Protein AF-A0AAD6SNQ7-F1 (afdb_monomer_lite)

Organism: NCBI:txid1745969

Foldseek 3Di:
DPPPVVPPPPDDDDDDDDDDDDDDDPDDDFPPDDPVVVVVVVVVVVVCVVCVVVVHHDDPVVQVVPVQDDPQCPPGPPDHDPPDPDDPPPDDPPPDDDDDDDDDDDDDDDDDDDDDDDDDDDDDPVVPDDPDDDDDDDCPDQWDWDQDPVGDTDTDGVVVVVCCVVCVPPFDQDPDPVSNVVVHGPPPPDPVPVCVVVDDPQKDFQQFWWWFWADEPLDTFTFIWHFHWKDQPHDTDGMDGLVLLQDPPGSIKTKIWGFQWAWFFFCDPPDNDTFIKIWGLPDTDADDQQPDPPPPPPPPPRDGDIAMGRSSRIGTADWDKAALVRTDPVSSVSCVVVVDGITTMGGPVRVVVSVCVSPVPDPSVVVVVVHPHPPVRDDDDDDDPSVCPSRTDDDPPPPPPD

Sequence (402 aa):
MLCWLSWLVHGSLSFGRTLEHYVADPGFADVGNASTRNSWELGEYKASCFLAELGINFDFDKALADPTVDFIRPNGNNIYPGNAREKDRSIIDDGLDSTGSPLHPDSGDNNELFLPEDDAPTVFLGDFLADADSSSTSDIPDSLPTDAASGGTKCLHKASIISTLFNSDFRRLATTRLLRVRCYTADGHKPTLNPVEISDEHSFNVGNLAVALIRSHNTVAAAVVRVIVLERGKARVGQVDVEDLGSPDSTLLATAQPLIMQDVYVVGTHRVQSTRKWVWTGDYAKFEPLNGVASTVDSGTRKTLTVKVLGALLHPLDAEIEDINVLGSVVSETMRAKNFSQTWSISNNDLMAVVSAMYEGLDVPALLQLLPKHTRYGKSKERPISALVTTLITAPIAAAVG

Secondary structure (DSSP, 8-state):
--SSTTSS--SS------------------TT---HHHHHHHHHHHHHHHHHHTT----HHHHHTSTT--TT-TTSTTPPTT--SS--TT-----------------------PPPPP------GGGG-------------SEEEEEETTTEEEEEEHHHHHHHHH--S---B-SSHHHHHTT-BSS-------HHHHS-TTEEETT-EEEEEEEETTEEEEEEEEEEEEEETTEEESEEEHHHHH-TT--EEEEEEEEEEEEEEEE-TT-S-EEEEEEEEEEE--PPPTT----S-TTS------EEEEGGGEEE---EEEEGGGS-HHHHHHHHHTT-SEEEEEEHHHHHHHHHHHHHT--HHHHHHHSPP-TTS---SS--SGGGTTTEE---------

Radius of gyration: 32.02 Å; chains: 1; bounding box: 53×99×102 Å

Structure (mmCIF, N/CA/C/O backbone):
data_AF-A0AAD6SNQ7-F1
#
_entry.id   AF-A0AAD6SNQ7-F1
#
loop_
_atom_site.group_PDB
_atom_site.id
_atom_site.type_symbol
_atom_site.label_atom_id
_atom_site.label_alt_id
_atom_site.label_comp_id
_atom_site.label_asym_id
_atom_site.label_entity_id
_atom_site.label_seq_id
_atom_site.pdbx_PDB_ins_code
_atom_site.Cartn_x
_atom_site.Cartn_y
_atom_site.Cartn_z
_atom_site.occupancy
_atom_site.B_iso_or_equiv
_atom_site.auth_seq_id
_atom_site.auth_comp_id
_atom_site.auth_asym_id
_atom_site.auth_atom_id
_atom_site.pdbx_PDB_model_num
ATOM 1 N N . MET A 1 1 ? 4.297 17.540 -23.267 1.00 44.25 1 MET A N 1
ATOM 2 C CA . MET A 1 1 ? 5.167 17.238 -24.429 1.00 44.25 1 MET A CA 1
ATOM 3 C C . MET A 1 1 ? 4.791 15.899 -25.092 1.00 44.25 1 MET A C 1
ATOM 5 O O . MET A 1 1 ? 5.659 15.165 -25.528 1.00 44.25 1 MET A O 1
ATOM 9 N N . LEU A 1 2 ? 3.485 15.610 -25.223 1.00 32.94 2 LEU A N 1
ATOM 10 C CA . LEU A 1 2 ? 2.920 14.483 -25.994 1.00 32.94 2 LEU A CA 1
ATOM 11 C C . LEU A 1 2 ? 1.763 14.929 -26.918 1.00 32.94 2 LEU A C 1
ATOM 13 O O . LEU A 1 2 ? 1.196 14.120 -27.637 1.00 32.94 2 LEU A O 1
ATOM 17 N N . CYS A 1 3 ? 1.438 16.228 -26.964 1.00 27.80 3 CYS A N 1
ATOM 18 C CA . CYS A 1 3 ? 0.322 16.743 -27.769 1.00 27.80 3 CYS A CA 1
ATOM 19 C C . CYS A 1 3 ? 0.690 17.087 -29.222 1.00 27.80 3 CYS A C 1
ATOM 21 O O . CYS A 1 3 ? -0.193 17.436 -29.996 1.00 27.80 3 CYS A O 1
ATOM 23 N N . TRP A 1 4 ? 1.968 17.025 -29.610 1.00 29.02 4 TRP A N 1
ATOM 24 C CA . TRP A 1 4 ? 2.415 17.545 -30.912 1.00 29.02 4 TRP A CA 1
ATOM 25 C C . TRP A 1 4 ? 2.588 16.492 -32.016 1.00 29.02 4 TRP A C 1
ATOM 27 O O . TRP A 1 4 ? 2.587 16.850 -33.188 1.00 29.02 4 TRP A O 1
ATOM 37 N N . LEU A 1 5 ? 2.637 15.197 -31.684 1.00 33.09 5 LEU A N 1
ATOM 38 C CA . LEU A 1 5 ? 2.726 14.128 -32.694 1.00 33.09 5 LEU A CA 1
ATOM 39 C C . LEU A 1 5 ? 1.383 13.808 -33.380 1.00 33.09 5 LEU A C 1
ATOM 41 O O . LEU A 1 5 ? 1.371 13.165 -34.423 1.00 33.09 5 LEU A O 1
ATOM 45 N N . SER A 1 6 ? 0.259 14.315 -32.861 1.00 30.66 6 SER A N 1
ATOM 46 C CA . SER A 1 6 ? -1.074 14.110 -33.454 1.00 30.66 6 SER A CA 1
ATOM 47 C C . SER A 1 6 ? -1.342 14.998 -34.686 1.00 30.66 6 SER A C 1
ATOM 49 O O . SER A 1 6 ? -2.231 14.716 -35.485 1.00 30.66 6 SER A O 1
ATOM 51 N N . TRP A 1 7 ? -0.557 16.062 -34.900 1.00 27.03 7 TRP A N 1
ATOM 52 C CA . TRP A 1 7 ? -0.892 17.091 -35.897 1.00 27.03 7 TRP A CA 1
ATOM 53 C C . TRP A 1 7 ? -0.236 16.932 -37.278 1.00 27.03 7 TRP A C 1
ATOM 55 O O . TRP A 1 7 ? -0.599 17.653 -38.202 1.00 27.03 7 TRP A O 1
ATOM 65 N N . LEU A 1 8 ? 0.695 15.989 -37.466 1.00 30.58 8 LEU A N 1
ATOM 66 C CA . LEU A 1 8 ? 1.539 15.937 -38.676 1.00 30.58 8 LEU A CA 1
ATOM 67 C C . LEU A 1 8 ? 1.163 14.858 -39.713 1.00 30.58 8 LEU A C 1
ATOM 69 O O . LEU A 1 8 ? 1.836 14.748 -40.731 1.00 30.58 8 LEU A O 1
ATOM 73 N N . VAL A 1 9 ? 0.066 14.109 -39.522 1.00 34.59 9 VAL A N 1
ATOM 74 C CA . VAL A 1 9 ? -0.359 13.032 -40.456 1.00 34.59 9 VAL A CA 1
ATOM 75 C C . VAL A 1 9 ? -1.730 13.298 -41.107 1.00 34.59 9 VAL A C 1
ATOM 77 O O . VAL A 1 9 ? -2.362 12.400 -41.647 1.00 34.59 9 VAL A O 1
ATOM 80 N N . HIS A 1 10 ? -2.224 14.539 -41.115 1.00 34.25 10 HIS A N 1
ATOM 81 C CA . HIS A 1 10 ? -3.434 14.904 -41.874 1.00 34.25 10 HIS A CA 1
ATOM 82 C C . HIS A 1 10 ? -3.084 15.664 -43.159 1.00 34.25 10 HIS A C 1
ATOM 84 O O . HIS A 1 10 ? -3.366 16.847 -43.319 1.00 34.25 10 HIS A O 1
ATOM 90 N N . GLY A 1 11 ? -2.468 14.936 -44.092 1.00 29.77 11 GLY A N 1
ATOM 91 C CA . GLY A 1 11 ? -2.245 15.348 -45.475 1.00 29.77 11 GLY A CA 1
ATOM 92 C C . GLY A 1 11 ? -2.874 14.349 -46.443 1.00 29.77 11 GLY A C 1
ATOM 93 O O . GLY A 1 11 ? -2.186 13.480 -46.955 1.00 29.77 11 GLY A O 1
ATOM 94 N N . SER A 1 12 ? -4.183 14.499 -46.669 1.00 34.81 12 SER A N 1
ATOM 95 C CA . SER A 1 12 ? -4.957 13.996 -47.816 1.00 34.81 12 SER A CA 1
ATOM 96 C C . SER A 1 12 ? -4.780 12.522 -48.214 1.00 34.81 12 SER A C 1
ATOM 98 O O . SER A 1 12 ? -3.978 12.215 -49.087 1.00 34.81 12 SER A O 1
ATOM 100 N N . LEU A 1 13 ? -5.653 11.647 -47.702 1.00 28.55 13 LEU A N 1
ATOM 101 C CA . LEU A 1 13 ? -6.299 10.569 -48.468 1.00 28.55 13 LEU A CA 1
ATOM 102 C C . LEU A 1 13 ? -7.516 10.069 -47.674 1.00 28.55 13 LEU A C 1
ATOM 104 O O . LEU A 1 13 ? -7.408 9.564 -46.561 1.00 28.55 13 LEU A O 1
ATOM 108 N N . SER A 1 14 ? -8.698 10.280 -48.241 1.00 36.78 14 SER A N 1
ATOM 109 C CA . SER A 1 14 ? -9.988 9.892 -47.681 1.00 36.78 14 SER A CA 1
ATOM 110 C C . SER A 1 14 ? -10.174 8.374 -47.703 1.00 36.78 14 SER A C 1
ATOM 112 O O . SER A 1 14 ? -10.265 7.800 -48.787 1.00 36.78 14 SER A O 1
ATOM 114 N N . PHE A 1 15 ? -10.343 7.740 -46.543 1.00 28.59 15 PHE A N 1
ATOM 115 C CA . PHE A 1 15 ? -11.095 6.489 -46.437 1.00 28.59 15 PHE A CA 1
ATOM 116 C C . PHE A 1 15 ? -11.769 6.405 -45.066 1.00 28.59 15 PHE A C 1
ATOM 118 O O . PHE A 1 15 ? -11.117 6.439 -44.027 1.00 28.59 15 PHE A O 1
ATOM 125 N N . GLY A 1 16 ? -13.101 6.360 -45.073 1.00 35.41 16 GLY A N 1
ATOM 126 C CA . GLY A 1 16 ? -13.914 6.340 -43.865 1.00 35.41 16 GLY A CA 1
ATOM 127 C C . GLY A 1 16 ? -13.884 4.979 -43.178 1.00 35.41 16 GLY A C 1
ATOM 128 O O . GLY A 1 16 ? -14.328 3.990 -43.757 1.00 35.41 16 GLY A O 1
ATOM 129 N N . ARG A 1 17 ? -13.429 4.957 -41.923 1.00 30.72 17 ARG A N 1
ATOM 130 C CA . ARG A 1 17 ? -13.850 4.004 -40.889 1.00 30.72 17 ARG A CA 1
ATOM 131 C C . ARG A 1 17 ? -13.858 4.719 -39.538 1.00 30.72 17 ARG A C 1
ATOM 133 O O . ARG A 1 17 ? -12.938 5.458 -39.210 1.00 30.72 17 ARG A O 1
ATOM 140 N N . THR A 1 18 ? -14.942 4.517 -38.803 1.00 37.59 18 THR A N 1
ATOM 141 C CA . THR A 1 18 ? -15.203 4.984 -37.438 1.00 37.59 18 THR A CA 1
ATOM 142 C C . THR A 1 18 ? -14.102 4.527 -36.479 1.00 37.59 18 THR A C 1
ATOM 144 O O . THR A 1 18 ? -13.974 3.333 -36.223 1.00 37.59 18 THR A O 1
ATOM 147 N N . LEU A 1 19 ? -13.320 5.483 -35.972 1.00 32.16 19 LEU A N 1
ATOM 148 C CA . LEU A 1 19 ? -12.378 5.323 -34.863 1.00 32.16 19 LEU A CA 1
ATOM 149 C C . LEU A 1 19 ? -13.091 5.731 -33.571 1.00 32.16 19 LEU A C 1
ATOM 151 O O . LEU A 1 19 ? -13.517 6.877 -33.428 1.00 32.16 19 LEU A O 1
ATOM 155 N N . GLU A 1 20 ? -13.244 4.776 -32.660 1.00 31.59 20 GLU A N 1
ATOM 156 C CA . GLU A 1 20 ? -13.660 5.028 -31.284 1.00 31.59 20 GLU A CA 1
ATOM 157 C C . GLU A 1 20 ? -12.581 5.843 -30.551 1.00 31.59 20 GLU A C 1
ATOM 159 O O . GLU A 1 20 ? -11.384 5.731 -30.820 1.00 31.59 20 GLU A O 1
ATOM 164 N N . HIS A 1 21 ? -13.033 6.730 -29.668 1.00 33.38 21 HIS A N 1
ATOM 165 C CA . HIS A 1 21 ? -12.236 7.760 -29.010 1.00 33.38 21 HIS A CA 1
ATOM 166 C C . HIS A 1 21 ? -11.073 7.190 -28.179 1.00 33.38 21 HIS A C 1
ATOM 168 O O . HIS A 1 21 ? -11.274 6.691 -27.076 1.00 33.38 21 HIS A O 1
ATOM 174 N N . TYR A 1 22 ? -9.840 7.367 -28.660 1.00 34.44 22 TYR A N 1
ATOM 175 C CA . TYR A 1 22 ? -8.632 7.214 -27.850 1.00 34.44 22 TYR A CA 1
ATOM 176 C C . TYR A 1 22 ? -8.386 8.524 -27.086 1.00 34.44 22 TYR A C 1
ATOM 178 O O . TYR A 1 22 ? -8.005 9.541 -27.672 1.00 34.44 22 TYR A O 1
ATOM 186 N N . VAL A 1 23 ? -8.656 8.535 -25.780 1.00 31.36 23 VAL A N 1
ATOM 187 C CA . VAL A 1 23 ? -8.342 9.676 -24.909 1.00 31.36 23 VAL A CA 1
ATOM 188 C C . VAL A 1 23 ? -6.855 9.606 -24.567 1.00 31.36 23 VAL A C 1
ATOM 190 O O . VAL A 1 23 ? -6.413 8.717 -23.845 1.00 31.36 23 VAL A O 1
ATOM 193 N N . ALA A 1 24 ? -6.068 10.529 -25.121 1.00 34.56 24 ALA A N 1
ATOM 194 C CA . ALA A 1 24 ? -4.665 10.685 -24.767 1.00 34.56 24 ALA A CA 1
ATOM 195 C C . ALA A 1 24 ? -4.552 11.171 -23.314 1.00 34.56 24 ALA A C 1
ATOM 197 O O . ALA A 1 24 ? -4.980 12.277 -22.989 1.00 34.56 24 ALA A O 1
ATOM 198 N N . ASP A 1 25 ? -3.972 10.332 -22.459 1.00 34.56 25 ASP A N 1
ATOM 199 C CA . ASP A 1 25 ? -3.701 10.625 -21.054 1.00 34.56 25 ASP A CA 1
ATOM 200 C C . ASP A 1 25 ? -2.648 11.756 -20.963 1.00 34.56 25 ASP A C 1
ATOM 202 O O . ASP A 1 25 ? -1.522 11.588 -21.459 1.00 34.56 25 ASP A O 1
ATOM 206 N N . PRO A 1 26 ? -2.976 12.950 -20.430 1.00 39.72 26 PRO A N 1
ATOM 207 C CA . PRO A 1 26 ? -2.037 14.060 -20.367 1.00 39.72 26 PRO A CA 1
ATOM 208 C C . PRO A 1 26 ? -0.961 13.746 -19.325 1.00 39.72 26 PRO A C 1
ATOM 210 O O . PRO A 1 26 ? -1.177 13.881 -18.126 1.00 39.72 26 PRO A O 1
ATOM 213 N N . GLY A 1 27 ? 0.217 13.320 -19.786 1.00 36.06 27 GLY A N 1
ATOM 214 C CA . GLY A 1 27 ? 1.357 13.047 -18.911 1.00 36.06 27 GLY A CA 1
ATOM 215 C C . GLY A 1 27 ? 1.688 14.249 -18.019 1.00 36.06 27 GLY A C 1
ATOM 216 O O . GLY A 1 27 ? 2.125 15.291 -18.515 1.00 36.06 27 GLY A O 1
ATOM 217 N N . PHE A 1 28 ? 1.481 14.088 -16.711 1.00 39.56 28 PHE A N 1
ATOM 218 C CA . PHE A 1 28 ? 1.901 15.032 -15.681 1.00 39.56 28 PHE A CA 1
ATOM 219 C C . PHE A 1 28 ? 3.424 14.956 -15.522 1.00 39.56 28 PHE A C 1
ATOM 221 O O . PHE A 1 28 ? 3.981 13.891 -15.265 1.00 39.56 28 PHE A O 1
ATOM 228 N N . ALA A 1 29 ? 4.108 16.084 -15.708 1.00 36.91 29 ALA A N 1
ATOM 229 C CA . ALA A 1 29 ? 5.525 16.215 -15.394 1.00 36.91 29 ALA A CA 1
ATOM 230 C C . ALA A 1 29 ? 5.660 16.738 -13.957 1.00 36.91 29 ALA A C 1
ATOM 232 O O . ALA A 1 29 ? 5.331 17.895 -13.693 1.00 36.91 29 ALA A O 1
ATOM 233 N N . ASP A 1 30 ? 6.133 15.897 -13.037 1.00 41.38 30 ASP A N 1
ATOM 234 C CA . ASP A 1 30 ? 6.415 16.298 -11.656 1.00 41.38 30 ASP A CA 1
ATOM 235 C C . ASP A 1 30 ? 7.753 17.049 -11.564 1.00 41.38 30 ASP A C 1
ATOM 237 O O . ASP A 1 30 ? 8.815 16.552 -11.952 1.00 41.38 30 ASP A O 1
ATOM 241 N N . VAL A 1 31 ? 7.719 18.264 -11.012 1.00 36.19 31 VAL A N 1
ATOM 242 C CA . VAL A 1 31 ? 8.917 19.069 -10.744 1.00 36.19 31 VAL A CA 1
ATOM 243 C C . VAL A 1 31 ? 9.620 18.512 -9.503 1.00 36.19 31 VAL A C 1
ATOM 245 O O . VAL A 1 31 ? 9.115 18.641 -8.389 1.00 36.19 31 VAL A O 1
ATOM 248 N N . GLY A 1 32 ? 10.797 17.905 -9.689 1.00 39.31 32 GLY A N 1
ATOM 249 C CA . GLY A 1 32 ? 11.708 17.534 -8.595 1.00 39.31 32 GLY A CA 1
ATOM 250 C C . GLY A 1 32 ? 12.216 16.091 -8.596 1.00 39.31 32 GLY A C 1
ATOM 251 O O . GLY A 1 32 ? 13.176 15.809 -7.887 1.00 39.31 32 GLY A O 1
ATOM 252 N N . ASN A 1 33 ? 11.633 15.188 -9.393 1.00 43.94 33 ASN A N 1
ATOM 253 C CA . ASN A 1 33 ? 12.139 13.817 -9.540 1.00 43.94 33 ASN A CA 1
ATOM 254 C C . ASN A 1 33 ? 11.820 13.229 -10.927 1.00 43.94 33 ASN A C 1
ATOM 256 O O . ASN A 1 33 ? 11.257 12.144 -11.061 1.00 43.94 33 ASN A O 1
ATOM 260 N N . ALA A 1 34 ? 12.141 13.977 -11.983 1.00 52.12 34 ALA A N 1
ATOM 261 C CA . ALA A 1 34 ? 12.033 13.473 -13.344 1.00 52.12 34 ALA A CA 1
ATOM 262 C C . ALA A 1 34 ? 13.240 12.570 -13.634 1.00 52.12 34 ALA A C 1
ATOM 264 O O . ALA A 1 34 ? 14.311 13.054 -14.003 1.00 52.12 34 ALA A O 1
ATOM 265 N N . SER A 1 35 ? 13.078 11.251 -13.480 1.00 67.44 35 SER A N 1
ATOM 266 C CA . SER A 1 35 ? 14.003 10.315 -14.124 1.00 67.44 35 SER A CA 1
ATOM 267 C C . SER A 1 35 ? 13.796 10.446 -15.631 1.00 67.44 35 SER A C 1
ATOM 269 O O . SER A 1 35 ? 12.843 9.903 -16.201 1.00 67.44 35 SER A O 1
ATOM 271 N N . THR A 1 36 ? 14.667 11.226 -16.273 1.00 73.06 36 THR A N 1
ATOM 272 C CA . THR A 1 36 ? 14.682 11.420 -17.728 1.00 73.06 36 THR A CA 1
ATOM 273 C C . THR A 1 36 ? 14.791 10.082 -18.444 1.00 73.06 36 THR A C 1
ATOM 275 O O . THR A 1 36 ? 14.110 9.871 -19.441 1.00 73.06 36 THR A O 1
ATOM 278 N N . ARG A 1 37 ? 15.557 9.148 -17.871 1.00 76.00 37 ARG A N 1
ATOM 279 C CA . ARG A 1 37 ? 15.703 7.782 -18.368 1.00 76.00 37 ARG A CA 1
ATOM 280 C C . ARG A 1 37 ? 14.400 6.986 -18.319 1.00 76.00 37 ARG A C 1
ATOM 282 O O . ARG A 1 37 ? 13.995 6.459 -19.342 1.00 76.00 37 ARG A O 1
ATOM 289 N N . ASN A 1 38 ? 13.707 6.945 -17.179 1.00 67.56 38 ASN A N 1
ATOM 290 C CA . ASN A 1 38 ? 12.454 6.181 -17.084 1.00 67.56 38 ASN A CA 1
ATOM 291 C C . ASN A 1 38 ? 11.371 6.785 -17.986 1.00 67.56 38 ASN A C 1
ATOM 293 O O . ASN A 1 38 ? 10.576 6.068 -18.585 1.00 67.56 38 ASN A O 1
ATOM 297 N N . SER A 1 39 ? 11.341 8.117 -18.078 1.00 76.00 39 SER A N 1
ATOM 298 C CA . SER A 1 39 ? 10.406 8.829 -18.954 1.00 76.00 39 SER A CA 1
ATOM 299 C C . SER A 1 39 ? 10.691 8.529 -20.426 1.00 76.00 39 SER A C 1
ATOM 301 O O . SER A 1 39 ? 9.755 8.353 -21.202 1.00 76.00 39 SER A O 1
ATOM 303 N N . TRP A 1 40 ? 11.975 8.443 -20.789 1.00 82.00 40 TRP A N 1
ATOM 304 C CA . TRP A 1 40 ? 12.426 8.027 -22.111 1.00 82.00 40 TRP A CA 1
ATOM 305 C C . TRP A 1 40 ? 12.014 6.584 -22.417 1.00 82.00 40 TRP A C 1
ATOM 307 O O . TRP A 1 40 ? 11.275 6.373 -23.370 1.00 82.00 40 TRP A O 1
ATOM 317 N N . GLU A 1 41 ? 12.400 5.620 -21.577 1.00 81.19 41 GLU A N 1
ATOM 318 C CA . GLU A 1 41 ? 12.111 4.189 -21.769 1.00 81.19 41 GLU A CA 1
ATOM 319 C C . GLU A 1 41 ? 10.595 3.929 -21.870 1.00 81.19 41 GLU A C 1
ATOM 321 O O . GLU A 1 41 ? 10.130 3.190 -22.738 1.00 81.19 41 GLU A O 1
ATOM 326 N N . LEU A 1 42 ? 9.788 4.599 -21.036 1.00 78.44 42 LEU A N 1
ATOM 327 C CA . LEU A 1 42 ? 8.328 4.517 -21.110 1.00 78.44 42 LEU A CA 1
ATOM 328 C C . LEU A 1 42 ? 7.771 5.135 -22.401 1.00 78.44 42 LEU A C 1
ATOM 330 O O . LEU A 1 42 ? 6.817 4.609 -22.979 1.00 78.44 42 LEU A O 1
ATOM 334 N N . GLY A 1 43 ? 8.324 6.271 -22.829 1.00 84.31 43 GLY A N 1
ATOM 335 C CA . GLY A 1 43 ? 7.940 6.940 -24.070 1.00 84.31 43 GLY A CA 1
ATOM 336 C C . GLY A 1 43 ? 8.264 6.092 -25.297 1.00 84.31 43 GLY A C 1
ATOM 337 O O . GLY A 1 43 ? 7.405 5.917 -26.159 1.00 84.31 43 GLY A O 1
ATOM 338 N N . GLU A 1 44 ? 9.461 5.516 -25.331 1.00 88.69 44 GLU A N 1
ATOM 339 C CA . GLU A 1 44 ? 9.940 4.605 -26.367 1.00 88.69 44 GLU A CA 1
ATOM 340 C C . GLU A 1 44 ? 9.063 3.353 -26.461 1.00 88.69 44 GLU A C 1
ATOM 342 O O . GLU A 1 44 ? 8.596 3.005 -27.547 1.00 88.69 44 GLU A O 1
ATOM 347 N N . TYR A 1 45 ? 8.750 2.723 -25.323 1.00 85.12 45 TYR A N 1
ATOM 348 C CA . TYR A 1 45 ? 7.848 1.573 -25.272 1.00 85.12 45 TYR A CA 1
ATOM 349 C C . TYR A 1 45 ? 6.461 1.913 -25.837 1.00 85.12 45 TYR A C 1
ATOM 351 O O . TYR A 1 45 ? 5.957 1.219 -26.720 1.00 85.12 45 TYR A O 1
ATOM 359 N N . LYS A 1 46 ? 5.853 3.019 -25.384 1.00 84.12 46 LYS A N 1
ATOM 360 C CA . LYS A 1 46 ? 4.534 3.458 -25.870 1.00 84.12 46 LYS A CA 1
ATOM 361 C C . LYS A 1 46 ? 4.546 3.764 -27.368 1.00 84.12 46 LYS A C 1
ATOM 363 O O . LYS A 1 46 ? 3.620 3.369 -28.075 1.00 84.12 46 LYS A O 1
ATOM 368 N N . ALA A 1 47 ? 5.582 4.449 -27.851 1.00 88.44 47 ALA A N 1
ATOM 369 C CA . ALA A 1 47 ? 5.738 4.757 -29.267 1.00 88.44 47 ALA A CA 1
ATOM 370 C C . ALA A 1 47 ? 5.924 3.480 -30.100 1.00 88.44 47 ALA A C 1
ATOM 372 O O . ALA A 1 47 ? 5.312 3.352 -31.157 1.00 88.44 47 ALA A O 1
ATOM 373 N N . SER A 1 48 ? 6.692 2.511 -29.596 1.00 89.31 48 SER A N 1
ATOM 374 C CA . SER A 1 48 ? 6.884 1.202 -30.229 1.00 89.31 48 SER A CA 1
ATOM 375 C C . SER A 1 48 ? 5.573 0.429 -30.352 1.00 89.31 48 SER A C 1
ATOM 377 O O . SER A 1 48 ? 5.261 -0.063 -31.433 1.00 89.31 48 SER A O 1
ATOM 379 N N . CYS A 1 49 ? 4.769 0.364 -29.283 1.00 82.31 49 CYS A N 1
ATOM 380 C CA . CYS A 1 49 ? 3.448 -0.269 -29.324 1.00 82.31 49 CYS A CA 1
ATOM 381 C C . CYS A 1 49 ? 2.541 0.389 -30.370 1.00 82.31 49 CYS A C 1
ATOM 383 O O . CYS A 1 49 ? 1.959 -0.304 -31.200 1.00 82.31 49 CYS A O 1
ATOM 385 N N . PHE A 1 50 ? 2.477 1.722 -30.378 1.00 87.56 50 PHE A N 1
ATOM 386 C CA . PHE A 1 50 ? 1.652 2.469 -31.326 1.00 87.56 50 PHE A CA 1
ATOM 387 C C . PHE A 1 50 ? 2.094 2.266 -32.785 1.00 87.56 50 PHE A C 1
ATOM 389 O O . PHE A 1 50 ? 1.269 2.049 -33.668 1.00 87.56 50 PHE A O 1
ATOM 396 N N . LEU A 1 51 ? 3.401 2.299 -33.062 1.00 88.94 51 LEU A N 1
ATOM 397 C CA . LEU A 1 51 ? 3.926 2.045 -34.406 1.00 88.94 51 LEU A CA 1
ATOM 398 C C . LEU A 1 51 ? 3.676 0.598 -34.848 1.00 88.94 51 LEU A C 1
ATOM 400 O O . LEU A 1 51 ? 3.301 0.370 -36.000 1.00 88.94 51 LEU A O 1
ATOM 404 N N . ALA A 1 52 ? 3.791 -0.363 -33.931 1.00 88.56 52 ALA A N 1
ATOM 405 C CA . ALA A 1 52 ? 3.498 -1.764 -34.205 1.00 88.56 52 ALA A CA 1
ATOM 406 C C . ALA A 1 52 ? 2.019 -1.995 -34.564 1.00 88.56 52 ALA A C 1
ATOM 408 O O . ALA A 1 52 ? 1.737 -2.765 -35.482 1.00 88.56 52 ALA A O 1
ATOM 409 N N . GLU A 1 53 ? 1.080 -1.292 -33.919 1.00 87.62 53 GLU A N 1
ATOM 410 C CA . GLU A 1 53 ? -0.347 -1.315 -34.286 1.00 87.62 53 GLU A CA 1
ATOM 411 C C . GLU A 1 53 ? -0.593 -0.819 -35.720 1.00 87.62 53 GLU A C 1
ATOM 413 O O . GLU A 1 53 ? -1.493 -1.304 -36.406 1.00 87.62 53 GLU A O 1
ATOM 418 N N . LEU A 1 54 ? 0.249 0.096 -36.210 1.00 91.44 54 LEU A N 1
ATOM 419 C CA . LEU A 1 54 ? 0.232 0.586 -37.591 1.00 91.44 54 LEU A CA 1
ATOM 420 C C . LEU A 1 54 ? 1.018 -0.308 -38.569 1.00 91.44 54 LEU A C 1
ATOM 422 O O . LEU A 1 54 ? 1.125 0.022 -39.751 1.00 91.44 54 LEU A O 1
ATOM 426 N N . GLY A 1 55 ? 1.582 -1.428 -38.105 1.00 93.75 55 GLY A N 1
ATOM 427 C CA . GLY A 1 55 ? 2.431 -2.314 -38.906 1.00 93.75 55 GLY A CA 1
ATOM 428 C C . GLY A 1 55 ? 3.817 -1.736 -39.215 1.00 93.75 55 GLY A C 1
ATOM 429 O O . GLY A 1 55 ? 4.506 -2.231 -40.107 1.00 93.75 55 GLY A O 1
ATOM 430 N N . ILE A 1 56 ? 4.230 -0.689 -38.500 1.00 95.06 56 ILE A N 1
ATOM 431 C CA . ILE A 1 56 ? 5.529 -0.037 -38.648 1.00 95.06 56 ILE A CA 1
ATOM 432 C C . ILE A 1 56 ? 6.456 -0.587 -37.567 1.00 95.06 56 ILE A C 1
ATOM 434 O O . ILE A 1 56 ? 6.267 -0.338 -36.380 1.00 95.06 56 ILE A O 1
ATOM 438 N N . ASN A 1 57 ? 7.487 -1.322 -37.976 1.00 93.06 57 ASN A N 1
ATOM 439 C CA . ASN A 1 57 ? 8.536 -1.755 -37.060 1.00 93.06 57 ASN A CA 1
ATOM 440 C C . ASN A 1 57 ? 9.667 -0.717 -37.080 1.00 93.06 57 ASN A C 1
ATOM 442 O O . ASN A 1 57 ? 10.364 -0.586 -38.088 1.00 93.06 57 ASN A O 1
ATOM 446 N N . PHE A 1 58 ? 9.789 0.062 -36.005 1.00 92.62 58 PHE A N 1
ATOM 447 C CA . PHE A 1 58 ? 10.753 1.154 -35.889 1.00 92.62 58 PHE A CA 1
ATOM 448 C C . PHE A 1 58 ? 11.773 0.844 -34.793 1.00 92.62 58 PHE A C 1
ATOM 450 O O . PHE A 1 58 ? 11.403 0.570 -33.656 1.00 92.62 58 PHE A O 1
ATOM 457 N N . ASP A 1 59 ? 13.053 0.892 -35.152 1.00 93.69 59 ASP A N 1
ATOM 458 C CA . ASP A 1 59 ? 14.181 0.618 -34.259 1.00 93.69 59 ASP A CA 1
ATOM 459 C C . ASP A 1 59 ? 14.737 1.949 -33.729 1.00 93.69 59 ASP A C 1
ATOM 461 O O . ASP A 1 59 ? 15.457 2.664 -34.437 1.00 93.69 59 ASP A O 1
ATOM 465 N N . PHE A 1 60 ? 14.335 2.310 -32.505 1.00 91.94 60 PHE A N 1
ATOM 466 C CA . PHE A 1 60 ? 14.706 3.574 -31.865 1.00 91.94 60 PHE A CA 1
ATOM 467 C C . PHE A 1 60 ? 16.208 3.661 -31.584 1.00 91.94 60 PHE A C 1
ATOM 469 O O . PHE A 1 60 ? 16.798 4.714 -31.830 1.00 91.94 60 PHE A O 1
ATOM 476 N N . ASP A 1 61 ? 16.836 2.560 -31.166 1.00 90.56 61 ASP A N 1
ATOM 477 C CA . ASP A 1 61 ? 18.277 2.493 -30.909 1.00 90.56 61 ASP A CA 1
ATOM 478 C C . ASP A 1 61 ? 19.076 2.770 -32.183 1.00 90.56 61 ASP A C 1
ATOM 480 O O . ASP A 1 61 ? 19.997 3.591 -32.198 1.00 90.56 61 ASP A O 1
ATOM 484 N N . LYS A 1 62 ? 18.694 2.128 -33.293 1.00 93.75 62 LYS A N 1
ATOM 485 C CA . LYS A 1 62 ? 19.350 2.346 -34.584 1.00 93.75 62 LYS A CA 1
ATOM 486 C C . LYS A 1 62 ? 19.127 3.760 -35.116 1.00 93.75 62 LYS A C 1
ATOM 488 O O . LYS A 1 62 ? 20.044 4.327 -35.706 1.00 93.75 62 LYS A O 1
ATOM 493 N N . ALA A 1 63 ? 17.930 4.318 -34.932 1.00 89.94 63 ALA A N 1
ATOM 494 C CA . ALA A 1 63 ? 17.625 5.683 -35.348 1.00 89.94 63 ALA A CA 1
ATOM 495 C C . ALA A 1 63 ? 18.442 6.713 -34.551 1.00 89.94 63 ALA A C 1
ATOM 497 O O . ALA A 1 63 ? 18.985 7.637 -35.144 1.00 89.94 63 ALA A O 1
ATOM 498 N N . LEU A 1 64 ? 18.580 6.532 -33.236 1.00 86.69 64 LEU A N 1
ATOM 499 C CA . LEU A 1 64 ? 19.342 7.430 -32.360 1.00 86.69 64 LEU A CA 1
ATOM 500 C C . LEU A 1 64 ? 20.858 7.263 -32.448 1.00 86.69 64 LEU A C 1
ATOM 502 O O . LEU A 1 64 ? 21.595 8.170 -32.065 1.00 86.69 64 LEU A O 1
ATOM 506 N N . ALA A 1 65 ? 21.338 6.126 -32.955 1.00 90.81 65 ALA A N 1
ATOM 507 C CA . ALA A 1 65 ? 22.752 5.947 -33.264 1.00 90.81 65 ALA A CA 1
ATOM 508 C C . ALA A 1 65 ? 23.227 6.883 -34.392 1.00 90.81 65 ALA A C 1
ATOM 510 O O . ALA A 1 65 ? 24.427 7.145 -34.500 1.00 90.81 65 ALA A O 1
ATOM 511 N N . ASP A 1 66 ? 22.310 7.392 -35.224 1.00 89.31 66 ASP A N 1
ATOM 512 C CA . ASP A 1 66 ? 22.610 8.421 -36.213 1.00 89.31 66 ASP A CA 1
ATOM 513 C C . ASP A 1 66 ? 22.577 9.816 -35.553 1.00 89.31 66 ASP A C 1
ATOM 515 O O . ASP A 1 66 ? 21.506 10.300 -35.181 1.00 89.31 66 ASP A O 1
ATOM 519 N N . PRO A 1 67 ? 23.720 10.523 -35.442 1.00 83.69 67 PRO A N 1
ATOM 520 C CA . PRO A 1 67 ? 23.781 11.839 -34.804 1.00 83.69 67 PRO A CA 1
ATOM 521 C C . PRO A 1 67 ? 23.009 12.931 -35.564 1.00 83.69 67 PRO A C 1
ATOM 523 O O . PRO A 1 67 ? 22.890 14.052 -35.067 1.00 83.69 67 PRO A O 1
ATOM 526 N N . THR A 1 68 ? 22.522 12.647 -36.776 1.00 81.00 68 THR A N 1
ATOM 527 C CA . THR A 1 68 ? 21.672 13.563 -37.548 1.00 81.00 68 THR A CA 1
ATOM 528 C C . THR A 1 68 ? 20.190 13.463 -37.182 1.00 81.00 68 THR A C 1
ATOM 530 O O . THR A 1 68 ? 19.424 14.375 -37.509 1.00 81.00 68 THR A O 1
ATOM 533 N N . VAL A 1 69 ? 19.781 12.400 -36.482 1.00 81.81 69 VAL A N 1
ATOM 534 C CA . VAL A 1 69 ? 18.403 12.184 -36.040 1.00 81.81 69 VAL A CA 1
ATOM 535 C C . VAL A 1 69 ? 18.207 12.827 -34.668 1.00 81.81 69 VAL A C 1
ATOM 537 O O . VAL A 1 69 ? 18.763 12.397 -33.664 1.00 81.81 69 VAL A O 1
ATOM 540 N N . ASP A 1 70 ? 17.375 13.865 -34.620 1.00 79.31 70 ASP A N 1
ATOM 541 C CA . ASP A 1 70 ? 16.919 14.489 -33.377 1.00 79.31 70 ASP A CA 1
ATOM 542 C C . ASP A 1 70 ? 15.386 14.503 -33.389 1.00 79.31 70 ASP A C 1
ATOM 544 O O . ASP A 1 70 ? 14.768 15.215 -34.184 1.00 79.31 70 ASP A O 1
ATOM 548 N N . PHE A 1 71 ? 14.754 13.716 -32.511 1.00 79.12 71 PHE A N 1
ATOM 549 C CA . PHE A 1 71 ? 13.290 13.641 -32.411 1.00 79.12 71 PHE A CA 1
ATOM 550 C C . PHE A 1 71 ? 12.640 14.961 -31.969 1.00 79.12 71 PHE A C 1
ATOM 552 O O . PHE A 1 71 ? 11.430 15.134 -32.112 1.00 79.12 71 PHE A O 1
ATOM 559 N N . ILE A 1 72 ? 13.430 15.915 -31.471 1.00 74.19 72 ILE A N 1
ATOM 560 C CA . ILE A 1 72 ? 12.986 17.272 -31.146 1.00 74.19 72 ILE A CA 1
ATOM 561 C C . ILE A 1 72 ? 13.015 18.173 -32.404 1.00 74.19 72 ILE A C 1
ATOM 563 O O . ILE A 1 72 ? 12.429 19.257 -32.414 1.00 74.19 72 ILE A O 1
ATOM 567 N N . ARG A 1 73 ? 13.633 17.722 -33.509 1.00 74.19 73 ARG A N 1
ATOM 568 C CA . ARG A 1 73 ? 13.782 18.455 -34.782 1.00 74.19 73 ARG A CA 1
ATOM 569 C C . ARG A 1 73 ? 13.126 17.698 -35.942 1.00 74.19 73 ARG A C 1
ATOM 571 O O . ARG A 1 73 ? 13.818 17.184 -36.822 1.00 74.19 73 ARG A O 1
ATOM 578 N N . PRO A 1 74 ? 11.785 17.691 -36.021 1.00 63.75 74 PRO A N 1
ATOM 579 C CA . PRO A 1 74 ? 11.059 16.915 -37.029 1.00 63.75 74 PRO A CA 1
ATOM 580 C C . PRO A 1 74 ? 11.357 17.330 -38.483 1.00 63.75 74 PRO A C 1
ATOM 582 O O . PRO A 1 74 ? 11.092 16.562 -39.401 1.00 63.75 74 PRO A O 1
ATOM 585 N N . ASN A 1 75 ? 11.922 18.523 -38.708 1.00 68.62 75 ASN A N 1
ATOM 586 C CA . ASN A 1 75 ? 12.132 19.093 -40.044 1.00 68.62 75 ASN A CA 1
ATOM 587 C C . ASN A 1 75 ? 13.547 18.872 -40.617 1.00 68.62 75 ASN A C 1
ATOM 589 O O . ASN A 1 75 ? 13.843 19.363 -41.707 1.00 68.62 75 ASN A O 1
ATOM 593 N N . GLY A 1 76 ? 14.437 18.182 -39.893 1.00 64.50 76 GLY A N 1
ATOM 594 C CA . GLY A 1 76 ? 15.850 18.058 -40.267 1.00 64.50 76 GLY A CA 1
ATOM 595 C C . GLY A 1 76 ? 16.634 19.381 -40.173 1.00 64.50 76 GLY A C 1
ATOM 596 O O . GLY A 1 76 ? 16.119 20.419 -39.754 1.00 64.50 76 GLY A O 1
ATOM 597 N N . ASN A 1 77 ? 17.920 19.352 -40.542 1.00 69.56 77 ASN A N 1
ATOM 598 C CA . ASN A 1 77 ? 18.813 20.526 -40.636 1.00 69.56 77 ASN A CA 1
ATOM 599 C C . ASN A 1 77 ? 19.045 21.340 -39.346 1.00 69.56 77 ASN A C 1
ATOM 601 O O . ASN A 1 77 ? 19.427 22.505 -39.422 1.00 69.56 77 ASN A O 1
ATOM 605 N N . ASN A 1 78 ? 18.863 20.757 -38.160 1.00 61.91 78 ASN A N 1
ATOM 606 C CA . ASN A 1 78 ? 19.095 21.435 -36.876 1.00 61.91 78 ASN A CA 1
ATOM 607 C C . ASN A 1 78 ? 18.192 22.653 -36.583 1.00 61.91 78 ASN A C 1
ATOM 609 O O . ASN A 1 78 ? 18.554 23.503 -35.771 1.00 61.91 78 ASN A O 1
ATOM 613 N N . ILE A 1 79 ? 17.008 22.741 -37.199 1.00 64.81 79 ILE A N 1
ATOM 614 C CA . ILE A 1 79 ? 16.086 23.871 -37.002 1.00 64.81 79 ILE A CA 1
ATOM 615 C C . ILE A 1 79 ? 14.943 23.469 -36.061 1.00 64.81 79 ILE A C 1
ATOM 617 O O . ILE A 1 79 ? 14.166 22.565 -36.367 1.00 64.81 79 ILE A O 1
ATOM 621 N N . TYR A 1 80 ? 14.814 24.175 -34.933 1.00 68.00 80 TYR A N 1
ATOM 622 C CA . TYR A 1 80 ? 13.688 24.019 -34.011 1.00 68.00 80 TYR A CA 1
ATOM 623 C C . TYR A 1 80 ? 12.411 24.652 -34.585 1.00 68.00 80 TYR A C 1
ATOM 625 O O . TYR A 1 80 ? 12.456 25.799 -35.050 1.00 68.00 80 TYR A O 1
ATOM 633 N N . PRO A 1 81 ? 11.255 23.968 -34.515 1.00 56.66 81 PRO A N 1
ATOM 634 C CA . PRO A 1 81 ? 9.965 24.604 -34.748 1.00 56.66 81 PRO A CA 1
ATOM 635 C C . PRO A 1 81 ? 9.791 25.759 -33.752 1.00 56.66 81 PRO A C 1
ATOM 637 O O . PRO A 1 81 ? 9.801 25.541 -32.545 1.00 56.66 81 PRO A O 1
ATOM 640 N N . GLY A 1 82 ? 9.670 26.991 -34.250 1.00 63.25 82 GLY A N 1
ATOM 641 C CA . GLY A 1 82 ? 9.513 28.182 -33.406 1.00 63.25 82 GLY A CA 1
ATOM 642 C C . GLY A 1 82 ? 10.776 29.022 -33.193 1.00 63.25 82 GLY A C 1
ATOM 643 O O . GLY A 1 82 ? 10.661 30.101 -32.618 1.00 63.25 82 GLY A O 1
ATOM 644 N N . ASN A 1 83 ? 11.941 28.625 -33.725 1.00 56.84 83 ASN A N 1
ATOM 645 C CA . ASN A 1 83 ? 13.044 29.574 -33.910 1.00 56.84 83 ASN A CA 1
ATOM 646 C C . ASN A 1 83 ? 12.654 30.569 -35.011 1.00 56.84 83 ASN A C 1
ATOM 648 O O . ASN A 1 83 ? 12.940 30.377 -36.196 1.00 56.84 83 ASN A O 1
ATOM 652 N N . ALA A 1 84 ? 11.952 31.632 -34.620 1.00 53.94 84 ALA A N 1
ATOM 653 C CA . ALA A 1 84 ? 11.799 32.806 -35.456 1.00 53.94 84 ALA A CA 1
ATOM 654 C C . ALA A 1 84 ? 13.205 33.325 -35.789 1.00 53.94 84 ALA A C 1
ATOM 656 O O . ALA A 1 84 ? 14.059 33.431 -34.916 1.00 53.94 84 ALA A O 1
ATOM 657 N N . ARG A 1 85 ? 13.454 33.695 -37.049 1.00 57.72 85 ARG A N 1
ATOM 658 C CA . ARG A 1 85 ? 14.681 34.419 -37.444 1.00 57.72 85 ARG A CA 1
ATOM 659 C C . ARG A 1 85 ? 14.811 35.794 -36.762 1.00 57.72 85 ARG A C 1
ATOM 661 O O . ARG A 1 85 ? 15.777 36.509 -37.007 1.00 57.72 85 ARG A O 1
ATOM 668 N N . GLU A 1 86 ? 13.822 36.187 -35.965 1.00 59.84 86 GLU A N 1
ATOM 669 C CA . GLU A 1 86 ? 13.786 37.444 -35.237 1.00 59.84 86 GLU A CA 1
ATOM 670 C C . GLU A 1 86 ? 14.687 37.362 -34.000 1.00 59.84 86 GLU A C 1
ATOM 672 O O . GLU A 1 86 ? 14.609 36.405 -33.232 1.00 59.84 86 GLU A O 1
ATOM 677 N N . LYS A 1 87 ? 15.548 38.377 -33.825 1.00 59.91 87 LYS A N 1
ATOM 678 C CA . LYS A 1 87 ? 16.411 38.550 -32.646 1.00 59.91 87 LYS A CA 1
ATOM 679 C C . LYS A 1 87 ? 15.549 38.393 -31.389 1.00 59.91 87 LYS A C 1
ATOM 681 O O . LYS A 1 87 ? 14.520 39.061 -31.269 1.00 59.91 87 LYS A O 1
ATOM 686 N N . ASP A 1 88 ? 15.961 37.493 -30.500 1.00 60.03 88 ASP A N 1
ATOM 687 C CA . ASP A 1 88 ? 15.251 37.185 -29.261 1.00 60.03 88 ASP A CA 1
ATOM 688 C C . ASP A 1 88 ? 14.995 38.480 -28.475 1.00 60.03 88 ASP A C 1
ATOM 690 O O . ASP A 1 88 ? 15.928 39.156 -28.041 1.00 60.03 88 ASP A O 1
ATOM 694 N N . ARG A 1 89 ? 13.718 38.858 -28.339 1.00 58.03 89 ARG A N 1
ATOM 695 C CA . ARG A 1 89 ? 13.306 40.116 -27.696 1.00 58.03 89 ARG A CA 1
ATOM 696 C C . ARG A 1 89 ? 13.493 40.082 -26.178 1.00 58.03 89 ARG A C 1
ATOM 698 O O . ARG A 1 89 ? 13.303 41.110 -25.537 1.00 58.03 89 ARG A O 1
ATOM 705 N N . SER A 1 90 ? 13.828 38.918 -25.613 1.00 64.69 90 SER A N 1
ATOM 706 C CA . SER A 1 90 ? 14.133 38.761 -24.190 1.00 64.69 90 SER A CA 1
ATOM 707 C C . SER A 1 90 ? 15.599 39.048 -23.849 1.00 64.69 90 SER A C 1
ATOM 709 O O . SER A 1 90 ? 15.909 39.295 -22.685 1.00 64.69 90 SER A O 1
ATOM 711 N N . ILE A 1 91 ? 16.490 39.089 -24.849 1.00 61.28 91 ILE A N 1
ATOM 712 C CA . ILE A 1 91 ? 17.878 39.512 -24.663 1.00 61.28 91 ILE A CA 1
ATOM 713 C C . ILE A 1 91 ? 17.902 41.040 -24.710 1.00 61.28 91 ILE A C 1
ATOM 715 O O . ILE A 1 91 ? 17.881 41.656 -25.779 1.00 61.28 91 ILE A O 1
ATOM 719 N N . ILE A 1 92 ? 17.911 41.651 -23.528 1.00 61.22 92 ILE A N 1
ATOM 720 C CA . ILE A 1 92 ? 18.231 43.067 -23.364 1.00 61.22 92 ILE A CA 1
ATOM 721 C C . ILE A 1 92 ? 19.711 43.214 -23.741 1.00 61.22 92 ILE A C 1
ATOM 723 O O . ILE A 1 92 ? 20.564 42.511 -23.209 1.00 61.22 92 ILE A O 1
ATOM 727 N N . ASP A 1 93 ? 20.006 44.059 -24.728 1.00 59.69 93 ASP A N 1
ATOM 728 C CA . ASP A 1 93 ? 21.382 44.388 -25.108 1.00 59.69 93 ASP A CA 1
ATOM 729 C C . ASP A 1 93 ? 22.010 45.140 -23.920 1.00 59.69 93 ASP A C 1
ATOM 731 O O . ASP A 1 93 ? 21.681 46.306 -23.692 1.00 59.69 93 ASP A O 1
ATOM 735 N N . ASP A 1 94 ? 22.871 44.474 -23.141 1.00 58.06 94 ASP A N 1
ATOM 736 C CA . ASP A 1 94 ? 23.581 45.020 -21.967 1.00 58.06 94 ASP A CA 1
ATOM 737 C C . ASP A 1 94 ? 24.685 46.023 -22.364 1.00 58.06 94 ASP A C 1
ATOM 739 O O . ASP A 1 94 ? 25.805 46.031 -21.855 1.00 58.06 94 ASP A O 1
ATOM 743 N N . GLY A 1 95 ? 24.377 46.904 -23.309 1.00 56.97 95 GLY A N 1
ATOM 744 C CA . GLY A 1 95 ? 25.217 48.022 -23.696 1.00 56.97 95 GLY A CA 1
ATOM 745 C C . GLY A 1 95 ? 24.977 49.232 -22.804 1.00 56.97 95 GLY A C 1
ATOM 746 O O . GLY A 1 95 ? 24.573 50.265 -23.326 1.00 56.97 95 GLY A O 1
ATOM 747 N N . LEU A 1 96 ? 25.203 49.128 -21.491 1.00 50.97 96 LEU A N 1
ATOM 748 C CA . LEU A 1 96 ? 25.289 50.295 -20.606 1.00 50.97 96 LEU A CA 1
ATOM 749 C C . LEU A 1 96 ? 26.307 50.066 -19.478 1.00 50.97 96 LEU A C 1
ATOM 751 O O . LEU A 1 96 ? 26.074 49.323 -18.527 1.00 50.97 96 LEU A O 1
ATOM 755 N N . ASP A 1 97 ? 27.435 50.766 -19.615 1.00 56.66 97 ASP A N 1
ATOM 756 C CA . ASP A 1 97 ? 28.458 50.996 -18.598 1.00 56.66 97 ASP A CA 1
ATOM 757 C C . ASP A 1 97 ? 27.846 51.346 -17.236 1.00 56.66 97 ASP A C 1
ATOM 759 O O . ASP A 1 97 ? 27.071 52.297 -17.107 1.00 56.66 97 ASP A O 1
ATOM 763 N N . SER A 1 98 ? 28.242 50.630 -16.184 1.00 48.22 98 SER A N 1
ATOM 764 C CA . SER A 1 98 ? 28.014 51.056 -14.800 1.00 48.22 98 SER A CA 1
ATOM 765 C C . SER A 1 98 ? 29.118 50.544 -13.880 1.00 48.22 98 SER A C 1
ATOM 767 O O . SER A 1 98 ? 29.061 49.469 -13.291 1.00 48.22 98 SER A O 1
ATOM 769 N N . THR A 1 99 ? 30.142 51.381 -13.754 1.00 51.25 99 THR A N 1
ATOM 770 C CA . THR A 1 99 ? 31.057 51.466 -12.615 1.00 51.25 99 THR A CA 1
ATOM 771 C C . THR A 1 99 ? 30.289 51.748 -11.317 1.00 51.25 99 THR A C 1
ATOM 773 O O . THR A 1 99 ? 29.648 52.793 -11.212 1.00 51.25 99 THR A O 1
ATOM 776 N N . GLY A 1 100 ? 30.399 50.880 -10.304 1.00 42.00 100 GLY A N 1
ATOM 777 C CA . GLY A 1 100 ? 29.839 51.142 -8.971 1.00 42.00 100 GLY A CA 1
ATOM 778 C C . GLY A 1 100 ? 30.180 50.083 -7.913 1.00 42.00 100 GLY A C 1
ATOM 779 O O . GLY A 1 100 ? 29.703 48.962 -7.985 1.00 42.00 100 GLY A O 1
ATOM 780 N N . SER A 1 101 ? 31.014 50.495 -6.955 1.00 38.97 101 SER A N 1
ATOM 781 C CA . SER A 1 101 ? 31.664 49.825 -5.810 1.00 38.97 101 SER A CA 1
ATOM 782 C C . SER A 1 101 ? 30.945 48.744 -4.965 1.00 38.97 101 SER A C 1
ATOM 784 O O . SER A 1 101 ? 29.719 48.720 -4.876 1.00 38.97 101 SER A O 1
ATOM 786 N N . PRO A 1 102 ? 31.735 47.932 -4.216 1.00 50.97 102 PRO A N 1
ATOM 787 C CA . PRO A 1 102 ? 31.267 46.897 -3.290 1.00 50.97 102 PRO A CA 1
ATOM 788 C C . PRO A 1 102 ? 31.009 47.434 -1.867 1.00 50.97 102 PRO A C 1
ATOM 790 O O . PRO A 1 102 ? 31.757 48.280 -1.373 1.00 50.97 102 PRO A O 1
ATOM 793 N N . LEU A 1 103 ? 30.001 46.890 -1.173 1.00 42.62 103 LEU A N 1
ATOM 794 C CA . LEU A 1 103 ? 29.770 47.114 0.260 1.00 42.62 103 LEU A CA 1
ATOM 795 C C . LEU A 1 103 ? 29.741 45.797 1.056 1.00 42.62 103 LEU A C 1
ATOM 797 O O . LEU A 1 103 ? 29.204 44.783 0.620 1.00 42.62 103 LEU A O 1
ATOM 801 N N . HIS A 1 104 ? 30.384 45.904 2.217 1.00 44.09 104 HIS A N 1
ATOM 802 C CA . HIS A 1 104 ? 30.669 44.977 3.315 1.00 44.09 104 HIS A CA 1
ATOM 803 C C . HIS A 1 104 ? 29.569 43.986 3.760 1.00 44.09 104 HIS A C 1
ATOM 805 O O . HIS A 1 104 ? 28.396 44.352 3.781 1.00 44.09 104 HIS A O 1
ATOM 811 N N . PRO A 1 105 ? 29.956 42.801 4.285 1.00 52.72 105 PRO A N 1
ATOM 812 C CA . PRO A 1 105 ? 29.109 41.980 5.146 1.00 52.72 105 PRO A CA 1
ATOM 813 C C . PRO A 1 105 ? 29.233 42.385 6.628 1.00 52.72 105 PRO A C 1
ATOM 815 O O . PRO A 1 105 ? 30.338 42.568 7.146 1.00 52.72 105 PRO A O 1
ATOM 818 N N . ASP A 1 106 ? 28.083 42.503 7.290 1.00 43.22 106 ASP A N 1
ATOM 819 C CA . ASP A 1 106 ? 27.925 42.802 8.715 1.00 43.22 106 ASP A CA 1
ATOM 820 C C . ASP A 1 106 ? 27.831 41.504 9.538 1.00 43.22 106 ASP A C 1
ATOM 822 O O . ASP A 1 106 ? 27.265 40.504 9.091 1.00 43.22 106 ASP A O 1
ATOM 826 N N . SER A 1 107 ? 28.446 41.514 10.719 1.00 51.09 107 SER A N 1
ATOM 827 C CA . SER A 1 107 ? 28.680 40.352 11.583 1.00 51.09 107 SER A CA 1
ATOM 828 C C . SER A 1 107 ? 27.710 40.379 12.765 1.00 51.09 107 SER A C 1
ATOM 830 O O . SER A 1 107 ? 27.786 41.270 13.603 1.00 51.09 107 SER A O 1
ATOM 832 N N . GLY A 1 108 ? 26.803 39.400 12.834 1.00 42.62 108 GLY A N 1
ATOM 833 C CA . GLY A 1 108 ? 25.740 39.317 13.840 1.00 42.62 108 GLY A CA 1
ATOM 834 C C . GLY A 1 108 ? 25.938 38.183 14.846 1.00 42.62 108 GLY A C 1
ATOM 835 O O . GLY A 1 108 ? 25.555 37.051 14.578 1.00 42.62 108 GLY A O 1
ATOM 836 N N . ASP A 1 109 ? 26.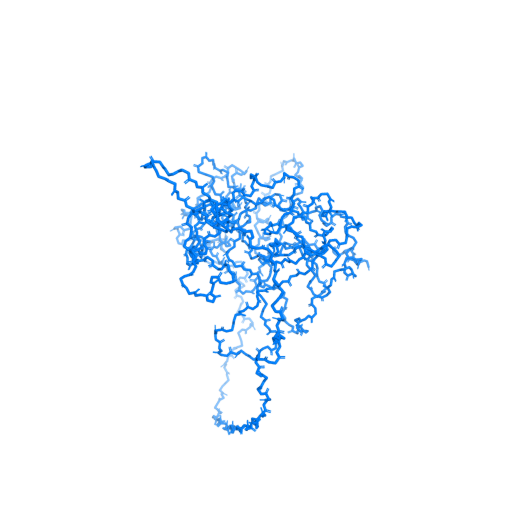572 38.538 15.960 1.00 43.56 109 ASP A N 1
ATOM 837 C CA . ASP A 1 109 ? 26.348 38.157 17.366 1.00 43.56 109 ASP A CA 1
ATOM 838 C C . ASP A 1 109 ? 25.622 36.830 17.721 1.00 43.56 109 ASP A C 1
ATOM 840 O O . ASP A 1 109 ? 24.423 36.658 17.492 1.00 43.56 109 ASP A O 1
ATOM 844 N N . ASN A 1 110 ? 26.348 35.926 18.396 1.00 41.25 110 ASN A N 1
ATOM 845 C CA . ASN A 1 110 ? 25.848 34.681 18.993 1.00 41.25 110 ASN A CA 1
ATOM 846 C C . ASN A 1 110 ? 25.626 34.878 20.498 1.00 41.25 110 ASN A C 1
ATOM 848 O O . ASN A 1 110 ? 26.591 34.997 21.252 1.00 41.25 110 ASN A O 1
ATOM 852 N N . ASN A 1 111 ? 24.370 34.845 20.944 1.00 42.06 111 ASN A N 1
ATOM 853 C CA . ASN A 1 111 ? 24.014 34.922 22.360 1.00 42.06 111 ASN A CA 1
ATOM 854 C C . ASN A 1 111 ? 23.556 33.535 22.853 1.00 42.06 111 ASN A C 1
ATOM 856 O O . ASN A 1 111 ? 22.448 33.091 22.544 1.00 42.06 111 ASN A O 1
ATOM 860 N N . GLU A 1 112 ? 24.431 32.831 23.577 1.00 41.94 112 GLU A N 1
ATOM 861 C CA . GLU A 1 112 ? 24.137 31.544 24.220 1.00 41.94 112 GLU A CA 1
ATOM 862 C C . GLU A 1 112 ? 23.270 31.752 25.471 1.00 41.94 112 GLU A C 1
ATOM 864 O O . GLU A 1 112 ? 23.673 32.384 26.448 1.00 41.94 112 GLU A O 1
ATOM 869 N N . LEU A 1 113 ? 22.057 31.200 25.439 1.00 47.94 113 LEU A N 1
ATOM 870 C CA . LEU A 1 113 ? 21.112 31.194 26.552 1.00 47.94 113 LEU A CA 1
ATOM 871 C C . LEU A 1 113 ? 21.325 29.926 27.394 1.00 47.94 113 LEU A C 1
ATOM 873 O O . LEU A 1 113 ? 20.956 28.827 26.982 1.00 47.94 113 LEU A O 1
ATOM 877 N N . PHE A 1 114 ? 21.911 30.088 28.582 1.00 41.94 114 PHE A N 1
ATOM 878 C CA . PHE A 1 114 ? 21.971 29.058 29.621 1.00 41.94 114 PHE A CA 1
ATOM 879 C C . PHE A 1 114 ? 20.568 28.794 30.192 1.00 41.94 114 PHE A C 1
ATOM 881 O O . PHE A 1 114 ? 19.901 29.717 30.663 1.00 41.94 114 PHE A O 1
ATOM 888 N N . LEU A 1 115 ? 20.136 27.530 30.179 1.00 55.16 115 LEU A N 1
ATOM 889 C CA . LEU A 1 115 ? 18.950 27.050 30.896 1.00 55.16 115 LEU A CA 1
ATOM 890 C C . LEU A 1 115 ? 19.385 26.327 32.185 1.00 55.16 115 LEU A C 1
ATOM 892 O O . LEU A 1 115 ? 20.345 25.558 32.133 1.00 55.16 115 LEU A O 1
ATOM 896 N N . PRO A 1 116 ? 18.710 26.558 33.325 1.00 55.47 116 PRO A N 1
ATOM 897 C CA . PRO A 1 116 ? 19.039 25.916 34.593 1.00 55.47 116 PRO A CA 1
ATOM 898 C C . PRO A 1 116 ? 18.529 24.466 34.647 1.00 55.47 116 PRO A C 1
ATOM 900 O O . PRO A 1 116 ? 17.434 24.163 34.173 1.00 55.47 116 PRO A O 1
ATOM 903 N N . GLU A 1 117 ? 19.343 23.583 35.227 1.00 51.44 117 GLU A N 1
ATOM 904 C CA . GLU A 1 117 ? 19.015 22.183 35.516 1.00 51.44 117 GLU A CA 1
ATOM 905 C C . GLU A 1 117 ? 17.997 22.103 36.666 1.00 51.44 117 GLU A C 1
ATOM 907 O O . GLU A 1 117 ? 18.243 22.621 37.754 1.00 51.44 117 GLU A O 1
ATOM 912 N N . ASP A 1 118 ? 16.850 21.466 36.412 1.00 52.75 118 ASP A N 1
ATOM 913 C CA . ASP A 1 118 ? 15.814 21.171 37.408 1.00 52.75 118 ASP A CA 1
ATOM 914 C C . ASP A 1 118 ? 16.032 19.759 37.985 1.00 52.75 118 ASP A C 1
ATOM 916 O O . ASP A 1 118 ? 15.989 18.755 37.265 1.00 52.75 118 ASP A O 1
ATOM 920 N N . ASP A 1 119 ? 16.243 19.697 39.301 1.00 53.84 119 ASP A N 1
ATOM 921 C CA . ASP A 1 119 ? 16.378 18.481 40.107 1.00 53.84 119 ASP A CA 1
ATOM 922 C C . ASP A 1 119 ? 15.056 17.690 40.161 1.00 53.84 119 ASP A C 1
ATOM 924 O O . ASP A 1 119 ? 14.114 18.040 40.877 1.00 53.84 119 ASP A O 1
ATOM 928 N N . ALA A 1 120 ? 14.984 16.572 39.433 1.00 53.56 120 ALA A N 1
ATOM 929 C CA . ALA A 1 120 ? 13.863 15.636 39.510 1.00 53.56 120 ALA A CA 1
ATOM 930 C C . ALA A 1 120 ? 14.087 14.566 40.607 1.00 53.56 120 ALA A C 1
ATOM 932 O O . ALA A 1 120 ? 15.161 13.961 40.666 1.00 53.56 120 ALA A O 1
ATOM 933 N N . PRO A 1 121 ? 13.081 14.259 41.451 1.00 55.84 121 PRO A N 1
ATOM 934 C CA . PRO A 1 121 ? 13.211 13.281 42.529 1.00 55.84 121 PRO A CA 1
ATOM 935 C C . PRO A 1 121 ? 13.313 11.839 42.007 1.00 55.84 121 PRO A C 1
ATOM 937 O O . PRO A 1 121 ? 12.486 11.362 41.227 1.00 55.84 121 PRO A O 1
ATOM 940 N N . THR A 1 122 ? 14.324 11.118 42.488 1.00 50.22 122 THR A N 1
ATOM 941 C CA . THR A 1 122 ? 14.595 9.704 42.208 1.00 50.22 122 THR A CA 1
ATOM 942 C C . THR A 1 122 ? 13.629 8.795 42.972 1.00 50.22 122 THR A C 1
ATOM 944 O O . THR A 1 122 ? 13.775 8.562 44.168 1.00 50.22 122 THR A O 1
ATOM 947 N N . VAL A 1 123 ? 12.640 8.239 42.269 1.00 49.88 123 VAL A N 1
ATOM 948 C CA . VAL A 1 123 ? 11.729 7.214 42.806 1.00 49.88 123 VAL A CA 1
ATOM 949 C C . VAL A 1 123 ? 12.444 5.858 42.824 1.00 49.88 123 VAL A C 1
ATOM 951 O O . VAL A 1 123 ? 12.832 5.339 41.775 1.00 49.88 123 VAL A O 1
ATOM 954 N N . PHE A 1 124 ? 12.631 5.280 44.014 1.00 62.84 124 PHE A N 1
ATOM 955 C CA . PHE A 1 124 ? 13.260 3.971 44.196 1.00 62.84 124 PHE A CA 1
ATOM 956 C C . PHE A 1 124 ? 12.237 2.846 43.989 1.00 62.84 124 PHE A C 1
ATOM 958 O O . PHE A 1 124 ? 11.167 2.823 44.588 1.00 62.84 124 PHE A O 1
ATOM 965 N N . LEU A 1 125 ? 12.588 1.874 43.147 1.00 49.69 125 LEU A N 1
ATOM 966 C CA . LEU A 1 125 ? 11.709 0.776 42.719 1.00 49.69 125 LEU A CA 1
ATOM 967 C C . LEU A 1 125 ? 11.299 -0.188 43.858 1.00 49.69 125 LEU A C 1
ATOM 969 O O . LEU A 1 125 ? 10.429 -1.032 43.661 1.00 49.69 125 LEU A O 1
ATOM 973 N N . GLY A 1 126 ? 11.926 -0.077 45.033 1.00 56.38 126 GLY A N 1
ATOM 974 C CA . GLY A 1 126 ? 11.634 -0.903 46.208 1.00 56.38 126 GLY A CA 1
ATOM 975 C C . GLY A 1 126 ? 10.279 -0.614 46.857 1.00 56.38 126 GLY A C 1
ATOM 976 O O . GLY A 1 126 ? 9.717 -1.513 47.468 1.00 56.38 126 GLY A O 1
ATOM 977 N N . ASP A 1 127 ? 9.711 0.578 46.648 1.00 64.06 127 ASP A N 1
ATOM 978 C CA . ASP A 1 127 ? 8.450 0.991 47.288 1.00 64.06 127 ASP A CA 1
ATOM 979 C C . ASP A 1 127 ? 7.189 0.396 46.629 1.00 64.06 127 ASP A C 1
ATOM 981 O O . ASP A 1 127 ? 6.078 0.585 47.120 1.00 64.06 127 ASP A O 1
ATOM 985 N N . PHE A 1 128 ? 7.335 -0.340 45.520 1.00 62.09 128 PHE A N 1
ATOM 986 C CA . PHE A 1 128 ? 6.210 -0.933 44.780 1.00 62.09 128 PHE A CA 1
ATOM 987 C C . PHE A 1 128 ? 6.046 -2.445 44.972 1.00 62.09 128 PHE A C 1
ATOM 989 O O . PHE A 1 128 ? 5.118 -3.029 44.410 1.00 62.09 128 PHE A O 1
ATOM 996 N N . LEU A 1 129 ? 6.922 -3.099 45.736 1.00 52.50 129 LEU A N 1
ATOM 997 C CA . LEU A 1 129 ? 6.825 -4.535 45.992 1.00 52.50 129 LEU A CA 1
ATOM 998 C C . LEU A 1 129 ? 6.379 -4.758 47.436 1.00 52.50 129 LEU A C 1
ATOM 1000 O O . LEU A 1 129 ? 7.172 -4.645 48.361 1.00 52.50 129 LEU A O 1
ATOM 1004 N N . ALA A 1 130 ? 5.092 -5.061 47.614 1.00 55.22 130 ALA A N 1
ATOM 1005 C CA . ALA A 1 130 ? 4.562 -5.505 48.895 1.00 55.22 130 ALA A CA 1
ATOM 1006 C C . ALA A 1 130 ? 5.147 -6.881 49.247 1.00 55.22 130 ALA A C 1
ATOM 1008 O O . ALA A 1 130 ? 5.116 -7.797 48.419 1.00 55.22 130 ALA A O 1
ATOM 1009 N N . ASP A 1 131 ? 5.658 -7.012 50.471 1.00 50.81 131 ASP A N 1
ATOM 1010 C CA . ASP A 1 131 ? 6.119 -8.273 51.042 1.00 50.81 131 ASP A CA 1
ATOM 1011 C C . ASP A 1 131 ? 4.944 -9.259 51.093 1.00 50.81 131 ASP A C 1
ATOM 1013 O O . ASP A 1 131 ? 4.038 -9.149 51.917 1.00 50.81 131 ASP A O 1
ATOM 1017 N N . ALA A 1 132 ? 4.913 -10.186 50.136 1.00 56.78 132 ALA A N 1
ATOM 1018 C CA . ALA A 1 132 ? 3.862 -11.184 50.040 1.00 56.78 132 ALA A CA 1
ATOM 1019 C C . ALA A 1 132 ? 4.099 -12.283 51.083 1.00 56.78 132 ALA A C 1
ATOM 1021 O O . ALA A 1 132 ? 5.055 -13.058 50.988 1.00 56.78 132 ALA A O 1
ATOM 1022 N N . ASP A 1 133 ? 3.200 -12.342 52.064 1.00 49.69 133 ASP A N 1
ATOM 1023 C CA . ASP A 1 133 ? 3.155 -13.372 53.092 1.00 49.69 133 ASP A CA 1
ATOM 1024 C C . ASP A 1 133 ? 3.099 -14.783 52.487 1.00 49.69 133 ASP A C 1
ATOM 1026 O O . ASP A 1 133 ? 2.317 -15.104 51.588 1.00 49.69 133 ASP A O 1
ATOM 1030 N N . SER A 1 134 ? 3.964 -15.644 53.015 1.00 52.03 134 SER A N 1
ATOM 1031 C CA . SER A 1 134 ? 4.185 -17.022 52.582 1.00 52.03 134 SER A CA 1
ATOM 1032 C C . SER A 1 134 ? 3.021 -17.941 52.973 1.00 52.03 134 SER A C 1
ATOM 1034 O O . SER A 1 134 ? 3.032 -18.596 54.012 1.00 52.03 134 SER A O 1
ATOM 1036 N N . SER A 1 135 ? 1.999 -18.029 52.120 1.00 50.03 135 SER A N 1
ATOM 1037 C CA . SER A 1 135 ? 0.954 -19.050 52.249 1.00 50.03 135 SER A CA 1
ATOM 1038 C C . SER A 1 135 ? 1.431 -20.388 51.669 1.00 50.03 135 SER A C 1
ATOM 1040 O O . SER A 1 135 ? 1.774 -20.474 50.490 1.00 50.03 135 SER A O 1
ATOM 1042 N N . SER A 1 136 ? 1.435 -21.435 52.494 1.00 58.06 136 SER A N 1
ATOM 1043 C CA . SER A 1 136 ? 1.850 -22.804 52.178 1.00 58.06 136 SER A CA 1
ATOM 1044 C C . SER A 1 136 ? 0.853 -23.521 51.259 1.00 58.06 136 SER A C 1
ATOM 1046 O O . SER A 1 136 ? -0.013 -24.280 51.694 1.00 58.06 136 SER A O 1
ATOM 1048 N N . THR A 1 137 ? 0.966 -23.292 49.953 1.00 49.88 137 THR A N 1
ATOM 1049 C CA . THR A 1 137 ? 0.281 -24.106 48.943 1.00 49.88 137 THR A CA 1
ATOM 1050 C C . THR A 1 137 ? 0.961 -25.467 48.820 1.00 49.88 137 THR A C 1
ATOM 1052 O O . THR A 1 137 ? 2.170 -25.538 48.637 1.00 49.88 137 THR A O 1
ATOM 1055 N N . SER A 1 138 ? 0.170 -26.535 48.921 1.00 50.59 138 SER A N 1
ATOM 1056 C CA . SER A 1 138 ? 0.567 -27.941 48.795 1.00 50.59 138 SER A CA 1
ATOM 1057 C C . SER A 1 138 ? 1.567 -28.194 47.659 1.00 50.59 138 SER A C 1
ATOM 1059 O O . SER A 1 138 ? 1.250 -27.925 46.497 1.00 50.59 138 SER A O 1
ATOM 1061 N N . ASP A 1 139 ? 2.723 -28.766 48.008 1.00 60.56 139 ASP A N 1
ATOM 1062 C CA . ASP A 1 139 ? 3.825 -29.130 47.112 1.00 60.56 139 ASP A CA 1
ATOM 1063 C C . ASP A 1 139 ? 3.409 -30.233 46.129 1.00 60.56 139 ASP A C 1
ATOM 1065 O O . ASP A 1 139 ? 3.711 -31.416 46.299 1.00 60.56 139 ASP A O 1
ATOM 1069 N N . ILE A 1 140 ? 2.687 -29.866 45.072 1.00 74.75 140 ILE A N 1
ATOM 1070 C CA . ILE A 1 140 ? 2.562 -30.738 43.909 1.00 74.75 140 ILE A CA 1
ATOM 1071 C C . ILE A 1 140 ? 3.940 -30.735 43.242 1.00 74.75 140 ILE A C 1
ATOM 1073 O O . ILE A 1 140 ? 4.380 -29.676 42.796 1.00 74.75 140 ILE A O 1
ATOM 1077 N N . PRO A 1 141 ? 4.630 -31.883 43.130 1.00 77.50 141 PRO A N 1
ATOM 1078 C CA . PRO A 1 141 ? 5.943 -31.913 42.514 1.00 77.50 141 PRO A CA 1
ATOM 1079 C C . PRO A 1 141 ? 5.842 -31.409 41.072 1.00 77.50 141 PRO A C 1
ATOM 1081 O O . PRO A 1 141 ? 5.076 -31.915 40.245 1.00 77.50 141 PRO A O 1
ATOM 1084 N N . ASP A 1 142 ? 6.634 -30.386 40.767 1.00 80.06 142 ASP A N 1
ATOM 1085 C CA . ASP A 1 142 ? 6.695 -29.761 39.445 1.00 80.06 142 ASP A CA 1
ATOM 1086 C C . ASP A 1 142 ? 7.488 -30.578 38.422 1.00 80.06 142 ASP A C 1
ATOM 1088 O O . ASP A 1 142 ? 7.698 -30.147 37.289 1.00 80.06 142 ASP A O 1
ATOM 1092 N N . SER A 1 143 ? 7.894 -31.792 38.789 1.00 83.50 143 SER A N 1
ATOM 1093 C CA . SER A 1 143 ? 8.605 -32.717 37.919 1.00 83.50 143 SER A CA 1
ATOM 1094 C C . SER A 1 143 ? 7.813 -34.004 37.705 1.00 83.50 143 SER A C 1
ATOM 1096 O O . SER A 1 143 ? 7.183 -34.526 38.621 1.00 83.50 143 SER A O 1
ATOM 1098 N N . LEU A 1 144 ? 7.827 -34.489 36.465 1.00 84.00 144 LEU A N 1
ATOM 1099 C CA . LEU A 1 144 ? 7.193 -35.725 36.027 1.00 84.00 144 LEU A CA 1
ATOM 1100 C C . LEU A 1 144 ? 8.291 -36.744 35.685 1.00 84.00 144 LEU A C 1
ATOM 1102 O O . LEU A 1 144 ? 9.201 -36.405 34.923 1.00 84.00 144 LEU A O 1
ATOM 1106 N N . PRO A 1 145 ? 8.255 -37.971 36.230 1.00 88.38 145 PRO A N 1
ATOM 1107 C CA . PRO A 1 145 ? 9.173 -39.022 35.815 1.00 88.38 145 PRO A CA 1
ATOM 1108 C C . PRO A 1 145 ? 8.862 -39.443 34.374 1.00 88.38 145 PRO A C 1
ATOM 1110 O O . PRO A 1 145 ? 7.706 -39.631 34.005 1.00 88.38 145 PRO A O 1
ATOM 1113 N N . THR A 1 146 ? 9.902 -39.582 33.560 1.00 82.62 146 THR A N 1
ATOM 1114 C CA . THR A 1 146 ? 9.822 -40.042 32.168 1.00 82.62 146 THR A CA 1
ATOM 1115 C C . THR A 1 146 ? 10.908 -41.069 31.900 1.00 82.62 146 THR A C 1
ATOM 1117 O O . THR A 1 146 ? 12.041 -40.913 32.359 1.00 82.62 146 THR A O 1
ATOM 1120 N N . ASP A 1 147 ? 10.572 -42.114 31.153 1.00 85.62 147 ASP A N 1
ATOM 1121 C CA . ASP A 1 147 ? 11.517 -43.170 30.808 1.00 85.62 147 ASP A CA 1
ATOM 1122 C C . ASP A 1 147 ? 12.437 -42.698 29.677 1.00 85.62 147 ASP A C 1
ATOM 1124 O O . ASP A 1 147 ? 11.993 -42.356 28.580 1.00 85.62 147 ASP A O 1
ATOM 1128 N N . ALA A 1 148 ? 13.742 -42.640 29.944 1.00 78.19 148 ALA A N 1
ATOM 1129 C CA . ALA A 1 148 ? 14.740 -42.321 28.935 1.00 78.19 148 ALA A CA 1
ATOM 1130 C C . ALA A 1 148 ? 15.037 -43.554 28.070 1.00 78.19 148 ALA A C 1
ATOM 1132 O O . ALA A 1 148 ? 15.139 -44.672 28.578 1.00 78.19 148 ALA A O 1
ATOM 1133 N N . ALA A 1 149 ? 15.289 -43.338 26.775 1.00 69.56 149 ALA A N 1
ATOM 1134 C CA . ALA A 1 149 ? 15.614 -44.397 25.810 1.00 69.56 149 ALA A CA 1
ATOM 1135 C C . ALA A 1 149 ? 16.840 -45.254 26.194 1.00 69.56 149 ALA A C 1
ATOM 1137 O O . ALA A 1 149 ? 16.998 -46.366 25.702 1.00 69.56 149 ALA A O 1
ATOM 1138 N N . SER A 1 150 ? 17.699 -44.762 27.092 1.00 74.69 150 SER A N 1
ATOM 1139 C CA . SER A 1 150 ? 18.843 -45.493 27.643 1.00 74.69 150 SER A CA 1
ATOM 1140 C C . SER A 1 150 ? 18.494 -46.423 28.818 1.00 74.69 150 SER A C 1
ATOM 1142 O O . SER A 1 150 ? 19.406 -46.943 29.454 1.00 74.69 150 SER A O 1
ATOM 1144 N N . GLY A 1 151 ? 17.209 -46.615 29.142 1.00 78.19 151 GLY A N 1
ATOM 1145 C CA . GLY A 1 151 ? 16.757 -47.551 30.178 1.00 78.19 151 GLY A CA 1
ATOM 1146 C C . GLY A 1 151 ? 16.792 -47.008 31.612 1.00 78.19 151 GLY A C 1
ATOM 1147 O O . GLY A 1 151 ? 16.970 -47.784 32.546 1.00 78.19 151 GLY A O 1
ATOM 1148 N N . GLY A 1 152 ? 16.634 -45.694 31.810 1.00 87.81 152 GLY A N 1
ATOM 1149 C CA . GLY A 1 152 ? 16.576 -45.074 33.142 1.00 87.81 152 GLY A CA 1
ATOM 1150 C C . GLY A 1 152 ? 15.472 -44.024 33.260 1.00 87.81 152 GLY A C 1
ATOM 1151 O O . GLY A 1 152 ? 15.143 -43.359 32.281 1.00 87.81 152 GLY A O 1
ATOM 1152 N N . THR A 1 153 ? 14.910 -43.848 34.455 1.00 84.50 153 THR A N 1
ATOM 1153 C CA . THR A 1 153 ? 13.893 -42.824 34.737 1.00 84.50 153 THR A CA 1
ATOM 1154 C C . THR A 1 153 ? 14.546 -41.458 34.945 1.00 84.50 153 THR A C 1
ATOM 1156 O O . THR A 1 153 ? 15.408 -41.284 35.807 1.00 84.50 153 THR A O 1
ATOM 1159 N N . LYS A 1 154 ? 14.125 -40.458 34.167 1.00 85.31 154 LYS A N 1
ATOM 1160 C CA . LYS A 1 154 ? 14.543 -39.058 34.295 1.00 85.31 154 LYS A CA 1
ATOM 1161 C C . LYS A 1 154 ? 13.342 -38.196 34.671 1.00 85.31 154 LYS A C 1
ATOM 1163 O O . LYS A 1 154 ? 12.321 -38.225 33.989 1.00 85.31 154 LYS A O 1
ATOM 1168 N N . CYS A 1 155 ? 13.464 -37.395 35.725 1.00 85.56 155 CYS A N 1
ATOM 1169 C CA . CYS A 1 155 ? 12.437 -36.419 36.085 1.00 85.56 155 CYS A CA 1
ATOM 1170 C C . CYS A 1 155 ? 12.558 -35.171 35.199 1.00 85.56 155 CYS A C 1
ATOM 1172 O O . CYS A 1 155 ? 13.605 -34.521 35.169 1.00 85.56 155 CYS A O 1
ATOM 1174 N N . LEU A 1 156 ? 11.491 -34.834 34.478 1.00 74.19 156 LEU A N 1
ATOM 1175 C CA . LEU A 1 156 ? 11.386 -33.638 33.646 1.00 74.19 156 LEU A CA 1
ATOM 1176 C C . LEU A 1 156 ? 10.460 -32.621 34.305 1.00 74.19 156 LEU A C 1
ATOM 1178 O O . LEU A 1 156 ? 9.341 -32.937 34.695 1.00 74.19 156 LEU A O 1
ATOM 1182 N N . HIS A 1 157 ? 10.918 -31.378 34.420 1.00 85.06 157 HIS A N 1
ATOM 1183 C CA . HIS A 1 157 ? 10.107 -30.297 34.972 1.00 85.06 157 HIS A CA 1
ATOM 1184 C C . HIS A 1 157 ? 8.942 -29.959 34.025 1.00 85.06 157 HIS A C 1
ATOM 1186 O O . HIS A 1 157 ? 9.163 -29.814 32.820 1.00 85.06 157 HIS A O 1
ATOM 1192 N N . LYS A 1 158 ? 7.724 -29.756 34.542 1.00 79.00 158 LYS A N 1
ATOM 1193 C CA . LYS A 1 158 ? 6.518 -29.417 33.756 1.00 79.00 158 LYS A CA 1
ATOM 1194 C C . LYS A 1 158 ? 6.753 -28.204 32.854 1.00 79.00 158 LYS A C 1
ATOM 1196 O O . LYS A 1 158 ? 6.421 -28.237 31.676 1.00 79.00 158 LYS A O 1
ATOM 1201 N N . ALA A 1 159 ? 7.429 -27.178 33.374 1.00 72.50 159 ALA A N 1
ATOM 1202 C CA . ALA A 1 159 ? 7.831 -26.007 32.588 1.00 72.50 159 ALA A CA 1
ATOM 1203 C C . ALA A 1 159 ? 8.767 -26.340 31.406 1.00 72.50 159 ALA A C 1
ATOM 1205 O O . ALA A 1 159 ? 8.665 -25.700 30.365 1.00 72.50 159 ALA A O 1
ATOM 1206 N N . SER A 1 160 ? 9.655 -27.339 31.528 1.00 69.19 160 SER A N 1
ATOM 1207 C CA . SER A 1 160 ? 10.472 -27.796 30.391 1.00 69.19 160 SER A CA 1
ATOM 1208 C C . SER A 1 160 ? 9.617 -28.502 29.347 1.00 69.19 160 SER A C 1
ATOM 1210 O O . SER A 1 160 ? 9.769 -28.206 28.173 1.00 69.19 160 SER A O 1
ATOM 1212 N N . ILE A 1 161 ? 8.681 -29.360 29.763 1.00 70.50 161 ILE A N 1
ATOM 1213 C CA . ILE A 1 161 ? 7.765 -30.064 28.850 1.00 70.50 161 ILE A CA 1
ATOM 1214 C C . ILE A 1 161 ? 6.886 -29.068 28.084 1.00 70.50 161 ILE A C 1
ATOM 1216 O O . ILE A 1 161 ? 6.816 -29.133 26.863 1.00 70.50 161 ILE A O 1
ATOM 1220 N N . ILE A 1 162 ? 6.276 -28.110 28.788 1.00 67.06 162 ILE A N 1
ATOM 1221 C CA . ILE A 1 162 ? 5.479 -27.026 28.193 1.00 67.06 162 ILE A CA 1
ATOM 1222 C C . ILE A 1 162 ? 6.356 -26.194 27.249 1.00 67.06 162 ILE A C 1
ATOM 1224 O O . ILE A 1 162 ? 5.982 -25.961 26.106 1.00 67.06 162 ILE A O 1
ATOM 1228 N N . SER A 1 163 ? 7.562 -25.809 27.676 1.00 57.03 163 SER A N 1
ATOM 1229 C CA . SER A 1 163 ? 8.494 -25.073 26.818 1.00 57.03 163 SER A CA 1
ATOM 1230 C C . SER A 1 163 ? 8.871 -25.856 25.556 1.00 57.03 163 SER A C 1
ATOM 1232 O O . SER A 1 163 ? 8.947 -25.257 24.497 1.00 57.03 163 SER A O 1
ATOM 1234 N N . THR A 1 164 ? 9.062 -27.175 25.622 1.00 56.16 164 THR A N 1
ATOM 1235 C CA . THR A 1 164 ? 9.368 -28.005 24.443 1.00 56.16 164 THR A CA 1
ATOM 1236 C C . THR A 1 164 ? 8.149 -28.220 23.541 1.00 56.16 164 THR A C 1
ATOM 1238 O O . THR A 1 164 ? 8.296 -28.222 22.325 1.00 56.16 164 THR A O 1
ATOM 1241 N N . LEU A 1 165 ? 6.948 -28.363 24.111 1.00 57.50 165 LEU A N 1
ATOM 1242 C CA . LEU A 1 165 ? 5.695 -28.513 23.357 1.00 57.50 165 LEU A CA 1
ATOM 1243 C C . LEU A 1 165 ? 5.312 -27.242 22.593 1.00 57.50 165 LEU A C 1
ATOM 1245 O O . LEU A 1 165 ? 4.821 -27.334 21.474 1.00 57.50 165 LEU A O 1
ATOM 1249 N N . PHE A 1 166 ? 5.539 -26.069 23.187 1.00 57.31 166 PHE A N 1
ATOM 1250 C CA . PHE A 1 166 ? 5.191 -24.781 22.577 1.00 57.31 166 PHE A CA 1
ATOM 1251 C C . PHE A 1 166 ? 6.368 -24.095 21.865 1.00 57.31 166 PHE A C 1
ATOM 1253 O O . PHE A 1 166 ? 6.148 -23.155 21.108 1.00 57.31 166 PHE A O 1
ATOM 1260 N N . ASN A 1 167 ? 7.602 -24.576 22.057 1.00 56.25 167 ASN A N 1
ATOM 1261 C CA . ASN A 1 167 ? 8.787 -24.166 21.301 1.00 56.25 167 ASN A CA 1
ATOM 1262 C C . ASN A 1 167 ? 9.397 -25.398 20.608 1.00 56.25 167 ASN A C 1
ATOM 1264 O O . ASN A 1 167 ? 10.451 -25.891 21.011 1.00 56.25 167 ASN A O 1
ATOM 1268 N N . SER A 1 168 ? 8.720 -25.907 19.573 1.00 46.00 168 SER A N 1
ATOM 1269 C CA . SER A 1 168 ? 9.166 -27.060 18.766 1.00 46.00 168 SER A CA 1
ATOM 1270 C C . SER A 1 168 ? 10.527 -26.845 18.092 1.00 46.00 168 SER A C 1
ATOM 1272 O O . SER A 1 168 ? 11.230 -27.801 17.772 1.00 46.00 168 SER A O 1
ATOM 1274 N N . ASP A 1 169 ? 10.925 -25.587 17.926 1.00 48.25 169 ASP A N 1
ATOM 1275 C CA . ASP A 1 169 ? 12.246 -25.210 17.456 1.00 48.25 169 ASP A CA 1
ATOM 1276 C C . ASP A 1 169 ? 13.111 -24.949 18.689 1.00 48.25 169 ASP A C 1
ATOM 1278 O O . ASP A 1 169 ? 12.872 -23.976 19.403 1.00 48.25 169 ASP A O 1
ATOM 1282 N N . PHE A 1 170 ? 14.111 -25.793 18.952 1.00 51.31 170 PHE A N 1
ATOM 1283 C CA . PHE A 1 170 ? 15.093 -25.655 20.038 1.00 51.31 170 PHE A CA 1
ATOM 1284 C C . PHE A 1 170 ? 15.885 -24.331 19.971 1.00 51.31 170 PHE A C 1
ATOM 1286 O O . PHE A 1 170 ? 17.082 -24.305 19.683 1.00 51.31 170 PHE A O 1
ATOM 1293 N N . ARG A 1 171 ? 15.239 -23.202 20.250 1.00 55.34 171 ARG A N 1
ATOM 1294 C CA . ARG A 1 171 ? 15.848 -21.875 20.237 1.00 55.34 171 ARG A CA 1
ATOM 1295 C C . ARG A 1 171 ? 16.411 -21.592 21.609 1.00 55.34 171 ARG A C 1
ATOM 1297 O O . ARG A 1 171 ? 15.747 -21.776 22.632 1.00 55.34 171 ARG A O 1
ATOM 1304 N N . ARG A 1 172 ? 17.663 -21.144 21.649 1.00 52.09 172 ARG A N 1
ATOM 1305 C CA . ARG A 1 172 ? 18.312 -20.789 22.908 1.00 52.09 172 ARG A CA 1
ATOM 1306 C C . ARG A 1 172 ? 17.564 -19.608 23.527 1.00 52.09 172 ARG A C 1
ATOM 1308 O O . ARG A 1 172 ? 17.582 -18.489 23.013 1.00 52.09 172 ARG A O 1
ATOM 1315 N N . LEU A 1 173 ? 16.925 -19.854 24.669 1.00 54.50 173 LEU A N 1
ATOM 1316 C CA . LEU A 1 173 ? 16.504 -18.786 25.570 1.00 54.50 173 LEU A CA 1
ATOM 1317 C C . LEU A 1 173 ? 17.711 -17.889 25.868 1.00 54.50 173 LEU A C 1
ATOM 1319 O O . LEU A 1 173 ? 18.831 -18.388 26.022 1.00 54.50 173 LEU A O 1
ATOM 1323 N N . ALA A 1 174 ? 17.488 -16.578 25.965 1.00 54.72 174 ALA A N 1
ATOM 1324 C CA . ALA A 1 174 ? 18.562 -15.637 26.251 1.00 54.72 174 ALA A CA 1
ATOM 1325 C C . ALA A 1 174 ? 19.358 -16.063 27.500 1.00 54.72 174 ALA A C 1
ATOM 1327 O O . ALA A 1 174 ? 18.805 -16.358 28.566 1.00 54.72 174 ALA A O 1
ATOM 1328 N N . THR A 1 175 ? 20.685 -16.111 27.379 1.00 55.97 175 THR A N 1
ATOM 1329 C CA . THR A 1 175 ? 21.583 -16.544 28.462 1.00 55.97 175 THR A CA 1
ATOM 1330 C C . THR A 1 175 ? 21.541 -15.597 29.660 1.00 55.97 175 THR A C 1
ATOM 1332 O O . THR A 1 175 ? 21.777 -16.024 30.789 1.00 55.97 175 THR A O 1
ATOM 1335 N N . THR A 1 176 ? 21.144 -14.340 29.476 1.00 64.19 176 THR A N 1
ATOM 1336 C CA . THR A 1 176 ? 20.974 -13.363 30.556 1.00 64.19 176 THR A CA 1
ATOM 1337 C C . THR A 1 176 ? 19.631 -13.536 31.283 1.00 64.19 176 THR A C 1
ATOM 1339 O O . THR A 1 176 ? 18.564 -13.597 30.672 1.00 64.19 176 THR A O 1
ATOM 1342 N N . ARG A 1 177 ? 19.670 -13.600 32.626 1.00 65.81 177 ARG A N 1
ATOM 1343 C CA . ARG A 1 177 ? 18.498 -13.856 33.495 1.00 65.81 177 ARG A CA 1
ATOM 1344 C C . ARG A 1 177 ? 17.350 -12.867 33.255 1.00 65.81 177 ARG A C 1
ATOM 1346 O O . ARG A 1 177 ? 16.206 -13.292 33.159 1.00 65.81 177 ARG A O 1
ATOM 1353 N N . LEU A 1 178 ? 17.657 -11.576 33.107 1.00 67.81 178 LEU A N 1
ATOM 1354 C CA . LEU A 1 178 ? 16.659 -10.521 32.879 1.00 67.81 178 LEU A CA 1
ATOM 1355 C C . LEU A 1 178 ? 15.887 -10.693 31.562 1.00 67.81 178 LEU A C 1
ATOM 1357 O O . LEU A 1 178 ? 14.685 -10.450 31.523 1.00 67.81 178 LEU A O 1
ATOM 1361 N N . LEU A 1 179 ? 16.556 -11.143 30.497 1.00 52.25 179 LEU A N 1
ATOM 1362 C CA . LEU A 1 179 ? 15.918 -11.385 29.202 1.00 52.25 179 LEU A CA 1
ATOM 1363 C C . LEU A 1 179 ? 15.097 -12.681 29.216 1.00 52.25 179 LEU A C 1
ATOM 1365 O O . LEU A 1 179 ? 14.010 -12.733 28.646 1.00 52.25 179 LEU A O 1
ATOM 1369 N N . ARG A 1 180 ? 15.562 -13.699 29.948 1.00 61.91 180 ARG A N 1
ATOM 1370 C CA . ARG A 1 180 ? 14.841 -14.965 30.141 1.00 61.91 180 ARG A CA 1
ATOM 1371 C C . ARG A 1 180 ? 13.520 -14.800 30.888 1.00 61.91 180 ARG A C 1
ATOM 1373 O O . ARG A 1 180 ? 12.527 -15.393 30.488 1.00 61.91 180 ARG A O 1
ATOM 1380 N N . VAL A 1 181 ? 13.500 -13.968 31.933 1.00 59.25 181 VAL A N 1
ATOM 1381 C CA . VAL A 1 181 ? 12.281 -13.649 32.704 1.00 59.25 181 VAL A CA 1
ATOM 1382 C C . VAL A 1 181 ? 11.226 -12.961 31.830 1.00 59.25 181 VAL A C 1
ATOM 1384 O O . VAL A 1 181 ? 10.036 -13.104 32.076 1.00 59.25 181 VAL A O 1
ATOM 1387 N N . ARG A 1 182 ? 11.651 -12.263 30.770 1.00 58.25 182 ARG A N 1
ATOM 1388 C CA . ARG A 1 182 ? 10.767 -11.627 29.780 1.00 58.25 182 ARG A CA 1
ATOM 1389 C C . ARG A 1 182 ? 10.460 -12.517 28.570 1.00 58.25 182 ARG A C 1
ATOM 1391 O O . ARG A 1 182 ? 9.967 -12.009 27.569 1.00 58.25 182 ARG A O 1
ATOM 1398 N N . CYS A 1 183 ? 10.788 -13.811 28.637 1.00 52.34 183 CYS A N 1
ATOM 1399 C CA . CYS A 1 183 ? 10.613 -14.777 27.547 1.00 52.34 183 CYS A CA 1
ATOM 1400 C C . CYS A 1 183 ? 11.287 -14.353 26.229 1.00 52.34 183 CYS A C 1
ATOM 1402 O O . CYS A 1 183 ? 10.816 -14.678 25.143 1.00 52.34 183 CYS A O 1
ATOM 1404 N N . TYR A 1 184 ? 12.401 -13.624 26.311 1.00 49.25 184 TYR A N 1
ATOM 1405 C CA . TYR A 1 184 ? 13.136 -13.183 25.133 1.00 49.25 184 TYR A CA 1
ATOM 1406 C C . TYR A 1 184 ? 13.956 -14.350 24.558 1.00 49.25 184 TYR A C 1
ATOM 1408 O O . TYR A 1 184 ? 14.851 -14.893 25.219 1.00 49.25 184 TYR A O 1
ATOM 1416 N N . THR A 1 185 ? 13.667 -14.740 23.319 1.00 53.38 185 THR A N 1
ATOM 1417 C CA . THR A 1 185 ? 14.493 -15.670 22.537 1.00 53.38 185 THR A CA 1
ATOM 1418 C C . THR A 1 185 ? 15.609 -14.887 21.852 1.00 53.38 185 THR A C 1
ATOM 1420 O O . THR A 1 185 ? 15.337 -13.895 21.180 1.00 53.38 185 THR A O 1
ATOM 1423 N N . ALA A 1 186 ? 16.866 -15.302 22.042 1.00 49.09 186 ALA A N 1
ATOM 1424 C CA . ALA A 1 186 ? 18.026 -14.590 21.494 1.00 49.09 186 ALA A CA 1
ATOM 1425 C C . ALA A 1 186 ? 18.053 -14.603 19.955 1.00 49.09 186 ALA A C 1
ATOM 1427 O O . ALA A 1 186 ? 18.525 -13.652 19.336 1.00 49.09 186 ALA A O 1
ATOM 1428 N N . ASP A 1 187 ? 17.468 -15.638 19.353 1.00 48.69 187 ASP A N 1
ATOM 1429 C CA . ASP A 1 187 ? 17.377 -15.790 17.909 1.00 48.69 187 ASP A CA 1
ATOM 1430 C C . ASP A 1 187 ? 16.042 -15.198 17.434 1.00 48.69 187 ASP A C 1
ATOM 1432 O O . ASP A 1 187 ? 14.999 -15.853 17.428 1.00 48.69 187 ASP A O 1
ATOM 1436 N N . GLY A 1 188 ? 16.069 -13.910 17.081 1.00 46.09 188 GLY A N 1
ATOM 1437 C CA . GLY A 1 188 ? 14.917 -13.107 16.643 1.00 46.09 188 GLY A CA 1
ATOM 1438 C C . GLY A 1 188 ? 14.277 -13.525 15.311 1.00 46.09 188 GLY A C 1
ATOM 1439 O O . GLY A 1 188 ? 13.507 -12.756 14.735 1.00 46.09 188 GLY A O 1
ATOM 1440 N N . HIS A 1 189 ? 14.562 -14.722 14.800 1.00 45.31 189 HIS A N 1
ATOM 1441 C CA . HIS A 1 189 ? 13.911 -15.240 13.605 1.00 45.31 189 HIS A CA 1
ATOM 1442 C C . HIS A 1 189 ? 12.548 -15.800 13.966 1.00 45.31 189 HIS A C 1
ATOM 1444 O O . HIS A 1 189 ? 12.441 -16.985 14.237 1.00 45.31 189 HIS A O 1
ATOM 1450 N N . LYS A 1 190 ? 11.495 -14.972 13.989 1.00 47.75 190 LYS A N 1
ATOM 1451 C CA . LYS A 1 190 ? 10.103 -15.461 14.049 1.00 47.75 190 LYS A CA 1
ATOM 1452 C C . LYS A 1 190 ? 9.958 -16.675 13.117 1.00 47.75 190 LYS A C 1
ATOM 1454 O O . LYS A 1 190 ? 10.429 -16.567 11.985 1.00 47.75 190 LYS A O 1
ATOM 1459 N N . PRO A 1 191 ? 9.401 -17.817 13.578 1.00 45.81 191 PRO A N 1
ATOM 1460 C CA . PRO A 1 191 ? 9.140 -18.925 12.668 1.00 45.81 191 PRO A CA 1
ATOM 1461 C C . PRO A 1 191 ? 8.377 -18.354 11.475 1.00 45.81 191 PRO A C 1
ATOM 1463 O O . PRO A 1 191 ? 7.394 -17.631 11.661 1.00 45.81 191 PRO A O 1
ATOM 1466 N N . THR A 1 192 ? 8.884 -18.597 10.270 1.00 44.53 192 THR A N 1
ATOM 1467 C CA . THR A 1 192 ? 8.180 -18.341 9.015 1.00 44.53 192 THR A CA 1
ATOM 1468 C C . THR A 1 192 ? 7.042 -19.348 8.939 1.00 44.53 192 THR A C 1
ATOM 1470 O O . THR A 1 192 ? 7.078 -20.308 8.181 1.00 44.53 192 THR A O 1
ATOM 1473 N N . LEU A 1 193 ? 6.056 -19.172 9.816 1.00 51.38 193 LEU A N 1
ATOM 1474 C CA . LEU A 1 193 ? 4.777 -19.834 9.691 1.00 51.38 193 LEU A CA 1
ATOM 1475 C C . LEU A 1 193 ? 4.212 -19.350 8.366 1.00 51.38 193 LEU A C 1
ATOM 1477 O O . LEU A 1 193 ? 4.082 -18.139 8.167 1.00 51.38 193 LEU A O 1
ATOM 1481 N N . ASN A 1 194 ? 3.969 -20.284 7.453 1.00 50.84 194 ASN A N 1
ATOM 1482 C CA . ASN A 1 194 ? 3.296 -19.978 6.210 1.00 50.84 194 ASN A CA 1
ATOM 1483 C C . ASN A 1 194 ? 1.911 -19.437 6.595 1.00 50.84 194 ASN A C 1
ATOM 1485 O O . ASN A 1 194 ? 1.109 -20.196 7.141 1.00 50.84 194 ASN A O 1
ATOM 1489 N N . PRO A 1 195 ? 1.630 -18.135 6.412 1.00 56.62 195 PRO A N 1
ATOM 1490 C CA . PRO A 1 195 ? 0.386 -17.546 6.895 1.00 56.62 195 PRO A CA 1
ATOM 1491 C C . PRO A 1 195 ? -0.835 -18.232 6.272 1.00 56.62 195 PRO A C 1
ATOM 1493 O O . PRO A 1 195 ? -1.878 -18.277 6.913 1.00 56.62 195 PRO A O 1
ATOM 1496 N N . VAL A 1 196 ? -0.668 -18.831 5.087 1.00 58.03 196 VAL A N 1
ATOM 1497 C CA . VAL A 1 196 ? -1.682 -19.609 4.361 1.00 58.03 196 VAL A CA 1
ATOM 1498 C C . VAL A 1 196 ? -2.113 -20.873 5.115 1.00 58.03 196 VAL A C 1
ATOM 1500 O O . VAL A 1 196 ? -3.246 -21.305 4.977 1.00 58.03 196 VAL A O 1
ATOM 1503 N N . GLU A 1 197 ? -1.245 -21.473 5.933 1.00 60.91 197 GLU A N 1
ATOM 1504 C CA . GLU A 1 197 ? -1.576 -22.709 6.665 1.00 60.91 197 GLU A CA 1
ATOM 1505 C C . GLU A 1 197 ? -2.333 -22.451 7.975 1.00 60.91 197 GLU A C 1
ATOM 1507 O O . GLU A 1 197 ? -2.907 -23.374 8.548 1.00 60.91 197 GLU A O 1
ATOM 1512 N N . ILE A 1 198 ? -2.314 -21.211 8.470 1.00 65.81 198 ILE A N 1
ATOM 1513 C CA . ILE A 1 198 ? -2.886 -20.835 9.774 1.00 65.81 198 ILE A CA 1
ATOM 1514 C C . ILE A 1 198 ? -4.080 -19.892 9.613 1.00 65.81 198 ILE A C 1
ATOM 1516 O O . ILE A 1 198 ? -4.921 -19.803 10.505 1.00 65.81 198 ILE A O 1
ATOM 1520 N N . SER A 1 199 ? -4.150 -19.178 8.492 1.00 71.44 199 SER A N 1
ATOM 1521 C CA . SER A 1 199 ? -5.187 -18.186 8.234 1.00 71.44 199 SER A CA 1
ATOM 1522 C C . SER A 1 199 ? -6.249 -18.787 7.329 1.00 71.44 199 SER A C 1
ATOM 1524 O O . SER A 1 199 ? -5.928 -19.271 6.247 1.00 71.44 199 SER A O 1
ATOM 1526 N N . ASP A 1 200 ? -7.508 -18.708 7.750 1.00 82.06 200 ASP A N 1
ATOM 1527 C CA . ASP A 1 200 ? -8.638 -18.999 6.873 1.00 82.06 200 ASP A CA 1
ATOM 1528 C C . ASP A 1 200 ? -8.593 -18.071 5.648 1.00 82.06 200 ASP A C 1
ATOM 1530 O O . ASP A 1 200 ? -8.217 -16.899 5.766 1.00 82.06 200 ASP A O 1
ATOM 1534 N N . GLU A 1 201 ? -8.998 -18.580 4.483 1.00 85.44 201 GLU A N 1
ATOM 1535 C CA . GLU A 1 201 ? -9.013 -17.855 3.198 1.00 85.44 201 GLU A CA 1
ATOM 1536 C C . GLU A 1 201 ? -9.776 -16.520 3.277 1.00 85.44 201 GLU A C 1
ATOM 1538 O O . GLU A 1 201 ? -9.452 -1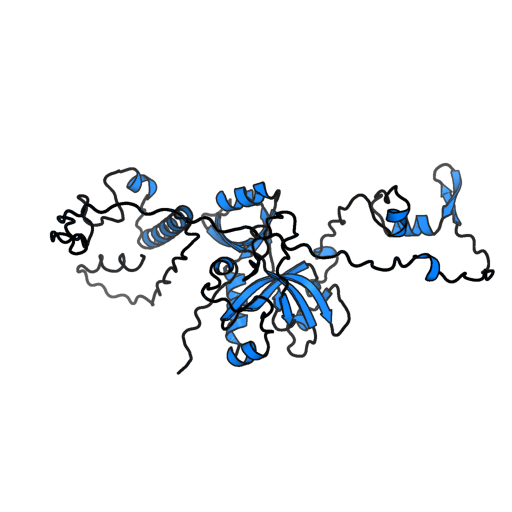5.562 2.582 1.00 85.44 201 GLU A O 1
ATOM 1543 N N . HIS A 1 202 ? -10.748 -16.426 4.185 1.00 91.31 202 HIS A N 1
ATOM 1544 C CA . HIS A 1 202 ? -11.586 -15.242 4.395 1.00 91.31 202 HIS A CA 1
ATOM 1545 C C . HIS A 1 202 ? -11.123 -14.358 5.552 1.00 91.31 202 HIS A C 1
ATOM 1547 O O . HIS A 1 202 ? -11.870 -13.512 6.037 1.00 91.31 202 HIS A O 1
ATOM 1553 N N . SER A 1 203 ? -9.893 -14.543 6.025 1.00 93.50 203 SER A N 1
ATOM 1554 C CA . SER A 1 203 ? -9.387 -13.798 7.167 1.00 93.50 203 SER A CA 1
ATOM 1555 C C . SER A 1 203 ? -8.376 -12.723 6.781 1.00 93.50 203 SER A C 1
ATOM 1557 O O . SER A 1 203 ? -7.418 -12.943 6.043 1.00 93.50 203 SER A O 1
ATOM 1559 N N . PHE A 1 204 ? -8.576 -11.537 7.342 1.00 95.25 204 PHE A N 1
ATOM 1560 C CA . PHE A 1 204 ? -7.688 -10.397 7.221 1.00 95.25 204 PHE A CA 1
ATOM 1561 C C . PHE A 1 204 ? -6.887 -10.210 8.512 1.00 95.25 204 PHE A C 1
ATOM 1563 O O . PHE A 1 204 ? -7.432 -9.986 9.595 1.00 95.25 204 PHE A O 1
ATOM 1570 N N . ASN A 1 205 ? -5.567 -10.293 8.401 1.00 94.75 205 ASN A N 1
ATOM 1571 C CA . ASN A 1 205 ? -4.629 -10.319 9.514 1.00 94.75 205 ASN A CA 1
ATOM 1572 C C . ASN A 1 205 ? -3.810 -9.031 9.629 1.00 94.75 205 ASN A C 1
ATOM 1574 O O . ASN A 1 205 ? -3.550 -8.304 8.665 1.00 94.75 205 ASN A O 1
ATOM 1578 N N . VAL A 1 206 ? -3.292 -8.788 10.834 1.00 94.81 206 VAL A N 1
ATOM 1579 C CA . VAL A 1 206 ? -2.239 -7.790 11.035 1.00 94.81 206 VAL A CA 1
ATOM 1580 C C . VAL A 1 206 ? -1.014 -8.161 10.193 1.00 94.81 206 VAL A C 1
ATOM 1582 O O . VAL A 1 206 ? -0.439 -9.237 10.327 1.00 94.81 206 VAL A O 1
ATOM 1585 N N . GLY A 1 207 ? -0.574 -7.223 9.362 1.00 93.69 207 GLY A N 1
ATOM 1586 C CA . GLY A 1 207 ? 0.537 -7.379 8.433 1.00 93.69 207 GLY A CA 1
ATOM 1587 C C . GLY A 1 207 ? 0.106 -7.483 6.975 1.00 93.69 207 GLY A C 1
ATOM 1588 O O . GLY A 1 207 ? 0.966 -7.247 6.124 1.00 93.69 207 GLY A O 1
ATOM 1589 N N . ASN A 1 208 ? -1.174 -7.770 6.693 1.00 95.31 208 ASN A N 1
ATOM 1590 C CA . ASN A 1 208 ? -1.700 -7.778 5.329 1.00 95.31 208 ASN A CA 1
ATOM 1591 C C . ASN A 1 208 ? -1.701 -6.376 4.706 1.00 95.31 208 ASN A C 1
ATOM 1593 O O . ASN A 1 208 ? -1.663 -5.348 5.401 1.00 95.31 208 ASN A O 1
ATOM 1597 N N . LEU A 1 209 ? -1.711 -6.364 3.372 1.00 97.12 209 LEU A N 1
ATOM 1598 C CA . LEU A 1 209 ? -1.820 -5.151 2.578 1.00 97.12 209 LEU A CA 1
ATOM 1599 C C . LEU A 1 209 ? -3.284 -4.839 2.290 1.00 97.12 209 LEU A C 1
ATOM 1601 O O . LEU A 1 209 ? -4.116 -5.733 2.151 1.00 97.12 209 LEU A O 1
ATOM 1605 N N . ALA A 1 210 ? -3.581 -3.551 2.206 1.00 97.38 210 ALA A N 1
ATOM 1606 C CA . ALA A 1 210 ? -4.887 -3.048 1.822 1.00 97.38 210 ALA A CA 1
ATOM 1607 C C . ALA A 1 210 ? -4.738 -1.733 1.052 1.00 97.38 210 ALA A C 1
ATOM 1609 O O . ALA A 1 210 ? -3.722 -1.044 1.180 1.00 97.38 210 ALA A O 1
ATOM 1610 N N . VAL A 1 211 ? -5.764 -1.353 0.295 1.00 96.94 211 VAL A N 1
ATOM 1611 C CA . VAL A 1 211 ? -5.961 0.030 -0.144 1.00 96.94 211 VAL A CA 1
ATOM 1612 C C . VAL A 1 211 ? -6.773 0.757 0.916 1.00 96.94 211 VAL A C 1
ATOM 1614 O O . VAL A 1 211 ? -7.801 0.264 1.377 1.00 96.94 211 VAL A O 1
ATOM 1617 N N . ALA A 1 212 ? -6.309 1.943 1.292 1.00 95.62 212 ALA A N 1
ATOM 1618 C CA . ALA A 1 212 ? -7.011 2.849 2.183 1.00 95.62 212 ALA A CA 1
ATOM 1619 C C . ALA A 1 212 ? -7.177 4.217 1.526 1.00 95.62 212 ALA A C 1
ATOM 1621 O O . ALA A 1 212 ? -6.245 4.724 0.897 1.00 95.62 212 ALA A O 1
ATOM 1622 N N . LEU A 1 213 ? -8.320 4.864 1.754 1.00 91.56 213 LEU A N 1
ATOM 1623 C CA . LEU A 1 213 ? -8.468 6.282 1.437 1.00 91.56 213 LEU A CA 1
ATOM 1624 C C . LEU A 1 213 ? -7.871 7.124 2.556 1.00 91.56 213 LEU A C 1
ATOM 1626 O O . LEU A 1 213 ? -8.307 7.083 3.707 1.00 91.56 213 LEU A O 1
ATOM 1630 N N . ILE A 1 214 ? -6.867 7.914 2.200 1.00 89.44 214 ILE A N 1
ATOM 1631 C CA . ILE A 1 214 ? -6.184 8.821 3.107 1.00 89.44 214 ILE A CA 1
ATOM 1632 C C . ILE A 1 214 ? -6.526 10.243 2.694 1.00 89.44 214 ILE A C 1
ATOM 1634 O O . ILE A 1 214 ? -6.351 10.657 1.546 1.00 89.44 214 ILE A O 1
ATOM 1638 N N . ARG A 1 215 ? -6.993 11.021 3.667 1.00 86.19 215 ARG A N 1
ATOM 1639 C CA . ARG A 1 215 ? -7.214 12.447 3.483 1.00 86.19 215 ARG A CA 1
ATOM 1640 C C . ARG A 1 215 ? -5.932 13.212 3.769 1.00 86.19 215 ARG A C 1
ATOM 1642 O O . ARG A 1 215 ? -5.415 13.170 4.885 1.00 86.19 215 ARG A O 1
ATOM 1649 N N . SER A 1 216 ? -5.502 14.014 2.808 1.00 80.00 216 SER A N 1
ATOM 1650 C CA . SER A 1 216 ? -4.453 15.006 3.004 1.00 80.00 216 SER A CA 1
ATOM 1651 C C . SER A 1 216 ? -5.006 16.390 2.691 1.00 80.00 216 SER A C 1
ATOM 1653 O O . SER A 1 216 ? -5.375 16.698 1.564 1.00 80.00 216 SER A O 1
ATOM 1655 N N . HIS A 1 217 ? -5.121 17.243 3.708 1.00 80.62 217 HIS A N 1
ATOM 1656 C CA . HIS A 1 217 ? -5.772 18.552 3.587 1.00 80.62 217 HIS A CA 1
ATOM 1657 C C . HIS A 1 217 ? -7.187 18.474 2.971 1.00 80.62 217 HIS A C 1
ATOM 1659 O O . HIS A 1 217 ? -8.126 18.014 3.629 1.00 80.62 217 HIS A O 1
ATOM 1665 N N . ASN A 1 218 ? -7.342 18.949 1.733 1.00 79.88 218 ASN A N 1
ATOM 1666 C CA . ASN A 1 218 ? -8.600 18.989 0.988 1.00 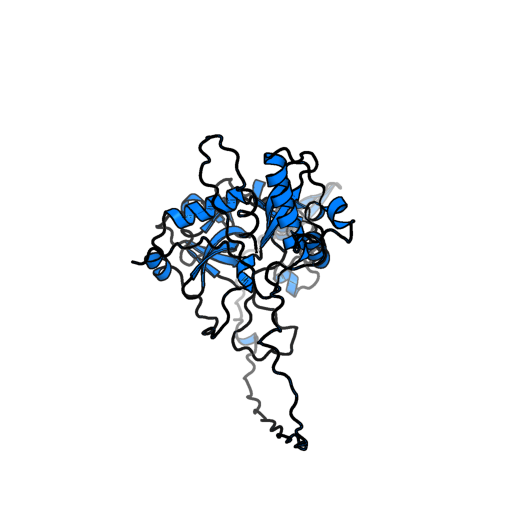79.88 218 ASN A CA 1
ATOM 1667 C C . ASN A 1 218 ? -8.662 17.936 -0.123 1.00 79.88 218 ASN A C 1
ATOM 1669 O O . ASN A 1 218 ? -9.609 17.940 -0.899 1.00 79.88 218 ASN A O 1
ATOM 1673 N N . THR A 1 219 ? -7.676 17.045 -0.200 1.00 80.88 219 THR A N 1
ATOM 1674 C CA . THR A 1 219 ? -7.658 15.946 -1.159 1.00 80.88 219 THR A CA 1
ATOM 1675 C C . THR A 1 219 ? -7.825 14.614 -0.440 1.00 80.88 219 THR A C 1
ATOM 1677 O O . THR A 1 219 ? -7.447 14.445 0.724 1.00 80.88 219 THR A O 1
ATOM 1680 N N . VAL A 1 220 ? -8.436 13.669 -1.144 1.00 86.19 220 VAL A N 1
ATOM 1681 C CA . VAL A 1 220 ? -8.542 12.268 -0.744 1.00 86.19 220 VAL A CA 1
ATOM 1682 C C . VAL A 1 220 ? -7.803 11.469 -1.794 1.00 86.19 220 VAL A C 1
ATOM 1684 O O . VAL A 1 220 ? -8.035 11.662 -2.986 1.00 86.19 220 VAL A O 1
ATOM 1687 N N . ALA A 1 221 ? -6.919 10.591 -1.351 1.00 89.44 221 ALA A N 1
ATOM 1688 C CA . ALA A 1 221 ? -6.156 9.742 -2.239 1.00 89.44 221 ALA A CA 1
ATOM 1689 C C . ALA A 1 221 ? -6.157 8.302 -1.736 1.00 89.44 221 ALA A C 1
ATOM 1691 O O . ALA A 1 221 ? -6.161 8.061 -0.526 1.00 89.44 221 ALA A O 1
ATOM 1692 N N . ALA A 1 222 ? -6.135 7.358 -2.669 1.00 92.44 222 ALA A N 1
ATOM 1693 C CA . ALA A 1 222 ? -5.946 5.953 -2.363 1.00 92.44 222 ALA A CA 1
ATOM 1694 C C . ALA A 1 222 ? -4.458 5.671 -2.129 1.00 92.44 222 ALA A C 1
ATOM 1696 O O . ALA A 1 222 ? -3.603 6.084 -2.914 1.00 92.44 222 ALA A O 1
ATOM 1697 N N . ALA A 1 223 ? -4.154 4.968 -1.044 1.00 95.31 223 ALA A N 1
ATOM 1698 C CA . ALA A 1 223 ? -2.808 4.544 -0.699 1.00 95.31 223 ALA A CA 1
ATOM 1699 C C . ALA A 1 223 ? -2.785 3.044 -0.428 1.00 95.31 223 ALA A C 1
ATOM 1701 O O . ALA A 1 223 ? -3.658 2.523 0.268 1.00 95.31 223 ALA A O 1
ATOM 1702 N N . VAL A 1 224 ? -1.740 2.372 -0.907 1.00 97.06 224 VAL A N 1
ATOM 1703 C CA . VAL A 1 224 ? -1.425 1.013 -0.464 1.00 97.06 224 VAL A CA 1
ATOM 1704 C C . VAL A 1 224 ? -0.818 1.107 0.931 1.00 97.06 224 VAL A C 1
ATOM 1706 O O . VAL A 1 224 ? 0.172 1.810 1.155 1.00 97.06 224 VAL A O 1
ATOM 1709 N N . VAL A 1 225 ? -1.421 0.417 1.890 1.00 97.38 225 VAL A N 1
ATOM 1710 C CA . VAL A 1 225 ? -1.017 0.447 3.292 1.00 97.38 225 VAL A CA 1
ATOM 1711 C C . VAL A 1 225 ? -0.756 -0.958 3.807 1.00 97.38 225 VAL A C 1
ATOM 1713 O O . VAL A 1 225 ? -1.423 -1.916 3.425 1.00 97.38 225 VAL A O 1
ATOM 1716 N N . ARG A 1 226 ? 0.193 -1.075 4.734 1.00 97.06 226 ARG A N 1
ATOM 1717 C CA . ARG A 1 226 ? 0.380 -2.277 5.542 1.00 97.06 226 ARG A CA 1
ATOM 1718 C C . ARG A 1 226 ? -0.313 -2.104 6.880 1.00 97.06 226 ARG A C 1
ATOM 1720 O O . ARG A 1 226 ? 0.017 -1.179 7.626 1.00 97.06 226 ARG A O 1
ATOM 1727 N N . VAL A 1 227 ? -1.229 -3.001 7.217 1.00 96.88 227 VAL A N 1
ATOM 1728 C CA . VAL A 1 227 ? -1.921 -2.954 8.507 1.00 96.88 227 VAL A CA 1
ATOM 1729 C C . VAL A 1 227 ? -0.983 -3.417 9.617 1.00 96.88 227 VAL A C 1
ATOM 1731 O O . VAL A 1 227 ? -0.366 -4.471 9.521 1.00 96.88 227 VAL A O 1
ATOM 1734 N N . ILE A 1 228 ? -0.858 -2.623 10.679 1.00 96.56 228 ILE A N 1
ATOM 1735 C CA . ILE A 1 228 ? 0.029 -2.910 11.818 1.00 96.56 228 ILE A CA 1
ATOM 1736 C C . ILE A 1 228 ? -0.729 -3.189 13.117 1.00 96.56 228 ILE A C 1
ATOM 1738 O O . ILE A 1 228 ? -0.177 -3.818 14.017 1.00 96.56 228 ILE A O 1
ATOM 1742 N N . VAL A 1 229 ? -1.974 -2.723 13.237 1.00 96.19 229 VAL A N 1
ATOM 1743 C CA . VAL A 1 229 ? -2.847 -2.981 14.391 1.00 96.19 229 VAL A CA 1
ATOM 1744 C C . VAL A 1 229 ? -4.292 -3.026 13.907 1.00 96.19 229 VAL A C 1
ATOM 1746 O O . VAL A 1 229 ? -4.699 -2.135 13.165 1.00 96.19 229 VAL A O 1
ATOM 1749 N N . LEU A 1 230 ? -5.066 -4.004 14.376 1.00 97.06 230 LEU A N 1
ATOM 1750 C CA . LEU A 1 230 ? -6.523 -4.047 14.243 1.00 97.06 230 LEU A CA 1
ATOM 1751 C C . LEU A 1 230 ? -7.161 -3.879 15.631 1.00 97.06 230 LEU A C 1
ATOM 1753 O O . LEU A 1 230 ? -6.724 -4.494 16.606 1.00 97.06 230 LEU A O 1
ATOM 1757 N N . GLU A 1 231 ? -8.173 -3.021 15.736 1.00 97.19 231 GLU A N 1
ATOM 1758 C CA . GLU A 1 231 ? -8.886 -2.693 16.975 1.00 97.19 231 GLU A CA 1
ATOM 1759 C C . GLU A 1 231 ? -10.397 -2.841 16.752 1.00 97.19 231 GLU A C 1
ATOM 1761 O O . GLU A 1 231 ? -10.961 -2.165 15.897 1.00 97.19 231 GLU A O 1
ATOM 1766 N N . ARG A 1 232 ? -11.069 -3.700 17.529 1.00 96.38 232 ARG A N 1
ATOM 1767 C CA . ARG A 1 232 ? -12.537 -3.824 17.547 1.00 96.38 232 ARG A CA 1
ATOM 1768 C C . ARG A 1 232 ? -13.042 -3.236 18.864 1.00 96.38 232 ARG A C 1
ATOM 1770 O O . ARG A 1 232 ? -12.823 -3.800 19.941 1.00 96.38 232 ARG A O 1
ATOM 1777 N N . GLY A 1 233 ? -13.639 -2.047 18.802 1.00 93.94 233 GLY A N 1
ATOM 1778 C CA . GLY A 1 233 ? -13.952 -1.260 19.996 1.00 93.94 233 GLY A CA 1
ATOM 1779 C C . GLY A 1 233 ? -12.684 -0.819 20.743 1.00 93.94 233 GLY A C 1
ATOM 1780 O O . GLY A 1 233 ? -11.954 0.047 20.274 1.00 93.94 233 GLY A O 1
ATOM 1781 N N . LYS A 1 234 ? -12.422 -1.394 21.925 1.00 92.94 234 LYS A N 1
ATOM 1782 C CA . LYS A 1 234 ? -11.220 -1.105 22.744 1.00 92.94 234 LYS A CA 1
ATOM 1783 C C . LYS A 1 234 ? -10.206 -2.254 22.777 1.00 92.94 234 LYS A C 1
ATOM 1785 O O . LYS A 1 234 ? -9.149 -2.110 23.387 1.00 92.94 234 LYS A O 1
ATOM 1790 N N . ALA A 1 235 ? -10.534 -3.391 22.168 1.00 95.12 235 ALA A N 1
ATOM 1791 C CA . ALA A 1 235 ? -9.686 -4.574 22.170 1.00 95.12 235 ALA A CA 1
ATOM 1792 C C . ALA A 1 235 ? -8.863 -4.645 20.882 1.00 95.12 235 ALA A C 1
ATOM 1794 O O . ALA A 1 235 ? -9.374 -4.380 19.793 1.00 95.12 235 ALA A O 1
ATOM 1795 N N . ARG A 1 236 ? -7.590 -5.031 21.008 1.00 94.25 236 ARG A N 1
ATOM 1796 C CA . ARG A 1 236 ? -6.749 -5.365 19.856 1.00 94.25 236 ARG A CA 1
ATOM 1797 C C . ARG A 1 236 ? -7.043 -6.786 19.411 1.00 94.25 236 ARG A C 1
ATOM 1799 O O . ARG A 1 236 ? -7.076 -7.689 20.243 1.00 94.25 236 ARG A O 1
ATOM 1806 N N . VAL A 1 237 ? -7.205 -6.964 18.111 1.00 95.25 237 VAL A N 1
ATOM 1807 C CA . VAL A 1 237 ? -7.417 -8.267 17.479 1.00 95.25 237 VAL A CA 1
ATOM 1808 C C . VAL A 1 237 ? -6.273 -8.537 16.504 1.00 95.25 237 VAL A C 1
ATOM 1810 O O . VAL A 1 237 ? -5.705 -7.607 15.934 1.00 95.25 237 VAL A O 1
ATOM 1813 N N . GLY A 1 238 ? -5.868 -9.799 16.369 1.00 91.19 238 GLY A N 1
ATOM 1814 C CA . GLY A 1 238 ? -4.824 -10.193 15.412 1.00 91.19 238 GLY A CA 1
ATOM 1815 C C . GLY A 1 238 ? -5.361 -10.426 13.999 1.00 91.19 238 GLY A C 1
ATOM 1816 O O . GLY A 1 238 ? -4.616 -10.274 13.033 1.00 91.19 238 GLY A O 1
ATOM 1817 N N . GLN A 1 239 ? -6.650 -10.749 13.910 1.00 94.75 239 GLN A N 1
ATOM 1818 C CA . GLN A 1 239 ? -7.339 -11.256 12.732 1.00 94.75 239 GLN A CA 1
ATOM 1819 C C . GLN A 1 239 ? -8.807 -10.830 12.788 1.00 94.75 239 GLN A C 1
ATOM 1821 O O . GLN A 1 239 ? -9.380 -10.714 13.878 1.00 94.75 239 GLN A O 1
ATOM 1826 N N . VAL A 1 240 ? -9.398 -10.585 11.625 1.00 96.00 240 VAL A N 1
ATOM 1827 C CA . VAL A 1 240 ? -10.826 -10.312 11.428 1.00 96.00 240 VAL A CA 1
ATOM 1828 C C . VAL A 1 240 ? -11.307 -11.006 10.163 1.00 96.00 240 VAL A C 1
ATOM 1830 O O . VAL A 1 240 ? -10.500 -11.302 9.290 1.00 96.00 240 VAL A O 1
ATOM 1833 N N . ASP A 1 241 ? -12.607 -11.243 10.053 1.00 96.06 241 ASP A N 1
ATOM 1834 C CA . ASP A 1 241 ? -13.211 -11.674 8.793 1.00 96.06 241 ASP A CA 1
ATOM 1835 C C . ASP A 1 241 ? -13.169 -10.527 7.763 1.00 96.06 241 ASP A C 1
ATOM 1837 O O . ASP A 1 241 ? -13.308 -9.351 8.126 1.00 96.06 241 ASP A O 1
ATOM 1841 N N . VAL A 1 242 ? -12.958 -10.848 6.488 1.00 95.56 242 VAL A N 1
ATOM 1842 C CA . VAL A 1 242 ? -13.032 -9.885 5.380 1.00 95.56 242 VAL A CA 1
ATOM 1843 C C . VAL A 1 242 ? -14.447 -9.302 5.253 1.00 95.56 242 VAL A C 1
ATOM 1845 O O . VAL A 1 242 ? -14.583 -8.111 4.966 1.00 95.56 242 VAL A O 1
ATOM 1848 N N . GLU A 1 243 ? -15.495 -10.077 5.545 1.00 94.75 243 GLU A N 1
ATOM 1849 C CA . GLU A 1 243 ? -16.882 -9.584 5.554 1.00 94.75 243 GLU A CA 1
ATOM 1850 C C . GLU A 1 243 ? -17.095 -8.511 6.639 1.00 94.75 243 GLU A C 1
ATOM 1852 O O . GLU A 1 243 ? -17.711 -7.467 6.400 1.00 94.75 243 GLU A O 1
ATOM 1857 N N . ASP A 1 244 ? -16.496 -8.713 7.818 1.00 95.00 244 ASP A N 1
ATOM 1858 C CA . ASP A 1 244 ? -16.520 -7.757 8.933 1.00 95.00 244 ASP A CA 1
ATOM 1859 C C . ASP A 1 244 ? -15.710 -6.483 8.635 1.00 95.00 244 ASP A C 1
ATOM 1861 O O . ASP A 1 244 ? -15.981 -5.423 9.214 1.00 95.00 244 ASP A O 1
ATOM 1865 N N . LEU A 1 245 ? -14.685 -6.582 7.781 1.00 93.81 245 LEU A N 1
ATOM 1866 C CA . LEU A 1 245 ? -13.865 -5.445 7.371 1.00 93.81 245 LEU A CA 1
ATOM 1867 C C . LEU A 1 245 ? -14.687 -4.491 6.498 1.00 93.81 245 LEU A C 1
ATOM 1869 O O . LEU A 1 245 ? -14.702 -3.301 6.784 1.00 93.81 245 LEU A O 1
ATOM 1873 N N . GLY A 1 246 ? -15.420 -5.003 5.505 1.00 87.94 246 GLY A N 1
ATOM 1874 C CA . GLY A 1 246 ? -16.218 -4.191 4.574 1.00 87.94 246 GLY A CA 1
ATOM 1875 C C . GLY A 1 246 ? -17.561 -3.691 5.120 1.00 87.94 246 GLY A C 1
ATOM 1876 O O . GLY A 1 246 ? -18.207 -2.855 4.488 1.00 87.94 246 GLY A O 1
ATOM 1877 N N . SER A 1 247 ? -18.003 -4.185 6.279 1.00 93.25 247 SER A N 1
ATOM 1878 C CA . SER A 1 247 ? -19.317 -3.838 6.822 1.00 93.25 247 SER A CA 1
ATOM 1879 C C . SER A 1 247 ? -19.388 -2.370 7.288 1.00 93.25 247 SER A C 1
ATOM 1881 O O . SER A 1 247 ? -18.564 -1.947 8.106 1.00 93.25 247 SER A O 1
ATOM 1883 N N . PRO A 1 248 ? -20.392 -1.583 6.845 1.00 88.75 248 PRO A N 1
ATOM 1884 C CA . PRO A 1 248 ? -20.549 -0.181 7.246 1.00 88.75 248 PRO A CA 1
ATOM 1885 C C . PRO A 1 248 ? -20.863 -0.017 8.741 1.00 88.75 248 PRO A C 1
ATOM 1887 O O . PRO A 1 248 ? -20.551 1.019 9.324 1.00 88.75 248 PRO A O 1
ATOM 1890 N N . ASP A 1 249 ? -21.430 -1.050 9.369 1.00 92.75 249 ASP A N 1
ATOM 1891 C CA . ASP A 1 249 ? -21.751 -1.074 10.801 1.00 92.75 249 ASP A CA 1
ATOM 1892 C C . ASP A 1 249 ? -20.554 -1.513 11.666 1.00 92.75 249 ASP A C 1
ATOM 1894 O O . ASP A 1 249 ? -20.624 -1.549 12.900 1.00 92.75 249 ASP A O 1
ATOM 1898 N N . SER A 1 250 ? -19.429 -1.853 11.032 1.00 93.19 250 SER A N 1
ATOM 1899 C CA . SER A 1 250 ? -18.231 -2.316 11.716 1.00 93.19 250 SER A CA 1
ATOM 1900 C C . SER A 1 250 ? -17.575 -1.188 12.510 1.00 93.19 250 SER A C 1
ATOM 1902 O O . SER A 1 250 ? -17.163 -0.157 11.981 1.00 93.19 250 SER A O 1
ATOM 1904 N N . THR A 1 251 ? -17.383 -1.417 13.810 1.00 95.12 251 THR A N 1
ATOM 1905 C CA . THR A 1 251 ? -16.586 -0.530 14.685 1.00 95.12 251 THR A CA 1
ATOM 1906 C C . THR A 1 251 ? -15.083 -0.803 14.587 1.00 95.12 251 THR A C 1
ATOM 1908 O O . THR A 1 251 ? -14.305 -0.382 15.448 1.00 95.12 251 THR A O 1
ATOM 1911 N N . LEU A 1 252 ? -14.671 -1.559 13.567 1.00 96.81 252 LEU A N 1
ATOM 1912 C CA . LEU A 1 252 ? -13.290 -1.935 13.353 1.00 96.81 252 LEU A CA 1
ATOM 1913 C C . LEU A 1 252 ? -12.463 -0.714 12.940 1.00 96.81 252 LEU A C 1
ATOM 1915 O O . LEU A 1 252 ? -12.821 0.045 12.040 1.00 96.81 252 LEU A O 1
ATOM 1919 N N . LEU A 1 253 ? -11.318 -0.551 13.589 1.00 96.62 253 LEU A N 1
ATOM 1920 C CA . LEU A 1 253 ? -10.314 0.449 13.267 1.00 96.62 253 LEU A CA 1
ATOM 1921 C C . LEU A 1 253 ? -9.003 -0.261 12.957 1.00 96.62 253 LEU A C 1
ATOM 1923 O O . LEU A 1 253 ? -8.520 -1.061 13.758 1.00 96.62 253 LEU A O 1
ATOM 1927 N N . ALA A 1 254 ? -8.384 0.071 11.831 1.00 96.56 254 ALA A N 1
ATOM 1928 C CA . ALA A 1 254 ? -7.026 -0.356 11.539 1.00 96.56 254 ALA A CA 1
ATOM 1929 C C . ALA A 1 254 ? -6.060 0.812 11.704 1.00 96.56 254 ALA A C 1
ATOM 1931 O O . ALA A 1 254 ? -6.308 1.927 11.249 1.00 96.56 254 ALA A O 1
ATOM 1932 N N . THR A 1 255 ? -4.917 0.545 12.324 1.00 96.19 255 THR A N 1
ATOM 1933 C CA . THR A 1 255 ? -3.743 1.406 12.196 1.00 96.19 255 THR A CA 1
ATOM 1934 C C . THR A 1 255 ? -2.850 0.811 11.120 1.00 96.19 255 THR A C 1
ATOM 1936 O O . THR A 1 255 ? -2.500 -0.367 11.201 1.00 96.19 255 THR A O 1
ATOM 1939 N N . ALA A 1 256 ? -2.472 1.608 10.128 1.00 96.38 256 ALA A N 1
ATOM 1940 C CA . ALA A 1 256 ? -1.711 1.153 8.974 1.00 96.38 256 ALA A CA 1
ATOM 1941 C C . ALA A 1 256 ? -0.565 2.111 8.625 1.00 96.38 256 ALA A C 1
ATOM 1943 O O . ALA A 1 256 ? -0.578 3.283 9.005 1.00 96.38 256 ALA A O 1
ATOM 1944 N N . GLN A 1 257 ? 0.440 1.604 7.917 1.00 94.75 257 GLN A N 1
ATOM 1945 C CA . GLN A 1 257 ? 1.588 2.365 7.430 1.00 94.75 257 GLN A CA 1
ATOM 1946 C C . GLN A 1 257 ? 1.545 2.427 5.902 1.00 94.75 257 GLN A C 1
ATOM 1948 O O . GLN A 1 257 ? 1.604 1.371 5.269 1.00 94.75 257 GLN A O 1
ATOM 1953 N N . PRO A 1 258 ? 1.455 3.621 5.294 1.00 95.31 258 PRO A N 1
ATOM 1954 C CA . PRO A 1 258 ? 1.467 3.737 3.840 1.00 95.31 258 PRO A CA 1
ATOM 1955 C C . PRO A 1 258 ? 2.815 3.319 3.252 1.00 95.31 258 PRO A C 1
ATOM 1957 O O . PRO A 1 258 ? 3.872 3.670 3.784 1.00 95.31 258 PRO A O 1
ATOM 1960 N N . LEU A 1 259 ? 2.766 2.552 2.167 1.00 95.31 259 LEU A N 1
ATOM 1961 C CA . LEU A 1 259 ? 3.926 2.009 1.467 1.00 95.31 259 LEU A CA 1
ATOM 1962 C C . LEU A 1 259 ? 4.319 2.912 0.306 1.00 95.31 259 LEU A C 1
ATOM 1964 O O . LEU A 1 259 ? 3.447 3.338 -0.434 1.00 95.31 259 LEU A O 1
ATOM 1968 N N . ILE A 1 260 ? 5.613 3.147 0.082 1.00 93.56 260 ILE A N 1
ATOM 1969 C CA . ILE A 1 260 ? 6.055 3.800 -1.156 1.00 93.56 260 ILE A CA 1
ATOM 1970 C C . ILE A 1 260 ? 6.089 2.744 -2.257 1.00 93.56 260 ILE A C 1
ATOM 1972 O O . ILE A 1 260 ? 6.959 1.866 -2.248 1.00 93.56 260 ILE A O 1
ATOM 1976 N N . MET A 1 261 ? 5.136 2.833 -3.180 1.00 94.62 261 MET A N 1
ATOM 1977 C CA . MET A 1 261 ? 5.014 1.948 -4.335 1.00 94.62 261 MET A CA 1
ATOM 1978 C C . MET A 1 261 ? 5.665 2.585 -5.567 1.00 94.62 261 MET A C 1
ATOM 1980 O O . MET A 1 261 ? 5.774 3.805 -5.659 1.00 94.62 261 MET A O 1
ATOM 1984 N N . GLN A 1 262 ? 6.106 1.763 -6.510 1.00 93.62 262 GLN A N 1
ATOM 1985 C CA . GLN A 1 262 ? 6.655 2.202 -7.785 1.00 93.62 262 GLN A CA 1
ATOM 1986 C C . GLN A 1 262 ? 6.036 1.392 -8.919 1.00 93.62 262 GLN A C 1
ATOM 1988 O O . GLN A 1 262 ? 6.003 0.165 -8.868 1.00 93.62 262 GLN A O 1
ATOM 1993 N N . ASP A 1 263 ? 5.556 2.096 -9.938 1.00 93.69 263 ASP A N 1
ATOM 1994 C CA . ASP A 1 263 ? 5.045 1.504 -11.169 1.00 93.69 263 ASP A CA 1
ATOM 1995 C C . ASP A 1 263 ? 6.203 0.961 -12.017 1.00 93.69 263 ASP A C 1
ATOM 1997 O O . ASP A 1 263 ? 7.164 1.677 -12.318 1.00 93.69 263 ASP A O 1
ATOM 2001 N N . VAL A 1 264 ? 6.128 -0.320 -12.366 1.00 92.12 264 VAL A N 1
ATOM 2002 C CA . VAL A 1 264 ? 7.145 -1.041 -13.130 1.00 92.12 264 VAL A CA 1
ATOM 2003 C C . VAL A 1 264 ? 6.500 -1.918 -14.197 1.00 92.12 264 VAL A C 1
ATOM 2005 O O . VAL A 1 264 ? 5.429 -2.493 -14.008 1.00 92.12 264 VAL A O 1
ATOM 2008 N N . TYR A 1 265 ? 7.194 -2.074 -15.321 1.00 91.06 265 TYR A N 1
ATOM 2009 C CA . TYR A 1 265 ? 6.844 -3.059 -16.339 1.00 91.06 265 TYR A CA 1
ATOM 2010 C C . TYR A 1 265 ? 7.715 -4.290 -16.133 1.00 91.06 265 TYR A C 1
ATOM 2012 O O . TYR A 1 265 ? 8.936 -4.224 -16.261 1.00 91.06 265 TYR A O 1
ATOM 2020 N N . VAL A 1 266 ? 7.082 -5.406 -15.793 1.00 88.06 266 VAL A N 1
ATOM 2021 C CA . VAL A 1 266 ? 7.758 -6.692 -15.633 1.00 88.06 266 VAL A CA 1
ATOM 2022 C C . VAL A 1 266 ? 7.662 -7.452 -16.948 1.00 88.06 266 VAL A C 1
ATOM 2024 O O . VAL A 1 266 ? 6.561 -7.718 -17.430 1.00 88.06 266 VAL A O 1
ATOM 2027 N N . VAL A 1 267 ? 8.807 -7.785 -17.545 1.00 83.50 267 VAL A N 1
ATOM 2028 C CA . VAL A 1 267 ? 8.874 -8.601 -18.764 1.00 83.50 267 VAL A CA 1
ATOM 2029 C C . VAL A 1 267 ? 8.896 -10.070 -18.353 1.00 83.50 267 VAL A C 1
ATOM 2031 O O . VAL A 1 267 ? 9.827 -10.518 -17.685 1.00 83.50 267 VAL A O 1
ATOM 2034 N N . GLY A 1 268 ? 7.861 -10.825 -18.726 1.00 78.75 268 GLY A N 1
ATOM 2035 C CA . GLY A 1 268 ? 7.785 -12.248 -18.403 1.00 78.75 268 GLY A CA 1
ATOM 2036 C C . GLY A 1 268 ? 8.919 -13.044 -19.055 1.00 78.75 268 GLY A C 1
ATOM 2037 O O . GLY A 1 268 ? 9.238 -12.851 -20.225 1.00 78.75 268 GLY A O 1
ATOM 2038 N N . THR A 1 269 ? 9.486 -14.008 -18.326 1.00 71.81 269 THR A N 1
ATOM 2039 C CA . THR A 1 269 ? 10.593 -14.866 -18.799 1.00 71.81 269 THR A CA 1
ATOM 2040 C C . THR A 1 269 ? 10.254 -15.696 -20.042 1.00 71.81 269 THR A C 1
ATOM 2042 O O . THR A 1 269 ? 11.154 -16.135 -20.755 1.00 71.81 269 THR A O 1
ATOM 2045 N N . HIS A 1 270 ? 8.963 -15.911 -20.323 1.00 66.81 270 HIS A N 1
ATOM 2046 C CA . HIS A 1 270 ? 8.499 -16.800 -21.390 1.00 66.81 270 HIS A CA 1
ATOM 2047 C C . HIS A 1 270 ? 7.511 -16.173 -22.384 1.00 66.81 270 HIS A C 1
ATOM 2049 O O . HIS A 1 270 ? 7.068 -16.862 -23.303 1.00 66.81 270 HIS A O 1
ATOM 2055 N N . ARG A 1 271 ? 7.143 -14.892 -22.243 1.00 53.25 271 ARG A N 1
ATOM 2056 C CA . ARG A 1 271 ? 6.199 -14.227 -23.158 1.00 53.25 271 ARG A CA 1
ATOM 2057 C C . ARG A 1 271 ? 6.574 -12.764 -23.372 1.00 53.25 271 ARG A C 1
ATOM 2059 O O . ARG A 1 271 ? 6.906 -12.067 -22.427 1.00 53.25 271 ARG A O 1
ATOM 2066 N N . VAL A 1 272 ? 6.399 -12.294 -24.609 1.00 64.56 272 VAL A N 1
ATOM 2067 C CA . VAL A 1 272 ? 6.594 -10.900 -25.078 1.00 64.56 272 VAL A CA 1
ATOM 2068 C C . VAL A 1 272 ? 5.616 -9.902 -24.417 1.00 64.56 272 VAL A C 1
ATOM 2070 O O . VAL A 1 272 ? 5.547 -8.739 -24.790 1.00 64.56 272 VAL A O 1
ATOM 2073 N N . GLN A 1 273 ? 4.826 -10.334 -23.434 1.00 78.06 273 GLN A N 1
ATOM 2074 C CA . GLN A 1 273 ? 3.863 -9.481 -22.750 1.00 78.06 273 GLN A CA 1
ATOM 2075 C C . GLN A 1 273 ? 4.508 -8.930 -21.484 1.00 78.06 273 GLN A C 1
ATOM 2077 O O . GLN A 1 273 ? 4.769 -9.669 -20.534 1.00 78.06 273 GLN A O 1
ATOM 2082 N N . SER A 1 274 ? 4.778 -7.627 -21.490 1.00 83.94 274 SER A N 1
ATOM 2083 C CA . SER A 1 274 ? 5.096 -6.900 -20.272 1.00 83.94 274 SER A CA 1
ATOM 2084 C C . SER A 1 274 ? 3.811 -6.708 -19.467 1.00 83.94 274 SER A C 1
ATOM 2086 O O . SER A 1 274 ? 2.773 -6.293 -19.986 1.00 83.94 274 SER A O 1
ATOM 2088 N N . THR A 1 275 ? 3.861 -7.041 -18.183 1.00 90.69 275 THR A N 1
ATOM 2089 C CA . THR A 1 275 ? 2.763 -6.784 -17.250 1.00 90.69 275 THR A CA 1
ATOM 2090 C C . THR A 1 275 ? 3.124 -5.587 -16.389 1.00 90.69 275 THR A C 1
ATOM 2092 O O . THR A 1 275 ? 4.183 -5.575 -15.757 1.00 90.69 275 THR A O 1
ATOM 2095 N N . ARG A 1 276 ? 2.249 -4.580 -16.356 1.00 93.94 276 ARG A N 1
ATOM 2096 C CA . ARG A 1 276 ? 2.400 -3.408 -15.490 1.00 93.94 276 ARG A CA 1
ATOM 2097 C C . ARG A 1 276 ? 2.042 -3.788 -14.050 1.00 93.94 276 ARG A C 1
ATOM 2099 O O . ARG A 1 276 ? 0.936 -4.271 -13.801 1.00 93.94 276 ARG A O 1
ATOM 2106 N N . LYS A 1 277 ? 2.965 -3.581 -13.113 1.00 95.31 277 LYS A N 1
ATOM 2107 C CA . LYS A 1 277 ? 2.810 -3.900 -11.688 1.00 95.31 277 LYS A CA 1
ATOM 2108 C C . LYS A 1 277 ? 3.237 -2.716 -10.823 1.00 95.31 277 LYS A C 1
ATOM 2110 O O . LYS A 1 277 ? 4.101 -1.934 -11.203 1.00 95.31 277 LYS A O 1
ATOM 2115 N N . TRP A 1 278 ? 2.673 -2.630 -9.626 1.00 96.31 278 TRP A N 1
ATOM 2116 C CA . TRP A 1 278 ? 3.103 -1.721 -8.571 1.00 96.31 278 TRP A CA 1
ATOM 2117 C C . TRP A 1 278 ? 3.914 -2.490 -7.548 1.00 96.31 278 TRP A C 1
ATOM 2119 O O . TRP A 1 278 ? 3.420 -3.438 -6.944 1.00 96.31 278 TRP A O 1
ATOM 2129 N N . VAL A 1 279 ? 5.154 -2.074 -7.338 1.00 96.19 279 VAL A N 1
ATOM 2130 C CA . VAL A 1 279 ? 6.099 -2.771 -6.473 1.00 96.19 279 VAL A CA 1
ATOM 2131 C C . VAL A 1 279 ? 6.461 -1.898 -5.285 1.00 96.19 279 VAL A C 1
ATOM 2133 O O . VAL A 1 279 ? 6.782 -0.721 -5.439 1.00 96.19 279 VAL A O 1
A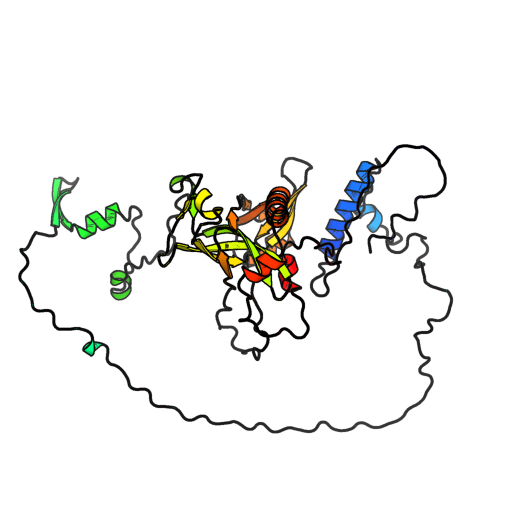TOM 2136 N N . TRP A 1 280 ? 6.401 -2.460 -4.080 1.00 96.31 280 TRP A N 1
ATOM 2137 C CA . TRP A 1 280 ? 6.865 -1.761 -2.887 1.00 96.31 280 TRP A CA 1
ATOM 2138 C C . TRP A 1 280 ? 8.365 -1.496 -3.010 1.00 96.31 280 TRP A C 1
ATOM 2140 O O . TRP A 1 280 ? 9.088 -2.382 -3.440 1.00 96.31 280 TRP A O 1
ATOM 2150 N N . THR A 1 281 ? 8.843 -0.311 -2.626 1.00 93.00 281 THR A N 1
ATOM 2151 C CA . THR A 1 281 ? 10.256 0.120 -2.753 1.00 93.00 281 THR A CA 1
ATOM 2152 C C . THR A 1 281 ? 11.122 -0.201 -1.524 1.00 93.00 281 THR A C 1
ATOM 2154 O O . THR A 1 281 ? 12.269 0.248 -1.414 1.00 93.00 281 THR A O 1
ATOM 2157 N N . GLY A 1 282 ? 10.568 -0.921 -0.545 1.00 91.56 282 GLY A N 1
ATOM 2158 C CA . GLY A 1 282 ? 11.222 -1.204 0.735 1.00 91.56 282 GLY A CA 1
ATOM 2159 C C . GLY A 1 282 ? 11.133 -0.046 1.737 1.00 91.56 282 GLY A C 1
ATOM 2160 O O . GLY A 1 282 ? 11.604 -0.169 2.865 1.00 91.56 282 GLY A O 1
ATOM 2161 N N . ASP A 1 283 ? 10.537 1.085 1.346 1.00 91.12 283 ASP A N 1
ATOM 2162 C CA . ASP A 1 283 ? 10.299 2.240 2.210 1.00 91.12 283 ASP A CA 1
ATOM 2163 C C . ASP A 1 283 ? 8.813 2.447 2.516 1.00 91.12 283 ASP A C 1
ATOM 2165 O O . ASP A 1 283 ? 7.922 2.189 1.707 1.00 91.12 283 ASP A O 1
ATOM 2169 N N . TYR A 1 284 ? 8.557 2.976 3.705 1.00 92.50 284 TYR A N 1
ATOM 2170 C CA . TYR A 1 284 ? 7.254 3.506 4.091 1.00 92.50 284 TYR A CA 1
ATOM 2171 C C . TYR A 1 284 ? 7.212 5.005 3.814 1.00 92.50 284 TYR A C 1
ATOM 2173 O O . TYR A 1 284 ? 8.250 5.673 3.859 1.00 92.50 284 TYR A O 1
ATOM 2181 N N . ALA A 1 285 ? 6.016 5.543 3.586 1.00 89.19 285 ALA A N 1
ATOM 2182 C CA . ALA A 1 285 ? 5.831 6.976 3.432 1.00 89.19 285 ALA A CA 1
ATOM 2183 C C . ALA A 1 285 ? 6.334 7.708 4.690 1.00 89.19 285 ALA A C 1
ATOM 2185 O O . ALA A 1 285 ? 5.995 7.365 5.830 1.00 89.19 285 ALA A O 1
ATOM 2186 N N . LYS A 1 286 ? 7.173 8.723 4.474 1.00 84.75 286 LYS A N 1
ATOM 2187 C CA . LYS A 1 286 ? 7.750 9.578 5.519 1.00 84.75 286 LYS A CA 1
ATOM 2188 C C . LYS A 1 286 ? 7.218 10.993 5.315 1.00 84.75 286 LYS A C 1
ATOM 2190 O O . LYS A 1 286 ? 7.135 11.458 4.183 1.00 84.75 286 LYS A O 1
ATOM 2195 N N . PHE A 1 287 ? 6.890 11.679 6.406 1.00 69.44 287 PHE A N 1
ATOM 2196 C CA . PHE A 1 287 ? 6.616 13.113 6.368 1.00 69.44 287 PHE A CA 1
ATOM 2197 C C . PHE A 1 287 ? 7.815 13.877 6.892 1.00 69.44 287 PHE A C 1
ATOM 2199 O O . PHE A 1 287 ? 8.332 13.576 7.970 1.00 69.44 287 PHE A O 1
ATOM 2206 N N . GLU A 1 288 ? 8.219 14.896 6.145 1.00 66.00 288 GLU A N 1
ATOM 2207 C CA . GLU A 1 288 ? 9.127 15.898 6.671 1.00 66.00 288 GLU A CA 1
ATOM 2208 C C . GLU A 1 288 ? 8.352 16.789 7.654 1.00 66.00 288 GLU A C 1
ATOM 2210 O O . GLU A 1 288 ? 7.242 17.241 7.345 1.00 66.00 288 GLU A O 1
ATOM 2215 N N . PRO A 1 289 ? 8.869 17.003 8.876 1.00 60.97 289 PRO A N 1
ATOM 2216 C CA . PRO A 1 289 ? 8.229 17.892 9.827 1.00 60.97 289 PRO A CA 1
ATOM 2217 C C . PRO A 1 289 ? 8.245 19.312 9.263 1.00 60.97 289 PRO A C 1
ATOM 2219 O O . PRO A 1 289 ? 9.299 19.896 9.043 1.00 60.97 289 PRO A O 1
ATOM 2222 N N . LEU A 1 290 ? 7.053 19.873 9.075 1.00 58.97 290 LEU A N 1
ATOM 2223 C CA . LEU A 1 290 ? 6.843 21.123 8.345 1.00 58.97 290 LEU A CA 1
ATOM 2224 C C . LEU A 1 290 ? 7.606 22.332 8.917 1.00 58.97 290 LEU A C 1
ATOM 2226 O O . LEU A 1 290 ? 7.960 23.239 8.178 1.00 58.97 290 LEU A O 1
ATOM 2230 N N . ASN A 1 291 ? 7.863 22.317 10.228 1.00 59.59 291 ASN A N 1
ATOM 2231 C CA . ASN A 1 291 ? 8.561 23.377 10.962 1.00 59.59 291 ASN A CA 1
ATOM 2232 C C . ASN A 1 291 ? 9.702 22.830 11.836 1.00 59.59 291 ASN A C 1
ATOM 2234 O O . ASN A 1 291 ? 10.080 23.458 12.825 1.00 59.59 291 ASN A O 1
ATOM 2238 N N . GLY A 1 292 ? 10.203 21.627 11.550 1.00 54.56 292 GLY A N 1
ATOM 2239 C CA . GLY A 1 292 ? 11.340 21.109 12.298 1.00 54.56 292 GLY A CA 1
ATOM 2240 C C . GLY A 1 292 ? 12.594 21.821 11.823 1.00 54.56 292 GLY A C 1
ATOM 2241 O O . GLY A 1 292 ? 13.042 21.544 10.714 1.00 54.56 292 GLY A O 1
ATOM 2242 N N . VAL A 1 293 ? 13.167 22.707 12.648 1.00 55.25 293 VAL A N 1
ATOM 2243 C CA . VAL A 1 293 ? 14.596 23.048 12.555 1.00 55.25 293 VAL A CA 1
ATOM 2244 C C . VAL A 1 293 ? 15.309 21.722 12.350 1.00 55.25 293 VAL A C 1
ATOM 2246 O O . VAL A 1 293 ? 15.104 20.819 13.163 1.00 55.25 293 VAL A O 1
ATOM 2249 N N . ALA A 1 294 ? 16.009 21.564 11.224 1.00 51.66 294 ALA A N 1
ATOM 2250 C CA . ALA A 1 294 ? 16.689 20.326 10.883 1.00 51.66 294 ALA A CA 1
ATOM 2251 C C . ALA A 1 294 ? 17.560 19.941 12.078 1.00 51.66 294 ALA A C 1
ATOM 2253 O O . ALA A 1 294 ? 18.607 20.544 12.303 1.00 51.66 294 ALA A O 1
ATOM 2254 N N . SER A 1 295 ? 17.088 19.009 12.911 1.00 48.34 295 SER A N 1
ATOM 2255 C CA . SER A 1 295 ? 17.897 18.557 14.024 1.00 48.34 295 SER A CA 1
ATOM 2256 C C . SER A 1 295 ? 19.037 17.814 13.361 1.00 48.34 295 SER A C 1
ATOM 2258 O O . SER A 1 295 ? 18.812 16.771 12.749 1.00 48.34 295 SER A O 1
ATOM 2260 N N . THR A 1 296 ? 20.241 18.358 13.465 1.00 52.81 296 THR A N 1
ATOM 2261 C CA . THR A 1 296 ? 21.505 17.822 12.939 1.00 52.81 296 THR A CA 1
ATOM 2262 C C . THR A 1 296 ? 21.880 16.457 13.528 1.00 52.81 296 THR A C 1
ATOM 2264 O O . THR A 1 296 ? 22.975 15.949 13.309 1.00 52.81 296 THR A O 1
ATOM 2267 N N . VAL A 1 297 ? 20.966 15.834 14.270 1.00 48.09 297 VAL A N 1
ATOM 2268 C CA . VAL A 1 297 ? 21.108 14.515 14.857 1.00 48.09 297 VAL A CA 1
ATOM 2269 C C . VAL A 1 297 ? 20.414 13.508 13.939 1.00 48.09 297 VAL A C 1
ATOM 2271 O O . VAL A 1 297 ? 19.245 13.167 14.118 1.00 48.09 297 VAL A O 1
ATOM 2274 N N . ASP A 1 298 ? 21.170 13.001 12.966 1.00 50.69 298 ASP A N 1
ATOM 2275 C CA . ASP A 1 298 ? 20.792 11.926 12.031 1.00 50.69 298 ASP A CA 1
ATOM 2276 C C . ASP A 1 298 ? 20.373 10.598 12.711 1.00 50.69 298 ASP A C 1
ATOM 2278 O O . ASP A 1 298 ? 20.006 9.637 12.037 1.00 50.69 298 ASP A O 1
ATOM 2282 N N . SER A 1 299 ? 20.386 10.510 14.049 1.00 49.72 299 SER A N 1
ATOM 2283 C CA . SER A 1 299 ? 20.035 9.293 14.800 1.00 49.72 299 SER A CA 1
ATOM 2284 C C . SER A 1 299 ? 18.610 9.269 15.371 1.00 49.72 299 SER A C 1
ATOM 2286 O O . SER A 1 299 ? 18.191 8.268 15.958 1.00 49.72 299 SER A O 1
ATOM 2288 N N . GLY A 1 300 ? 17.821 10.331 15.183 1.00 48.19 300 GLY A N 1
ATOM 2289 C CA . GLY A 1 300 ? 16.416 10.333 15.577 1.00 48.19 300 GLY A CA 1
ATOM 2290 C C . GLY A 1 300 ? 15.594 9.438 14.652 1.00 48.19 300 GLY A C 1
ATOM 2291 O O . GLY A 1 300 ? 15.355 9.808 13.506 1.00 48.19 300 GLY A O 1
ATOM 2292 N N . THR A 1 301 ? 15.150 8.272 15.138 1.00 52.62 301 THR A N 1
ATOM 2293 C CA . THR A 1 301 ? 14.216 7.371 14.428 1.00 52.62 301 THR A CA 1
ATOM 2294 C C . THR A 1 301 ? 13.113 8.170 13.720 1.00 52.62 301 THR A C 1
ATOM 2296 O O . THR A 1 301 ? 12.179 8.671 14.352 1.00 52.62 301 THR A O 1
ATOM 2299 N N . ARG A 1 302 ? 13.232 8.342 12.392 1.00 56.50 302 ARG A N 1
ATOM 2300 C CA . ARG A 1 302 ? 12.214 9.036 11.595 1.00 56.50 302 ARG A CA 1
ATOM 2301 C C . ARG A 1 302 ? 10.908 8.279 11.797 1.00 56.50 302 ARG A C 1
ATOM 2303 O O . ARG A 1 302 ? 10.792 7.126 11.386 1.00 56.50 302 ARG A O 1
ATOM 2310 N N . LYS A 1 303 ? 9.951 8.910 12.481 1.00 64.88 303 LYS A N 1
ATOM 2311 C CA . LYS A 1 303 ? 8.652 8.308 12.790 1.00 64.88 303 LYS A CA 1
ATOM 2312 C C . LYS A 1 303 ? 7.961 7.984 11.471 1.00 64.88 303 LYS A C 1
ATOM 2314 O O . LYS A 1 303 ? 7.567 8.891 10.741 1.00 64.88 303 LYS A O 1
ATOM 2319 N N . THR A 1 304 ? 7.850 6.698 11.159 1.00 74.94 304 THR A N 1
ATOM 2320 C CA . THR A 1 304 ? 7.045 6.223 10.037 1.00 74.94 304 THR A CA 1
ATOM 2321 C C . THR A 1 304 ? 5.617 6.711 10.209 1.00 74.94 304 THR A C 1
ATOM 2323 O O . THR A 1 304 ? 5.063 6.700 11.315 1.00 74.94 304 THR A O 1
ATOM 2326 N N . LEU A 1 305 ? 5.027 7.186 9.115 1.00 84.62 305 LEU A N 1
ATOM 2327 C CA . LEU A 1 305 ? 3.648 7.630 9.130 1.00 84.62 305 LEU A CA 1
ATOM 2328 C C . LEU A 1 305 ? 2.743 6.450 9.481 1.00 84.62 305 LEU A C 1
ATOM 2330 O O . LEU A 1 305 ? 2.802 5.396 8.853 1.00 84.62 305 LEU A O 1
ATOM 2334 N N . THR A 1 306 ? 1.884 6.660 10.471 1.00 90.88 306 THR A N 1
ATOM 2335 C CA . THR A 1 306 ? 0.775 5.759 10.769 1.00 90.88 306 THR A CA 1
ATOM 2336 C C . THR A 1 306 ? -0.532 6.495 10.543 1.00 90.88 306 THR A C 1
ATOM 2338 O O . THR A 1 306 ? -0.703 7.641 10.966 1.00 90.88 306 THR A O 1
ATOM 2341 N N . VAL A 1 307 ? -1.453 5.835 9.856 1.00 91.69 307 VAL A N 1
ATOM 2342 C CA . VAL A 1 307 ? -2.811 6.315 9.624 1.00 91.69 307 VAL A CA 1
ATOM 2343 C C . VAL A 1 307 ? -3.784 5.402 10.350 1.00 91.69 307 VAL A C 1
ATOM 2345 O O . VAL A 1 307 ? -3.566 4.194 10.418 1.00 91.69 307 VAL A O 1
ATOM 2348 N N . LYS A 1 308 ? -4.832 5.982 10.938 1.00 93.69 308 LYS A N 1
ATOM 2349 C CA . LYS A 1 308 ? -5.956 5.221 11.486 1.00 93.69 308 LYS A CA 1
ATOM 2350 C C . LYS A 1 308 ? -7.114 5.319 10.506 1.00 93.69 308 LYS A C 1
ATOM 2352 O O . LYS A 1 308 ? -7.519 6.428 10.168 1.00 93.69 308 LYS A O 1
ATOM 2357 N N . VAL A 1 309 ? -7.606 4.171 10.065 1.00 93.75 309 VAL A N 1
ATOM 2358 C CA . VAL A 1 309 ? -8.619 4.034 9.018 1.00 93.75 309 VAL A CA 1
ATOM 2359 C C . VAL A 1 309 ? -9.736 3.146 9.557 1.00 93.75 309 VAL A C 1
ATOM 2361 O O . VAL A 1 309 ? -9.469 2.191 10.288 1.00 93.75 309 VAL A O 1
ATOM 2364 N N . LEU A 1 310 ? -10.984 3.486 9.244 1.00 94.38 310 LEU A N 1
ATOM 2365 C CA . LEU A 1 310 ? -12.125 2.616 9.530 1.00 94.38 310 LEU A CA 1
ATOM 2366 C C . LEU A 1 310 ? -12.020 1.344 8.690 1.00 94.38 310 LEU A C 1
ATOM 2368 O O . LEU A 1 310 ? -11.619 1.419 7.531 1.00 94.38 310 LEU A O 1
ATOM 2372 N N . GLY A 1 311 ? -12.406 0.205 9.265 1.00 94.38 311 GLY A N 1
ATOM 2373 C CA . GLY A 1 311 ? -12.432 -1.080 8.567 1.00 94.38 311 GLY A CA 1
ATOM 2374 C C . GLY A 1 311 ? -13.168 -0.984 7.235 1.00 94.38 311 GLY A C 1
ATOM 2375 O O . GLY A 1 311 ? -12.601 -1.339 6.211 1.00 94.38 311 GLY A O 1
ATOM 2376 N N . ALA A 1 312 ? -14.350 -0.356 7.245 1.00 92.81 312 ALA A N 1
ATOM 2377 C CA . ALA A 1 312 ? -15.207 -0.178 6.070 1.00 92.81 312 ALA A CA 1
ATOM 2378 C C . ALA A 1 312 ? -14.569 0.626 4.919 1.00 92.81 312 ALA A C 1
ATOM 2380 O O . ALA A 1 312 ? -15.117 0.678 3.825 1.00 92.81 312 ALA A O 1
ATOM 2381 N N . LEU A 1 313 ? -13.436 1.295 5.162 1.00 92.81 313 LEU A N 1
ATOM 2382 C CA . LEU A 1 313 ? -12.684 2.060 4.162 1.00 92.81 313 LEU A CA 1
ATOM 2383 C C . LEU A 1 313 ? -11.374 1.365 3.757 1.00 92.81 313 LEU A C 1
ATOM 2385 O O . LEU A 1 313 ? -10.512 1.995 3.136 1.00 92.81 313 LEU A O 1
ATOM 2389 N N . LEU A 1 314 ? -11.198 0.101 4.147 1.00 95.06 314 LEU A N 1
ATOM 2390 C CA . LEU A 1 314 ? -10.066 -0.740 3.785 1.00 95.06 314 LEU A CA 1
ATOM 2391 C C . LEU A 1 314 ? -10.523 -1.833 2.837 1.00 95.06 314 LEU A C 1
ATOM 2393 O O . LEU A 1 314 ? -11.410 -2.617 3.157 1.00 95.06 314 LEU A O 1
ATOM 2397 N N . HIS A 1 315 ? -9.843 -1.924 1.703 1.00 96.19 315 HIS A N 1
ATOM 2398 C CA . HIS A 1 315 ? -10.012 -3.029 0.773 1.00 96.19 315 HIS A CA 1
ATOM 2399 C C . HIS A 1 315 ? -8.755 -3.896 0.804 1.00 96.19 315 HIS A C 1
ATOM 2401 O O . HIS A 1 315 ? -7.681 -3.377 0.484 1.00 96.19 315 HIS A O 1
ATOM 2407 N N . PRO A 1 316 ? -8.844 -5.174 1.213 1.00 96.56 316 PRO A N 1
ATOM 2408 C CA . PRO A 1 316 ? -7.715 -6.095 1.170 1.00 96.56 316 PRO A CA 1
ATOM 2409 C C . PRO A 1 316 ? -7.094 -6.164 -0.224 1.00 96.56 316 PRO A C 1
ATOM 2411 O O . PRO A 1 316 ? -7.787 -6.026 -1.231 1.00 96.56 316 PRO A O 1
ATOM 2414 N N . LEU A 1 317 ? -5.780 -6.364 -0.265 1.00 96.00 317 LEU A N 1
ATOM 2415 C CA . LEU A 1 317 ? -5.042 -6.580 -1.502 1.00 96.00 317 LEU A CA 1
ATOM 2416 C C . LEU A 1 317 ? -4.326 -7.920 -1.465 1.00 96.00 317 LEU A C 1
ATOM 2418 O O . LEU A 1 317 ? -3.567 -8.197 -0.531 1.00 96.00 317 LEU A O 1
ATOM 2422 N N . ASP A 1 318 ? -4.477 -8.663 -2.553 1.00 93.62 318 ASP A N 1
ATOM 2423 C CA . ASP A 1 318 ? -3.684 -9.849 -2.828 1.00 93.62 318 ASP A CA 1
ATOM 2424 C C . ASP A 1 318 ? -2.362 -9.416 -3.456 1.00 93.62 318 ASP A C 1
ATOM 2426 O O . ASP A 1 318 ? -2.267 -9.082 -4.637 1.00 93.62 318 ASP A O 1
ATOM 2430 N N . ALA A 1 319 ? -1.333 -9.338 -2.618 1.00 94.62 319 ALA A N 1
ATOM 2431 C CA . ALA A 1 319 ? 0.007 -8.993 -3.057 1.00 94.62 319 ALA A CA 1
ATOM 2432 C C . ALA A 1 319 ? 0.822 -10.254 -3.331 1.00 94.62 319 ALA A C 1
ATOM 2434 O O . ALA A 1 319 ? 0.938 -11.141 -2.484 1.00 94.62 319 ALA A O 1
ATOM 2435 N N . GLU A 1 320 ? 1.454 -10.290 -4.494 1.00 94.88 320 GLU A N 1
ATOM 2436 C CA . GLU A 1 320 ? 2.403 -11.330 -4.862 1.00 94.88 320 GLU A CA 1
ATOM 2437 C C . GLU A 1 320 ? 3.784 -10.991 -4.292 1.00 94.88 320 GLU A C 1
ATOM 2439 O O . GLU A 1 320 ? 4.166 -9.821 -4.185 1.00 94.88 320 GLU A O 1
ATOM 2444 N N . ILE A 1 321 ? 4.561 -12.013 -3.938 1.00 94.00 321 ILE A N 1
ATOM 2445 C CA . ILE A 1 321 ? 5.969 -11.841 -3.575 1.00 94.00 321 ILE A CA 1
ATOM 2446 C C . ILE A 1 321 ? 6.800 -12.040 -4.838 1.00 94.00 321 ILE A C 1
ATOM 2448 O O . ILE A 1 321 ? 6.841 -13.139 -5.383 1.00 94.00 321 ILE A O 1
ATOM 2452 N N . GLU A 1 322 ? 7.477 -10.984 -5.274 1.00 93.81 322 GLU A N 1
ATOM 2453 C CA . GLU A 1 322 ? 8.335 -10.996 -6.458 1.00 93.81 322 GLU A CA 1
ATOM 2454 C C . GLU A 1 322 ? 9.813 -10.971 -6.081 1.00 93.81 322 GLU A C 1
ATOM 2456 O O . GLU A 1 322 ? 10.224 -10.306 -5.123 1.00 93.81 322 GLU A O 1
ATOM 2461 N N . ASP A 1 323 ? 10.623 -11.681 -6.865 1.00 94.50 323 ASP A N 1
ATOM 2462 C CA . ASP A 1 323 ? 12.079 -11.606 -6.778 1.00 94.50 323 ASP A CA 1
ATOM 2463 C C . ASP A 1 323 ? 12.555 -10.279 -7.374 1.00 94.50 323 ASP A C 1
ATOM 2465 O O . ASP A 1 323 ? 12.155 -9.885 -8.474 1.00 94.50 323 ASP A O 1
ATOM 2469 N N . ILE A 1 324 ? 13.445 -9.583 -6.664 1.00 95.06 324 ILE A N 1
ATOM 2470 C CA . ILE A 1 324 ? 13.941 -8.289 -7.132 1.00 95.06 324 ILE A CA 1
ATOM 2471 C C . ILE A 1 324 ? 14.685 -8.386 -8.468 1.00 95.06 324 ILE A C 1
ATOM 2473 O O . ILE A 1 324 ? 14.766 -7.395 -9.172 1.00 95.06 324 ILE A O 1
ATOM 2477 N N . ASN A 1 325 ? 15.214 -9.552 -8.847 1.00 92.94 325 ASN A N 1
ATOM 2478 C CA . ASN A 1 325 ? 15.950 -9.739 -10.099 1.00 92.94 325 ASN A CA 1
ATOM 2479 C C . ASN A 1 325 ? 15.054 -9.710 -11.341 1.00 92.94 325 ASN A C 1
ATOM 2481 O O . ASN A 1 325 ? 15.560 -9.548 -12.449 1.00 92.94 325 ASN A O 1
ATOM 2485 N N . VAL A 1 326 ? 13.743 -9.867 -11.158 1.00 89.19 326 VAL A N 1
ATOM 2486 C CA . VAL A 1 326 ? 12.738 -9.767 -12.223 1.00 89.19 326 VAL A CA 1
ATOM 2487 C C . VAL A 1 326 ? 12.324 -8.301 -12.452 1.00 89.19 326 VAL A C 1
ATOM 2489 O O . VAL A 1 326 ? 11.685 -7.967 -13.450 1.00 89.19 326 VAL A O 1
ATOM 2492 N N . LEU A 1 327 ? 12.718 -7.399 -11.549 1.00 87.62 327 LEU A N 1
ATOM 2493 C CA . LEU A 1 327 ? 12.430 -5.972 -11.635 1.00 87.62 327 LEU A CA 1
ATOM 2494 C C . LEU A 1 327 ? 13.456 -5.249 -12.521 1.00 87.62 327 LEU A C 1
ATOM 2496 O O . LEU A 1 327 ? 14.582 -5.704 -12.719 1.00 87.62 327 LEU A O 1
ATOM 2500 N N . GLY A 1 328 ? 13.095 -4.061 -13.016 1.00 84.56 328 GLY A N 1
ATOM 2501 C CA . GLY A 1 328 ? 14.037 -3.186 -13.723 1.00 84.56 328 GLY A CA 1
ATOM 2502 C C . GLY A 1 328 ? 15.287 -2.868 -12.884 1.00 84.56 328 GLY A C 1
ATOM 2503 O O . GLY A 1 328 ? 15.244 -2.880 -11.647 1.00 84.56 328 GLY A O 1
ATOM 2504 N N . SER A 1 329 ? 16.409 -2.567 -13.547 1.00 84.88 329 SER A N 1
ATOM 2505 C CA . SER A 1 329 ? 17.724 -2.370 -12.905 1.00 84.88 329 SER A CA 1
ATOM 2506 C C . SER A 1 329 ? 17.690 -1.344 -11.769 1.00 84.88 329 SER A C 1
ATOM 2508 O O . SER A 1 329 ? 18.184 -1.619 -10.680 1.00 84.88 329 SER A O 1
ATOM 2510 N N . VAL A 1 330 ? 17.013 -0.214 -11.983 1.00 86.38 330 VAL A N 1
ATOM 2511 C CA . VAL A 1 330 ? 16.915 0.890 -11.013 1.00 86.38 330 VAL A CA 1
ATOM 2512 C C . VAL A 1 330 ? 16.258 0.452 -9.696 1.00 86.38 330 VAL A C 1
ATOM 2514 O O . VAL A 1 330 ? 16.768 0.734 -8.607 1.00 86.38 330 VAL A O 1
ATOM 2517 N N . VAL A 1 331 ? 15.129 -0.260 -9.775 1.00 86.94 331 VAL A N 1
ATOM 2518 C CA . VAL A 1 331 ? 14.394 -0.725 -8.584 1.00 86.94 331 VAL A CA 1
ATOM 2519 C C . VAL A 1 331 ? 15.181 -1.823 -7.880 1.00 86.94 331 VAL A C 1
ATOM 2521 O O . VAL A 1 331 ? 15.341 -1.795 -6.660 1.00 86.94 331 VAL A O 1
ATOM 2524 N N . SER A 1 332 ? 15.744 -2.743 -8.663 1.00 91.06 332 SER A N 1
ATOM 2525 C CA . SER A 1 332 ? 16.577 -3.836 -8.168 1.00 91.06 332 SER A CA 1
ATOM 2526 C C . SER A 1 332 ? 17.785 -3.331 -7.380 1.00 91.06 332 SER A C 1
ATOM 2528 O O . SER A 1 332 ? 18.058 -3.819 -6.289 1.00 91.06 332 SER A O 1
ATOM 2530 N N . GLU A 1 333 ? 18.511 -2.339 -7.900 1.00 91.56 333 GLU A N 1
ATOM 2531 C CA . GLU A 1 333 ? 19.675 -1.741 -7.235 1.00 91.56 333 GLU A CA 1
ATOM 2532 C C . GLU A 1 333 ? 19.293 -1.059 -5.921 1.00 91.56 333 GLU A C 1
ATOM 2534 O O . GLU A 1 333 ? 19.931 -1.297 -4.893 1.00 91.56 333 GLU A O 1
ATOM 2539 N N . THR A 1 334 ? 18.202 -0.288 -5.932 1.00 90.12 334 THR A N 1
ATOM 2540 C CA . THR A 1 334 ? 17.669 0.370 -4.730 1.00 90.12 334 THR A CA 1
ATOM 2541 C C . THR A 1 334 ? 17.307 -0.654 -3.651 1.00 90.12 334 THR A C 1
ATOM 2543 O O . THR A 1 334 ? 17.569 -0.439 -2.466 1.00 90.12 334 THR A O 1
ATOM 2546 N N . MET A 1 335 ? 16.745 -1.796 -4.048 1.00 92.56 335 MET A N 1
ATOM 2547 C CA . MET A 1 335 ? 16.388 -2.880 -3.135 1.00 92.56 335 MET A CA 1
ATOM 2548 C C . MET A 1 335 ? 17.590 -3.654 -2.604 1.00 92.56 335 MET A C 1
ATOM 2550 O O . MET A 1 335 ? 17.658 -3.918 -1.401 1.00 92.56 335 MET A O 1
ATOM 2554 N N . ARG A 1 336 ? 18.572 -3.962 -3.461 1.00 93.75 336 ARG A N 1
ATOM 2555 C CA . ARG A 1 336 ? 19.827 -4.605 -3.040 1.00 93.75 336 ARG A CA 1
ATOM 2556 C C . ARG A 1 336 ? 20.586 -3.739 -2.047 1.00 93.75 336 ARG A C 1
ATOM 2558 O O . ARG A 1 336 ? 21.073 -4.263 -1.052 1.00 93.75 336 ARG A O 1
ATOM 2565 N N . ALA A 1 337 ? 20.619 -2.421 -2.257 1.00 92.44 337 ALA A N 1
ATOM 2566 C CA . ALA A 1 337 ? 21.234 -1.480 -1.319 1.00 92.44 337 ALA A CA 1
ATOM 2567 C C 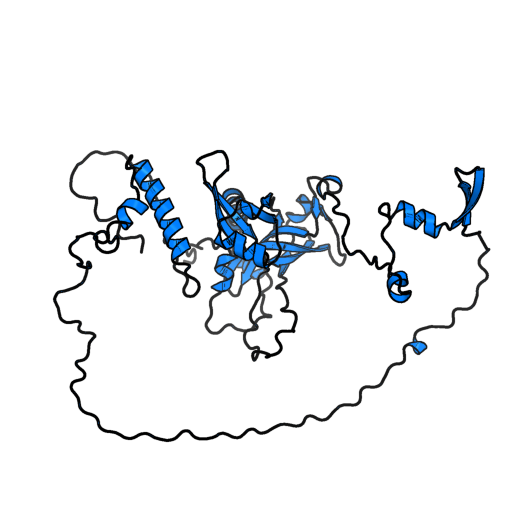. ALA A 1 337 ? 20.598 -1.532 0.085 1.00 92.44 337 ALA A C 1
ATOM 2569 O O . ALA A 1 337 ? 21.251 -1.216 1.078 1.00 92.44 337 ALA A O 1
ATOM 2570 N N . LYS A 1 338 ? 19.338 -1.970 0.181 1.00 91.31 338 LYS A N 1
ATOM 2571 C CA . LYS A 1 338 ? 18.594 -2.159 1.434 1.00 91.31 338 LYS A CA 1
ATOM 2572 C C . LYS A 1 338 ? 18.590 -3.609 1.937 1.00 91.31 338 LYS A C 1
ATOM 2574 O O . LYS A 1 338 ? 17.921 -3.897 2.925 1.00 91.31 338 LYS A O 1
ATOM 2579 N N . ASN A 1 339 ? 19.341 -4.506 1.296 1.00 93.69 339 ASN A N 1
ATOM 2580 C CA . ASN A 1 339 ? 19.401 -5.942 1.591 1.00 93.69 339 ASN A CA 1
ATOM 2581 C C . ASN A 1 339 ? 18.062 -6.687 1.425 1.00 93.69 339 ASN A C 1
ATOM 2583 O O . ASN A 1 339 ? 17.805 -7.660 2.135 1.00 93.69 339 ASN A O 1
ATOM 2587 N N . PHE A 1 340 ? 17.209 -6.259 0.490 1.00 92.81 340 PHE A N 1
ATOM 2588 C CA . PHE A 1 340 ? 16.021 -7.026 0.106 1.00 92.81 340 PHE A CA 1
ATOM 2589 C C . PHE A 1 340 ? 16.339 -7.979 -1.053 1.00 92.81 340 PHE A C 1
ATOM 2591 O O . PHE A 1 340 ? 16.987 -7.586 -2.019 1.00 92.81 340 PHE A O 1
ATOM 2598 N N . SER A 1 341 ? 15.863 -9.223 -0.964 1.00 93.50 341 SER A N 1
ATOM 2599 C CA . SER A 1 341 ? 15.886 -10.214 -2.056 1.00 93.50 341 SER A CA 1
ATOM 2600 C C . SER A 1 341 ? 14.525 -10.385 -2.734 1.00 93.50 341 SER A C 1
ATOM 2602 O O . SER A 1 341 ? 14.441 -10.864 -3.861 1.00 93.50 341 SER A O 1
ATOM 2604 N N . GLN A 1 342 ? 13.455 -9.991 -2.050 1.00 95.44 342 GLN A N 1
ATOM 2605 C CA . GLN A 1 342 ? 12.080 -10.087 -2.517 1.00 95.44 342 GLN A CA 1
ATOM 2606 C C . GLN A 1 342 ? 11.306 -8.848 -2.082 1.00 95.44 342 GLN A C 1
ATOM 2608 O O . GLN A 1 342 ? 11.692 -8.158 -1.134 1.00 95.44 342 GLN A O 1
ATOM 2613 N N . THR A 1 343 ? 10.202 -8.576 -2.764 1.00 95.75 343 THR A N 1
ATOM 2614 C CA . THR A 1 343 ? 9.316 -7.458 -2.447 1.00 95.75 343 THR A CA 1
ATOM 2615 C C . THR A 1 343 ? 7.867 -7.797 -2.769 1.00 95.75 343 THR A C 1
ATOM 2617 O O . THR A 1 343 ? 7.583 -8.774 -3.456 1.00 95.75 343 THR A O 1
ATOM 2620 N N . TRP A 1 344 ? 6.944 -6.991 -2.258 1.00 96.44 344 TRP A N 1
ATOM 2621 C CA . TRP A 1 344 ? 5.537 -7.090 -2.620 1.00 96.44 344 TRP A CA 1
ATOM 2622 C C . TRP A 1 344 ? 5.289 -6.436 -3.971 1.00 96.44 344 TRP A C 1
ATOM 2624 O O . TRP A 1 344 ? 5.758 -5.322 -4.225 1.00 96.44 344 TRP A O 1
ATOM 2634 N N . SER A 1 345 ? 4.503 -7.109 -4.800 1.00 95.81 345 SER A N 1
ATOM 2635 C CA . SER A 1 345 ? 4.004 -6.594 -6.064 1.00 95.81 345 SER A CA 1
ATOM 2636 C C . SER A 1 345 ? 2.491 -6.749 -6.145 1.00 95.81 345 SER A C 1
ATOM 2638 O O . SER A 1 345 ? 1.918 -7.689 -5.599 1.00 95.81 345 SER A O 1
ATOM 2640 N N . ILE A 1 346 ? 1.843 -5.798 -6.806 1.00 96.69 346 ILE A N 1
ATOM 2641 C CA . ILE A 1 346 ? 0.402 -5.789 -7.033 1.00 96.69 346 ILE A CA 1
ATOM 2642 C C . ILE A 1 346 ? 0.178 -5.526 -8.521 1.00 96.69 346 ILE A C 1
ATOM 2644 O O . ILE A 1 346 ? 0.789 -4.623 -9.099 1.00 96.69 346 ILE A O 1
ATOM 2648 N N . SER A 1 347 ? -0.693 -6.305 -9.156 1.00 95.88 347 SER A N 1
ATOM 2649 C CA . SER A 1 347 ? -1.117 -6.072 -10.539 1.00 95.88 347 SER A CA 1
ATOM 2650 C C . SER A 1 347 ? -1.726 -4.676 -10.687 1.00 95.88 347 SER A C 1
ATOM 2652 O O . SER A 1 347 ? -2.561 -4.260 -9.882 1.00 95.88 347 SER A O 1
ATOM 2654 N N . ASN A 1 348 ? -1.340 -3.938 -11.733 1.00 95.31 348 ASN A N 1
ATOM 2655 C CA . ASN A 1 348 ? -1.936 -2.627 -11.988 1.00 95.31 348 ASN A CA 1
ATOM 2656 C C . ASN A 1 348 ? -3.451 -2.723 -12.220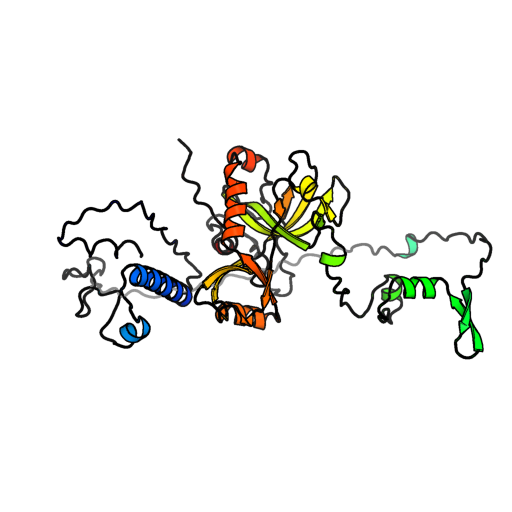 1.00 95.31 348 ASN A C 1
ATOM 2658 O O . ASN A 1 348 ? -4.181 -1.839 -11.788 1.00 95.31 348 ASN A O 1
ATOM 2662 N N . ASN A 1 349 ? -3.927 -3.779 -12.880 1.00 95.06 349 ASN A N 1
ATOM 2663 C CA . ASN A 1 349 ? -5.355 -3.938 -13.154 1.00 95.06 349 ASN A CA 1
ATOM 2664 C C . ASN A 1 349 ? -6.146 -4.148 -11.860 1.00 95.06 349 ASN A C 1
ATOM 2666 O O . ASN A 1 349 ? -7.166 -3.493 -11.668 1.00 95.06 349 ASN A O 1
ATOM 2670 N N . ASP A 1 350 ? -5.632 -4.981 -10.956 1.00 95.06 350 ASP A N 1
ATOM 2671 C CA . ASP A 1 350 ? -6.305 -5.305 -9.695 1.00 95.06 350 ASP A CA 1
ATOM 2672 C C . ASP A 1 350 ? -6.329 -4.081 -8.779 1.00 95.06 350 ASP A C 1
ATOM 2674 O O . ASP A 1 350 ? -7.370 -3.720 -8.231 1.00 95.06 350 ASP A O 1
ATOM 2678 N N . LEU A 1 351 ? -5.204 -3.364 -8.695 1.00 95.44 351 LEU A N 1
ATOM 2679 C CA . LEU A 1 351 ? -5.122 -2.132 -7.921 1.00 95.44 351 LEU A CA 1
ATOM 2680 C C . LEU A 1 351 ? -6.075 -1.060 -8.459 1.00 95.44 351 LEU A C 1
ATOM 2682 O O . LEU A 1 351 ? -6.788 -0.430 -7.681 1.00 95.44 351 LEU A O 1
ATOM 2686 N N . MET A 1 352 ? -6.129 -0.865 -9.780 1.00 94.88 352 MET A N 1
ATOM 2687 C CA . MET A 1 352 ? -7.041 0.107 -10.387 1.00 94.88 352 MET A CA 1
ATOM 2688 C C . MET A 1 352 ? -8.509 -0.301 -10.242 1.00 94.88 352 MET A C 1
ATOM 2690 O O . MET A 1 352 ? -9.344 0.575 -10.038 1.00 94.88 352 MET A O 1
ATOM 2694 N N . ALA A 1 353 ? -8.829 -1.597 -10.292 1.00 94.56 353 ALA A N 1
ATOM 2695 C CA . ALA A 1 353 ? -10.183 -2.092 -10.062 1.00 94.56 353 ALA A CA 1
ATOM 2696 C C . ALA A 1 353 ? -10.643 -1.807 -8.626 1.00 94.56 353 ALA A C 1
ATOM 2698 O O . ALA A 1 353 ? -11.732 -1.271 -8.429 1.00 94.56 353 ALA A O 1
ATOM 2699 N N . VAL A 1 354 ? -9.789 -2.075 -7.631 1.00 94.06 354 VAL A N 1
ATOM 2700 C CA . VAL A 1 354 ? -10.070 -1.753 -6.222 1.00 94.06 354 VAL A CA 1
ATOM 2701 C C . VAL A 1 354 ? -10.231 -0.248 -6.029 1.00 94.06 354 VAL A C 1
ATOM 2703 O O . VAL A 1 354 ? -11.184 0.193 -5.393 1.00 94.06 354 VAL A O 1
ATOM 2706 N N . VAL A 1 355 ? -9.338 0.558 -6.610 1.00 92.81 355 VAL A N 1
ATOM 2707 C CA . VAL A 1 355 ? -9.428 2.021 -6.527 1.00 92.81 355 VAL A CA 1
ATOM 2708 C C . VAL A 1 355 ? -10.722 2.527 -7.176 1.00 92.81 355 VAL A C 1
ATOM 2710 O O . VAL A 1 355 ? -11.416 3.334 -6.563 1.00 92.81 355 VAL A O 1
ATOM 2713 N N . SER A 1 356 ? -11.092 2.034 -8.362 1.00 92.38 356 SER A N 1
ATOM 2714 C CA . SER A 1 356 ? -12.350 2.404 -9.033 1.00 92.38 356 SER A CA 1
ATOM 2715 C C . SER A 1 356 ? -13.560 2.050 -8.174 1.00 92.38 356 SER A C 1
ATOM 2717 O O . SER A 1 356 ? -14.386 2.917 -7.904 1.00 92.38 356 SER A O 1
ATOM 2719 N N . ALA A 1 357 ? -13.612 0.822 -7.649 1.00 91.06 357 ALA A N 1
ATOM 2720 C CA . ALA A 1 357 ? -14.697 0.362 -6.787 1.00 91.06 357 ALA A CA 1
ATOM 2721 C C . ALA A 1 357 ? -14.824 1.202 -5.508 1.00 91.06 357 ALA A C 1
ATOM 2723 O O . ALA A 1 357 ? -15.937 1.513 -5.085 1.00 91.06 357 ALA A O 1
ATOM 2724 N N . MET A 1 358 ? -13.698 1.620 -4.917 1.00 89.38 358 MET A N 1
ATOM 2725 C CA . MET A 1 358 ? -13.718 2.551 -3.792 1.00 89.38 358 MET A CA 1
ATOM 2726 C C . MET A 1 358 ? -14.360 3.876 -4.208 1.00 89.38 358 MET A C 1
ATOM 2728 O O . MET A 1 358 ? -15.254 4.340 -3.517 1.00 89.38 358 MET A O 1
ATOM 2732 N N . TYR A 1 359 ? -13.957 4.482 -5.329 1.00 86.94 359 TYR A N 1
ATOM 2733 C CA . TYR A 1 359 ? -14.465 5.796 -5.747 1.00 86.94 359 TYR A CA 1
ATOM 2734 C C . TYR A 1 359 ? -15.907 5.788 -6.287 1.00 86.94 359 TYR A C 1
ATOM 2736 O O . TYR A 1 359 ? -16.610 6.781 -6.101 1.00 86.94 359 TYR A O 1
ATOM 2744 N N . GLU A 1 360 ? -16.374 4.702 -6.907 1.00 88.50 360 GLU A N 1
ATOM 2745 C CA . GLU A 1 360 ? -17.706 4.608 -7.533 1.00 88.50 360 GLU A CA 1
ATOM 2746 C C . GLU A 1 360 ? -18.876 4.763 -6.542 1.00 88.50 360 GLU A C 1
ATOM 2748 O O . GLU A 1 360 ? -19.970 5.162 -6.938 1.00 88.50 360 GLU A O 1
ATOM 2753 N N . GLY A 1 361 ? -18.653 4.510 -5.248 1.00 74.88 361 GLY A N 1
ATOM 2754 C CA . GLY A 1 361 ? -19.679 4.608 -4.203 1.00 74.88 361 GLY A CA 1
ATOM 2755 C C . GLY A 1 361 ? -19.578 5.831 -3.288 1.00 74.88 361 GLY A C 1
ATOM 2756 O O . GLY A 1 361 ? -20.345 5.931 -2.330 1.00 74.88 361 GLY A O 1
ATOM 2757 N N . LEU A 1 362 ? -18.623 6.739 -3.516 1.00 80.94 362 LEU A N 1
ATOM 2758 C CA . LEU A 1 362 ? -18.255 7.736 -2.509 1.00 80.94 362 LEU A CA 1
ATOM 2759 C C . LEU A 1 362 ? -18.782 9.138 -2.797 1.00 80.94 362 LEU A C 1
ATOM 2761 O O . LEU A 1 362 ? -18.350 9.820 -3.724 1.00 80.94 362 LEU A O 1
ATOM 2765 N N . ASP A 1 363 ? -19.615 9.628 -1.880 1.00 85.31 363 ASP A N 1
ATOM 2766 C CA . ASP A 1 363 ? -19.869 11.057 -1.729 1.00 85.31 363 ASP A CA 1
ATOM 2767 C C . ASP A 1 363 ? -18.645 11.726 -1.077 1.00 85.31 363 ASP A C 1
ATOM 2769 O O . ASP A 1 363 ? -18.432 11.654 0.138 1.00 85.31 363 ASP A O 1
ATOM 2773 N N . VAL A 1 364 ? -17.794 12.345 -1.900 1.00 79.25 364 VAL A N 1
ATOM 2774 C CA . VAL A 1 364 ? -16.533 12.977 -1.471 1.00 79.25 364 VAL A CA 1
ATOM 2775 C C . VAL A 1 364 ? -16.743 13.966 -0.308 1.00 79.25 364 VAL A C 1
ATOM 2777 O O . VAL A 1 364 ? -16.002 13.877 0.675 1.00 79.25 364 VAL A O 1
ATOM 2780 N N . PRO A 1 365 ? -17.736 14.880 -0.338 1.00 82.56 365 PRO A N 1
ATOM 2781 C CA . PRO A 1 365 ? -18.126 15.689 0.816 1.00 82.56 365 PRO A CA 1
ATOM 2782 C C . PRO A 1 365 ? -18.362 14.909 2.116 1.00 82.56 365 PRO A C 1
ATOM 2784 O O . PRO A 1 365 ? -17.800 15.286 3.149 1.00 82.56 365 PRO A O 1
ATOM 2787 N N . ALA A 1 366 ? -19.151 13.831 2.088 1.00 83.25 366 ALA A N 1
ATOM 2788 C CA . ALA A 1 366 ? -19.413 13.005 3.267 1.00 83.25 366 ALA A CA 1
ATOM 2789 C C . ALA A 1 366 ? -18.137 12.305 3.751 1.00 83.25 366 ALA A C 1
ATOM 2791 O O . ALA A 1 366 ? -17.834 12.279 4.946 1.00 83.25 366 ALA A O 1
ATOM 2792 N N . LEU A 1 367 ? -17.314 11.823 2.824 1.00 78.94 367 LEU A N 1
ATOM 2793 C CA . LEU A 1 367 ? -16.056 11.166 3.146 1.00 78.94 367 LEU A CA 1
ATOM 2794 C C . LEU A 1 367 ? -15.027 12.127 3.754 1.00 78.94 367 LEU A C 1
ATOM 2796 O O . LEU A 1 367 ? -14.295 11.764 4.675 1.00 78.94 367 LEU A O 1
ATOM 2800 N N . LEU A 1 368 ? -15.010 13.389 3.320 1.00 78.56 368 LEU A N 1
ATOM 2801 C CA . LEU A 1 368 ? -14.239 14.441 3.978 1.00 78.56 368 LEU A CA 1
ATOM 2802 C C . LEU A 1 368 ? -14.745 14.728 5.401 1.00 78.56 368 LEU A C 1
ATOM 2804 O O . LEU A 1 368 ? -13.998 15.307 6.185 1.00 78.56 368 LEU A O 1
ATOM 2808 N N . GLN A 1 369 ? -15.970 14.373 5.776 1.00 80.88 369 GLN A N 1
ATOM 2809 C CA . GLN A 1 369 ? -16.417 14.478 7.170 1.00 80.88 369 GLN A CA 1
ATOM 2810 C C . GLN A 1 369 ? -16.014 13.247 7.991 1.00 80.88 369 GLN A C 1
ATOM 2812 O O . GLN A 1 369 ? -15.660 13.394 9.160 1.00 80.88 369 GLN A O 1
ATOM 2817 N N . LEU A 1 370 ? -16.008 12.065 7.369 1.00 77.12 370 LEU A N 1
ATOM 2818 C CA . LEU A 1 370 ? -15.664 10.793 8.010 1.00 77.12 370 LEU A CA 1
ATOM 2819 C C . LEU A 1 370 ? -14.157 10.608 8.219 1.00 77.12 370 LEU A C 1
ATOM 2821 O O . LEU A 1 370 ? -13.731 10.108 9.260 1.00 77.12 370 LEU A O 1
ATOM 2825 N N . LEU A 1 371 ? -13.333 11.010 7.246 1.00 78.25 371 LEU A N 1
ATOM 2826 C CA . LEU A 1 371 ? -11.892 10.815 7.336 1.00 78.25 371 LEU A CA 1
ATOM 2827 C C . LEU A 1 371 ? -11.266 11.803 8.327 1.00 78.25 371 LEU A C 1
ATOM 2829 O O . LEU A 1 371 ? -11.384 13.026 8.139 1.00 78.25 371 LEU A O 1
ATOM 2833 N N . PRO A 1 372 ? -10.531 11.306 9.344 1.00 74.25 372 PRO A N 1
ATOM 2834 C CA . PRO A 1 372 ? -9.847 12.174 10.281 1.00 74.25 372 PRO A CA 1
ATOM 2835 C C . PRO A 1 372 ? -8.895 13.081 9.506 1.00 74.25 372 PRO A C 1
ATOM 2837 O O . PRO A 1 372 ? -8.042 12.626 8.741 1.00 74.25 372 PRO A O 1
ATOM 2840 N N . LYS A 1 373 ? -9.031 14.397 9.698 1.00 64.94 373 LYS A N 1
ATOM 2841 C CA . LYS A 1 373 ? -8.045 15.337 9.169 1.00 64.94 373 LYS A CA 1
ATOM 2842 C C . LYS A 1 373 ? -6.707 14.992 9.814 1.00 64.94 373 LYS A C 1
ATOM 2844 O O . LYS A 1 373 ? -6.553 15.151 11.025 1.00 64.94 373 LYS A O 1
ATOM 2849 N N . HIS A 1 374 ? -5.728 14.575 9.018 1.00 58.28 374 HIS A N 1
ATOM 2850 C CA . HIS A 1 374 ? -4.343 14.483 9.467 1.00 58.28 374 HIS A CA 1
ATOM 2851 C C . HIS A 1 374 ? -3.778 15.904 9.664 1.00 58.28 374 HIS A C 1
ATOM 2853 O O . HIS A 1 374 ? -2.980 16.396 8.882 1.00 58.28 374 HIS A O 1
ATOM 2859 N N . THR A 1 375 ? -4.235 16.602 10.709 1.00 43.97 375 THR A N 1
ATOM 2860 C CA . THR A 1 375 ? -3.842 17.978 11.066 1.00 43.97 375 THR A CA 1
ATOM 2861 C C . THR A 1 375 ? -2.602 18.042 11.949 1.00 43.97 375 THR A C 1
ATOM 2863 O O . THR A 1 375 ? -2.137 19.134 12.267 1.00 43.97 375 THR A O 1
ATOM 2866 N N . ARG A 1 376 ? -2.049 16.891 12.363 1.00 46.34 376 ARG A N 1
ATOM 2867 C CA . ARG A 1 376 ? -0.843 16.849 13.209 1.00 46.34 376 ARG A CA 1
ATOM 2868 C C . ARG A 1 376 ? 0.430 17.297 12.491 1.00 46.34 376 ARG A C 1
ATOM 2870 O O . ARG A 1 376 ? 1.428 17.548 13.157 1.00 46.34 376 ARG A O 1
ATOM 2877 N N . TYR A 1 377 ? 0.390 17.435 11.173 1.00 49.56 377 TYR A N 1
ATOM 2878 C CA . TYR A 1 377 ? 1.465 18.015 10.381 1.00 49.56 377 TYR A CA 1
ATOM 2879 C C . TYR A 1 377 ? 0.977 19.401 9.943 1.00 49.56 377 TYR A C 1
ATOM 2881 O O . TYR A 1 377 ? -0.131 19.522 9.427 1.00 49.56 377 TYR A O 1
ATOM 2889 N N . GLY A 1 378 ? 1.725 20.447 10.313 1.00 39.03 378 GLY A N 1
ATOM 2890 C CA . GLY A 1 378 ? 1.272 21.844 10.334 1.00 39.03 378 GLY A CA 1
ATOM 2891 C C . GLY A 1 378 ? 0.702 22.372 9.011 1.00 39.03 378 GLY A C 1
ATOM 2892 O O . GLY A 1 378 ? 0.755 21.723 7.974 1.00 39.03 378 GLY A O 1
ATOM 2893 N N . LYS A 1 379 ? 0.142 23.588 9.039 1.00 38.31 379 LYS A N 1
ATOM 2894 C CA . LYS A 1 379 ? -0.356 24.275 7.836 1.00 38.31 379 LYS A CA 1
ATOM 2895 C C . LYS A 1 379 ? 0.787 24.419 6.817 1.00 38.31 379 LYS A C 1
ATOM 2897 O O . LYS A 1 379 ? 1.596 25.329 6.961 1.00 38.31 379 LYS A O 1
ATOM 2902 N N . SER A 1 380 ? 0.840 23.535 5.816 1.00 39.31 380 SER A N 1
ATOM 2903 C CA . SER A 1 380 ? 1.707 23.670 4.642 1.00 39.31 380 SER A CA 1
ATOM 2904 C C . SER A 1 380 ? 1.358 24.977 3.944 1.00 39.31 380 SER A C 1
ATOM 2906 O O . SER A 1 380 ? 0.328 25.081 3.279 1.00 39.31 380 SER A O 1
ATOM 2908 N N . LYS A 1 381 ? 2.177 26.007 4.150 1.00 38.41 381 LYS A N 1
ATOM 2909 C CA . LYS A 1 381 ? 2.289 27.077 3.172 1.00 38.41 381 LYS A CA 1
ATOM 2910 C C . LYS A 1 381 ? 3.259 26.531 2.120 1.00 38.41 381 LYS A C 1
ATOM 2912 O O . LYS A 1 381 ? 4.423 26.317 2.422 1.00 38.41 381 LYS A O 1
ATOM 2917 N N . GLU A 1 382 ? 2.741 26.256 0.926 1.00 36.19 382 GLU A N 1
ATOM 2918 C CA . GLU A 1 382 ? 3.511 26.163 -0.328 1.00 36.19 382 GLU A CA 1
ATOM 2919 C C . GLU A 1 382 ? 4.183 24.847 -0.754 1.00 36.19 382 GLU A C 1
ATOM 2921 O O . GLU A 1 382 ? 4.983 24.884 -1.686 1.00 36.19 382 GLU A O 1
ATOM 2926 N N . ARG A 1 383 ? 3.818 23.662 -0.242 1.00 35.59 383 ARG A N 1
ATOM 2927 C CA . ARG A 1 383 ? 4.162 22.420 -0.974 1.00 35.59 383 ARG A CA 1
ATOM 2928 C C . ARG A 1 383 ? 2.973 21.471 -1.121 1.00 35.59 383 ARG A C 1
ATOM 2930 O O . ARG A 1 383 ? 2.499 20.958 -0.103 1.00 35.59 383 ARG A O 1
ATOM 2937 N N . PRO A 1 384 ? 2.470 21.238 -2.355 1.00 38.75 384 PRO A N 1
ATOM 2938 C CA . PRO A 1 384 ? 1.590 20.113 -2.614 1.00 38.75 384 PRO A CA 1
ATOM 2939 C C . PRO A 1 384 ? 2.366 18.813 -2.384 1.00 38.75 384 PRO A C 1
ATOM 2941 O O . PRO A 1 384 ? 3.591 18.786 -2.301 1.00 38.75 384 PRO A O 1
ATOM 2944 N N . ILE A 1 385 ? 1.609 17.739 -2.252 1.00 44.34 385 ILE A N 1
ATOM 2945 C CA . ILE A 1 385 ? 1.974 16.378 -1.850 1.00 44.34 385 ILE A CA 1
ATOM 2946 C C . ILE A 1 385 ? 2.881 15.688 -2.908 1.00 44.34 385 ILE A C 1
ATOM 2948 O O . ILE A 1 385 ? 2.748 14.505 -3.154 1.00 44.34 385 ILE A O 1
ATOM 2952 N N . SER A 1 386 ? 3.815 16.382 -3.567 1.00 36.72 386 SER A N 1
ATOM 2953 C CA . SER A 1 386 ? 4.565 15.868 -4.729 1.00 36.72 386 SER A CA 1
ATOM 2954 C C . SER A 1 386 ? 5.414 14.628 -4.421 1.00 36.72 386 SER A C 1
ATOM 2956 O O . SER A 1 386 ? 5.464 13.710 -5.229 1.00 36.72 386 SER A O 1
ATOM 2958 N N . ALA A 1 387 ? 5.992 14.515 -3.220 1.00 37.16 387 ALA A N 1
ATOM 2959 C CA . ALA A 1 387 ? 6.728 13.311 -2.804 1.00 37.16 387 ALA A CA 1
ATOM 2960 C C . ALA A 1 387 ? 5.822 12.097 -2.490 1.00 37.16 387 ALA A C 1
ATOM 2962 O O . ALA A 1 387 ? 6.296 10.968 -2.408 1.00 37.16 387 ALA A O 1
ATOM 2963 N N . LEU A 1 388 ? 4.518 12.319 -2.306 1.00 39.44 388 LEU A N 1
ATOM 2964 C CA . LEU A 1 388 ? 3.515 11.279 -2.060 1.00 39.44 388 LEU A CA 1
ATOM 2965 C C . LEU A 1 388 ? 2.774 10.893 -3.349 1.00 39.44 388 LEU A C 1
ATOM 2967 O O . LEU A 1 388 ? 2.102 9.872 -3.343 1.00 39.44 388 LEU A O 1
ATOM 2971 N N . VAL A 1 389 ? 2.919 11.638 -4.455 1.00 39.75 389 VAL A N 1
ATOM 2972 C CA . VAL A 1 389 ? 2.300 11.303 -5.757 1.00 39.75 389 VAL A CA 1
ATOM 2973 C C . VAL A 1 389 ? 2.797 9.954 -6.282 1.00 39.75 389 VAL A C 1
ATOM 2975 O O . VAL A 1 389 ? 2.027 9.206 -6.866 1.00 39.75 389 VAL A O 1
ATOM 2978 N N . THR A 1 390 ? 4.031 9.552 -5.966 1.00 40.62 390 THR A N 1
ATOM 2979 C CA . THR A 1 390 ? 4.529 8.205 -6.307 1.00 40.62 390 THR A CA 1
ATOM 2980 C C . THR A 1 390 ? 3.833 7.098 -5.498 1.00 40.62 390 THR A C 1
ATOM 2982 O O . THR A 1 390 ? 3.801 5.948 -5.908 1.00 40.62 390 THR A O 1
ATOM 2985 N N . THR A 1 391 ? 3.253 7.442 -4.344 1.00 45.66 391 THR A N 1
ATOM 2986 C CA . THR A 1 391 ? 2.565 6.528 -3.411 1.00 45.66 391 THR A CA 1
ATOM 2987 C C . THR A 1 391 ? 1.037 6.563 -3.554 1.00 45.66 391 THR A C 1
ATOM 2989 O O . THR A 1 391 ? 0.345 5.657 -3.089 1.00 45.66 391 THR A O 1
ATOM 2992 N N . LEU A 1 392 ? 0.500 7.622 -4.158 1.00 46.44 392 LEU A N 1
ATOM 2993 C CA . LEU A 1 392 ? -0.925 7.910 -4.220 1.00 46.44 392 LEU A CA 1
ATOM 2994 C C . LEU A 1 392 ? -1.424 7.784 -5.651 1.00 46.44 392 LEU A C 1
ATOM 2996 O O . LEU A 1 392 ? -1.068 8.580 -6.518 1.00 46.44 392 LEU A O 1
ATOM 3000 N N . ILE A 1 393 ? -2.321 6.830 -5.873 1.00 53.34 393 ILE A N 1
ATOM 3001 C CA . ILE A 1 393 ? -3.062 6.750 -7.128 1.00 53.34 393 ILE A CA 1
ATOM 3002 C C . ILE A 1 393 ? -4.135 7.828 -7.058 1.00 53.34 393 ILE A C 1
ATOM 3004 O O . ILE A 1 393 ? -5.106 7.728 -6.305 1.00 53.34 393 ILE A O 1
ATOM 3008 N N . THR A 1 394 ? -3.907 8.911 -7.793 1.00 42.81 394 THR A N 1
ATOM 3009 C CA . THR A 1 394 ? -4.864 10.008 -7.898 1.00 42.81 394 THR A CA 1
ATOM 3010 C C . THR A 1 394 ? -5.765 9.745 -9.097 1.00 42.81 394 THR A C 1
ATOM 3012 O O . THR A 1 394 ? -5.320 9.759 -10.239 1.00 42.81 394 THR A O 1
ATOM 3015 N N . ALA A 1 395 ? -7.046 9.479 -8.844 1.00 37.28 395 ALA A N 1
ATOM 3016 C CA . ALA A 1 395 ? -8.052 9.604 -9.888 1.00 37.28 395 ALA A CA 1
ATOM 3017 C C . ALA A 1 395 ? -8.275 11.107 -10.143 1.00 37.28 395 ALA A C 1
ATOM 3019 O O . ALA A 1 395 ? -8.417 11.863 -9.171 1.00 37.28 395 ALA A O 1
ATOM 3020 N N . PRO A 1 396 ? -8.300 11.581 -11.402 1.00 37.28 396 PRO A N 1
ATOM 3021 C CA . PRO A 1 396 ? -8.712 12.944 -11.680 1.00 37.28 396 PRO A CA 1
ATOM 3022 C C . PRO A 1 396 ? -10.163 13.099 -11.221 1.00 37.28 396 PRO A C 1
ATOM 3024 O O . PRO A 1 396 ? -11.085 12.557 -11.827 1.00 37.28 396 PRO A O 1
ATOM 3027 N N . ILE A 1 397 ? -10.371 13.848 -10.136 1.00 40.78 397 ILE A N 1
ATOM 3028 C CA . ILE A 1 397 ? -11.693 14.359 -9.786 1.00 40.78 397 ILE A CA 1
ATOM 3029 C C . ILE A 1 397 ? -12.009 15.379 -10.876 1.00 40.78 397 ILE A C 1
ATOM 3031 O O . ILE A 1 397 ? -11.593 16.537 -10.797 1.00 40.78 397 ILE A O 1
ATOM 3035 N N . ALA A 1 398 ? -12.688 14.938 -11.937 1.00 36.91 398 ALA A N 1
ATOM 3036 C CA . ALA A 1 398 ? -13.375 15.861 -12.823 1.00 36.91 398 ALA A CA 1
ATOM 3037 C C . ALA A 1 398 ? -14.220 16.756 -11.916 1.00 36.91 398 ALA A C 1
ATOM 3039 O O . ALA A 1 398 ? -14.950 16.246 -11.066 1.00 36.91 398 ALA A O 1
ATOM 3040 N N . ALA A 1 399 ? -14.032 18.070 -12.023 1.00 35.97 399 ALA A N 1
ATOM 3041 C CA . ALA A 1 399 ? -14.709 19.059 -11.205 1.00 35.97 399 ALA A CA 1
ATOM 3042 C C . ALA A 1 399 ? -16.231 18.949 -11.402 1.00 35.97 399 ALA A C 1
ATOM 3044 O O . ALA A 1 399 ? -16.825 19.658 -12.203 1.00 35.97 399 ALA A O 1
ATOM 3045 N N . ALA A 1 400 ? -16.862 18.044 -10.661 1.00 30.95 400 ALA A N 1
ATOM 3046 C CA . ALA A 1 400 ? -18.291 17.992 -10.431 1.00 30.95 400 ALA A CA 1
ATOM 3047 C C . ALA A 1 400 ? -18.592 18.910 -9.240 1.00 30.95 400 ALA A C 1
ATOM 3049 O O . ALA A 1 400 ? -19.022 18.482 -8.175 1.00 30.95 400 ALA A O 1
ATOM 3050 N N . VAL A 1 401 ? -18.277 20.190 -9.414 1.00 30.31 401 VAL A N 1
ATOM 3051 C CA . VAL A 1 401 ? -18.794 21.277 -8.588 1.00 30.31 401 VAL A CA 1
ATOM 3052 C C . VAL A 1 401 ? -19.307 22.297 -9.590 1.00 30.31 401 VAL A C 1
ATOM 3054 O O . VAL A 1 401 ? -18.513 22.911 -10.303 1.00 30.31 401 VAL A O 1
ATOM 3057 N N . GLY A 1 402 ? -20.633 22.355 -9.714 1.00 35.03 402 GLY A N 1
ATOM 3058 C CA . GLY A 1 402 ? -21.325 23.415 -10.445 1.00 35.03 402 GLY A CA 1
ATOM 3059 C C . GLY A 1 402 ? -21.167 24.768 -9.772 1.00 35.03 402 GLY A C 1
ATOM 3060 O O . GLY A 1 402 ? -20.931 24.794 -8.540 1.00 35.03 402 GLY A O 1
#

pLDDT: mean 70.26, std 21.82, range [27.03, 97.38]